Protein AF-A0AAV4TEC0-F1 (afdb_monomer)

Organism: NCBI:txid1538125

Mean predicted aligned error: 16.6 Å

InterPro domains:
  IPR004102 Poly(ADP-ribose) polymerase, regulatory domain [PF02877] (358-488)
  IPR004102 Poly(ADP-ribose) polymerase, regulat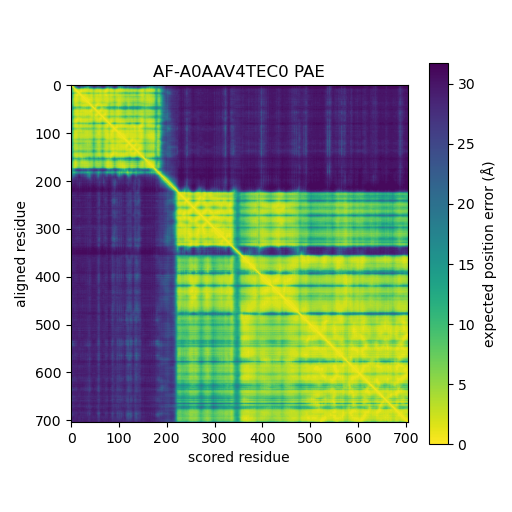ory domain [PS51060] (357-474)
  IPR004170 WWE domain [PF02825] (10-74)
  IPR004170 WWE domain [PF02825] (85-147)
  IPR004170 WWE domain [PS50918] (1-75)
  IPR008893 WGR domain [PF05406] (246-325)
  IPR008893 WGR domain [PS51977] (235-332)
  IPR008893 WGR domain [SM00773] (246-326)
  IPR012317 Poly(ADP-ribose) polymerase, catalytic domain [PF00644] (502-701)
  IPR012317 Poly(ADP-ribose) polymerase, catalytic domain [PS51059] (482-704)
  IPR018123 WWE domain, subgroup [SM00678] (7-80)
  IPR018123 WWE domain, subgroup [SM00678] (81-155)
  IPR036616 Poly(ADP-ribose) polymerase, regulatory domain superfamily [G3DSA:1.20.142.10] (348-491)
  IPR036616 Poly(ADP-ribose) polymerase, regulatory domain superfamily [SSF47587] (357-489)
  IPR036930 WGR domain superfamily [SSF142921] (222-337)
  IPR037197 WWE domain superfamily [G3DSA:3.30.720.50] (1-76)
  IPR037197 WWE domain superfamily [G3DSA:3.30.720.50] (77-153)
  IPR037197 WWE domain superfamily [SSF117839] (6-76)
  IPR037197 WWE domain superfamily [SSF117839] (85-148)
  IPR050800 ADP-ribosyltransferase diphtheria toxin-like [PTHR10459] (148-703)

Solvent-accessible surface area (backbone atoms only — not comparable to full-atom values): 39177 Å² total; per-residue (Å²): 131,86,81,80,72,78,84,73,65,52,52,44,30,34,52,53,95,95,39,80,44,71,57,54,70,74,52,34,52,52,52,35,50,36,53,67,70,65,48,63,53,46,80,46,82,40,99,42,61,80,60,14,32,33,39,32,60,83,78,38,29,33,31,32,68,64,81,61,53,73,31,50,36,45,53,28,49,39,37,92,90,48,28,37,33,42,34,37,35,48,99,84,75,45,80,41,61,52,50,61,73,56,37,48,51,51,50,42,39,55,75,65,64,48,57,52,45,42,38,45,74,100,48,46,34,37,36,31,66,85,79,35,33,33,34,31,75,80,81,66,52,74,29,50,44,50,78,45,80,52,92,72,90,80,46,80,69,55,50,51,44,20,56,53,37,40,57,48,46,52,54,59,58,70,46,95,66,70,63,82,60,72,49,81,68,86,92,71,85,87,80,92,83,84,85,86,90,85,92,82,90,89,83,88,90,80,88,87,88,80,90,78,92,80,92,77,84,94,80,77,80,51,56,47,77,48,59,89,85,47,93,60,35,90,55,34,33,38,36,66,54,97,89,45,63,46,64,48,47,27,26,32,39,38,56,94,75,58,41,47,34,37,39,38,41,34,36,29,32,32,74,93,46,81,33,24,27,36,40,38,38,35,38,48,38,79,55,90,50,53,74,47,78,48,76,40,51,68,38,56,68,59,31,50,50,52,50,39,52,52,48,24,75,45,28,75,42,57,62,96,49,52,92,72,64,65,78,37,91,96,38,32,31,78,57,56,55,52,64,86,56,38,89,61,71,82,47,77,77,64,76,72,78,58,89,54,72,64,88,61,55,70,70,56,48,57,50,49,55,62,39,64,37,60,66,58,44,53,51,52,38,46,75,74,28,35,32,51,90,82,55,37,64,64,28,53,29,71,67,36,49,48,52,28,27,40,27,48,20,48,36,49,54,35,51,75,71,69,48,60,68,70,64,39,52,50,28,44,20,49,24,43,29,58,43,58,50,34,55,68,94,52,58,67,81,83,75,82,49,67,66,50,43,38,56,53,50,55,48,48,55,45,49,53,20,37,30,52,40,31,53,61,72,44,50,87,72,97,62,99,66,27,69,66,53,55,54,50,60,68,21,64,46,51,74,45,78,53,53,80,86,36,69,50,43,50,50,50,51,47,27,46,64,31,18,49,46,87,86,58,71,67,42,47,81,43,80,76,47,43,26,44,36,45,39,69,68,41,69,76,55,51,47,81,58,52,63,29,29,39,30,27,36,36,40,40,52,57,34,46,45,23,35,55,41,73,42,77,68,56,67,59,88,49,40,50,56,75,72,34,60,62,15,65,36,45,71,30,19,64,32,37,46,66,21,50,60,44,16,67,54,40,93,88,52,27,60,36,42,38,34,36,24,42,33,32,36,31,45,60,45,77,35,40,62,76,39,76,57,30,63,84,66,58,57,89,84,40,58,21,37,28,41,46,30,34,31,46,56,71,37,68,45,58,46,83,88,28,81,75,26,28,31,43,31,41,57,64,42,72,50,90,84,60,86,52,79,36,61,50,44,34,42,34,36,77,50,65,39,26,42,34,66,40,33,42,34,35,32,38,51,52,61,117

Nearest PDB structures (foldseek):
  8hks-assembly1_A  TM=9.588E-01  e=2.184E-39  Homo sapiens
  3kcz-assembly2_B  TM=9.633E-01  e=2.036E-37  Homo sapiens
  3kcz-assembly1_A  TM=9.617E-01  e=7.437E-37  Homo sapiens
  7r59-assembly1_A  TM=9.481E-01  e=1.352E-36  Homo sapiens
  4zzy-assembly1_A  TM=9.330E-01  e=2.249E-37  Homo sapiens

pLDDT: mean 84.03, std 18.66, range [21.27, 98.56]

Sequence (704 aa):
MSNSVGTYNFVWQYEQRKTWVTYSEDQIEKINQAHKEKQSSVLISGKTAAQSFTLDFNKMVQVNQKSRYEKRIRSLVTSSDCNSVWLWKDAKEEWHCYKPYLAFHFEVAYLKKDTIFKFYDNGDYEINFETWLQLNEENGDINPIKRETVELSISAKLNNICSQNDKLLKRMCSNDVPSAKRIKFDPNPVDKNILNIPKKMFNPLDLDKSANSDQISSDSHSIIPVDSECPEKDNFHIYCKDGVIYNATLNQTNMQNNNNKFYIIQLLEHNDKKLYAVWRRWGRVGQKGQRDLTKYGSSFSEANASFDQKFYDKTRNKWADFKNFVHVKGKYDLLQMDLVNLDSVSKPIKTVKTDVKSNLASTIQSLMEIICDQKRMEDHMKEMSYDSNRTPLGKLTLKQVQEGYMALNKIAVVLAAGGKGSALINACNDFYTKIPHNFGMKVPPLIQSQNDIDEKLKMLEALSNITVAMSVFNSKSDREEHHLDKYYRSLNCCLDVLNPTSSEYVEIEKCLKGTHGFTHTAYEMEIIDAFKCSKIQEDSSFKNFENKFLLWHGSRITNWMGILKEGLRIAPPEAPCTGYMFGKGVYFADVSSKSANYCYATKRKNEGLLLMCEVSVGNQFELTDSNSDLPDGLPSDFNSVLGKGRVSPSTFKTGVLSSEAKAPSGPLIEDSNYQGSLIYNEYIVYDVRQIKMKYLIRIKFNYK

Radius of gyration: 29.8 Å; Cα contacts (8 Å, |Δi|>4): 1303; chains: 1; bounding box: 72×79×87 Å

Foldseek 3Di:
DDPPPDQAQWFKWWDDPNDTDTDDPVVSVQVSVCVSVVHQKDWDDDPDLQPIWMQGLLQQWIARRPPRDIIHMFTWLAAPVFTKWKWWADPVRDIHGDRRVVRLVVVLCVVLVPQWAWEDDVATWIAGPVVQWIAGPVPRDIIHMDMDTDDDPDDPSNVVSRVVSHVVSVVSNPDPPPRPDYDYDDNDDDDDDDDDDDDDDDDDDDDDDDDDDDDDDDDDFFLAFDDPPPPCSVQKGFDDDPNDTLKFKWWFAALVVLATKIKIWTWIAGPPDLWIWIKIAMDHQPDRGDIDIGTDGNDPPVSVVVSQVVCCVQAVDGSVVVVVGDGDPPGIDTAQWDRPQRPDPPDDPPVPPLVFDAPDDPVLVVLLCLLLPLVVLLVVLVVLQARCVRCPLQIHDLVLLLQLQLLLQQLVVCLVVVHDDPSQSVSVRSNCSSTPGHPDSDRPDGQRDLVSSLSSLLSSLLSNLSNVSSVQQRDDDPDSHRSSNSLVVLLQKDWAWDDCPDPQNVVVVQLQQQQADPVLPQWDKDFPTKTFIAHPVLVVLADALAAKAFWKAFAASNNVSSCSRPNDDWDDPSHHQRNDQAGTFDKTFLRNVVNVVNNVADPVRFKTKMWTKTFRFRAEAEDQGGDSCPPVPPDPNGFKYKNDAQKAAPAWDADDQHNRHTRRGHNIDGDPPRDGDHHGMMITGHDSSRITTTMMTMMGIGGD

Secondary structure (DSSP, 8-state):
----------EEEEEETTEEEEPPHHHHHHHHHHHHTT-SEEEE--SSTTT-EEEETTTTEEEETTT--EEEEEEEEE-SS-EEEEEEE-TTS-EEEPPHHHHHHHHHHHHHT-SEEEEESSSEEEEETTTTEEEETTT--EEEEEEEE------HHHHHHHHHHHHHHHHHHHS---TTS-B---------------------------------------SSPPPTT-TTTTTEEE-EETTEE-EEEEEEEEGGGTEEEEEEEEEEEESSSS-EEEEEEEEETTS--EEEEEE-TT-HHHHHHHHHHHHHHHHSS-GGGGGG--PPTTSPEEP-B--S--TTTSS-------S----S-HHHHHHHHHHT-HHHHHHHHHHTTB-TTTS-GGGB-HHHHHHHHHHHHHHHHHHHTT--THHHHHHHHHHHHHS-B--TTSPPPP--SHHHHHHHHHHHHHHHHHHHHHHHHHS--SS---HHHHHHHHTT-EEEEPPTTSHHHHHHHHHHHHT--TT-TTEEEEEEEEEEEE-HHHHHH----S-EEEEEEEE-GGGHHHHHHH---PPPTTS-STT-TTSSSEEEBSSHHHHHGGG---SSS-EEEEEEEEEE--SEEEESS--TTTTTT--TT-SEEEE--SEEEEEEE-SSS-SSEEEEEEEEEE-TT--SS-SB-EEEES-GGGEEEEEEEEEEEEE-

Structure (mmCIF, N/CA/C/O backbone):
data_AF-A0AAV4TEC0-F1
#
_entry.id   AF-A0AAV4TEC0-F1
#
loop_
_atom_site.group_PDB
_atom_site.id
_atom_site.type_symbol
_atom_site.label_atom_id
_atom_site.label_alt_id
_atom_site.label_comp_id
_atom_site.label_asym_id
_atom_site.label_entity_id
_atom_site.label_seq_id
_atom_site.pdbx_PDB_ins_code
_atom_site.Cartn_x
_atom_site.Cartn_y
_atom_site.Cartn_z
_atom_site.occupancy
_atom_site.B_iso_or_equiv
_atom_site.auth_seq_id
_atom_site.auth_comp_id
_atom_site.auth_asym_id
_atom_site.auth_atom_id
_atom_site.pdbx_PDB_model_num
ATOM 1 N N . MET A 1 1 ? -33.770 -12.286 2.879 1.00 25.53 1 MET A N 1
ATOM 2 C CA . MET A 1 1 ? -34.533 -13.098 1.906 1.00 25.53 1 MET A CA 1
ATOM 3 C C . MET A 1 1 ? -33.540 -13.914 1.102 1.00 25.53 1 MET A C 1
ATOM 5 O O . MET A 1 1 ? -32.608 -13.343 0.554 1.00 25.53 1 MET A O 1
ATOM 9 N N . SER A 1 2 ? -33.677 -15.236 1.124 1.00 24.39 2 SER A N 1
ATOM 10 C CA . SER A 1 2 ? -32.850 -16.165 0.356 1.00 24.39 2 SER A CA 1
ATOM 11 C C . SER A 1 2 ? -33.031 -15.898 -1.141 1.00 24.39 2 SER A C 1
ATOM 13 O O . SER A 1 2 ? -34.108 -16.118 -1.694 1.00 24.39 2 SER A O 1
ATOM 15 N N . ASN A 1 3 ? -31.986 -15.405 -1.809 1.00 28.73 3 ASN A N 1
ATOM 16 C CA . ASN A 1 3 ? -31.974 -15.308 -3.266 1.00 28.73 3 ASN A CA 1
ATOM 17 C C . ASN A 1 3 ? -31.933 -16.728 -3.843 1.00 28.73 3 ASN A C 1
ATOM 19 O O . ASN A 1 3 ? -30.864 -17.301 -4.049 1.00 28.73 3 ASN A O 1
ATOM 23 N N . SER A 1 4 ? -33.109 -17.299 -4.103 1.00 31.67 4 SER A N 1
ATOM 24 C CA . SER A 1 4 ? -33.273 -18.408 -5.040 1.00 31.67 4 SER A CA 1
ATOM 25 C C . SER A 1 4 ? -32.964 -17.892 -6.450 1.00 31.67 4 SER A C 1
ATOM 27 O O . SER A 1 4 ? -33.843 -17.527 -7.225 1.00 31.67 4 SER A O 1
ATOM 29 N N . VAL A 1 5 ? -31.671 -17.778 -6.758 1.00 41.84 5 VAL A N 1
ATOM 30 C CA . VAL A 1 5 ? -31.185 -17.509 -8.115 1.00 41.84 5 VAL A CA 1
ATOM 31 C C . VAL A 1 5 ? -31.589 -18.700 -8.989 1.00 41.84 5 VAL A C 1
ATOM 33 O O . VAL A 1 5 ? -31.362 -19.848 -8.612 1.00 41.84 5 VAL A O 1
ATOM 36 N N . GLY A 1 6 ? -32.259 -18.419 -10.110 1.00 50.97 6 GLY A N 1
ATOM 37 C CA . GLY A 1 6 ? -32.907 -19.412 -10.967 1.00 50.97 6 GLY A CA 1
ATOM 38 C C . GLY A 1 6 ? -31.969 -20.507 -11.480 1.00 50.97 6 GLY A C 1
ATOM 39 O O . GLY A 1 6 ? -30.781 -20.293 -11.703 1.00 50.97 6 GLY A O 1
ATOM 40 N N . THR A 1 7 ? -32.520 -21.702 -11.669 1.00 63.38 7 THR A N 1
ATOM 41 C CA . THR A 1 7 ? -31.832 -22.860 -12.243 1.00 63.38 7 THR A CA 1
ATOM 42 C C . THR A 1 7 ? -31.761 -22.729 -13.769 1.00 63.38 7 THR A C 1
ATOM 44 O O . THR A 1 7 ? -32.754 -22.926 -14.463 1.00 63.38 7 THR A O 1
ATOM 47 N N . TYR A 1 8 ? -30.584 -22.388 -14.303 1.00 74.44 8 TYR A N 1
ATOM 48 C CA . TYR A 1 8 ? -30.343 -22.256 -15.748 1.00 74.44 8 TYR A CA 1
ATOM 49 C C . TYR A 1 8 ? -30.171 -23.628 -16.418 1.00 74.44 8 TYR A C 1
ATOM 51 O O . TYR A 1 8 ? -29.466 -24.489 -15.884 1.00 74.44 8 TYR A O 1
ATOM 59 N N . ASN A 1 9 ? -30.771 -23.828 -17.594 1.00 85.12 9 ASN A N 1
ATOM 60 C CA . ASN A 1 9 ? -30.534 -25.007 -18.429 1.00 85.12 9 ASN A CA 1
ATOM 61 C C . ASN A 1 9 ? -29.886 -24.587 -19.746 1.00 85.12 9 ASN A C 1
ATOM 63 O O . ASN A 1 9 ? -30.343 -23.649 -20.397 1.00 85.12 9 ASN A O 1
ATOM 67 N N . PHE A 1 10 ? -28.859 -25.320 -20.162 1.00 89.50 10 PHE A N 1
ATOM 68 C CA . PHE A 1 10 ? -28.121 -25.023 -21.383 1.00 89.50 10 PHE A CA 1
ATOM 69 C C . PHE A 1 10 ? -28.128 -26.211 -22.330 1.00 89.50 10 PHE A C 1
ATOM 71 O O . PHE A 1 10 ? -28.226 -27.371 -21.914 1.00 89.50 10 PHE A O 1
ATOM 78 N N . VAL A 1 11 ? -27.963 -25.913 -23.613 1.00 90.50 11 VAL A N 1
ATOM 79 C CA . VAL A 1 11 ? -27.559 -26.915 -24.598 1.00 90.50 11 VAL A CA 1
ATOM 80 C C . VAL A 1 11 ? -26.040 -26.907 -24.660 1.00 90.50 11 VAL A C 1
ATOM 82 O O . VAL A 1 11 ? -25.423 -25.852 -24.777 1.00 90.50 11 VAL A O 1
ATOM 85 N N . TRP A 1 12 ? -25.427 -28.080 -24.552 1.00 91.94 12 TRP A N 1
ATOM 86 C CA . TRP A 1 12 ? -23.976 -28.207 -24.470 1.00 91.94 12 TRP A CA 1
ATOM 87 C C . TRP A 1 12 ? -23.409 -28.792 -25.758 1.00 91.94 12 TRP A C 1
ATOM 89 O O . TRP A 1 12 ? -23.950 -29.758 -26.307 1.00 91.94 12 TRP A O 1
ATOM 99 N N . GLN A 1 13 ? -22.287 -28.242 -26.212 1.00 93.44 13 GLN A N 1
ATOM 100 C CA . GLN A 1 13 ? -21.539 -28.751 -27.359 1.00 93.44 13 GLN A CA 1
ATOM 101 C C . GLN A 1 13 ? -20.064 -28.931 -27.009 1.00 93.44 13 GLN A C 1
ATOM 103 O O . GLN A 1 13 ? -19.542 -28.279 -26.103 1.00 93.44 13 GLN A O 1
ATOM 108 N N . TYR A 1 14 ? -19.382 -29.794 -27.753 1.00 92.88 14 TYR A N 1
ATOM 109 C CA . TYR A 1 14 ? -17.940 -29.974 -27.671 1.00 92.88 14 TYR A CA 1
ATOM 110 C C . TYR A 1 14 ? -17.280 -29.863 -29.038 1.00 92.88 14 TYR A C 1
ATOM 112 O O . TYR A 1 14 ? -17.880 -30.171 -30.069 1.00 92.88 14 TYR A O 1
ATOM 120 N N . GLU A 1 15 ? -16.023 -29.442 -29.042 1.00 92.12 15 GLU A N 1
ATOM 121 C CA . GLU A 1 15 ? -15.256 -29.288 -30.265 1.00 92.12 15 GLU A CA 1
ATOM 122 C C . GLU A 1 15 ? -14.700 -30.637 -30.745 1.00 92.12 15 GLU A C 1
ATOM 124 O O . GLU A 1 15 ? -14.046 -31.391 -30.014 1.00 92.12 15 GLU A O 1
ATOM 129 N N . GLN A 1 16 ? -14.940 -30.949 -32.013 1.00 89.12 16 GLN A N 1
ATOM 130 C CA . GLN A 1 16 ? -14.392 -32.103 -32.703 1.00 89.12 16 GLN A CA 1
ATOM 131 C C . GLN A 1 16 ? -13.979 -31.699 -34.115 1.00 89.12 16 GLN A C 1
ATOM 133 O O . GLN A 1 16 ? -14.813 -31.335 -34.935 1.00 89.12 16 GLN A O 1
ATOM 138 N N . ARG A 1 17 ? -12.675 -31.790 -34.415 1.00 83.56 17 ARG A N 1
ATOM 139 C CA . ARG A 1 17 ? -12.115 -31.459 -35.741 1.00 83.56 17 ARG A CA 1
ATOM 140 C C . ARG A 1 17 ? -12.551 -30.066 -36.241 1.00 83.56 17 ARG A C 1
ATOM 142 O O . ARG A 1 17 ? -12.941 -29.932 -37.393 1.00 83.56 17 ARG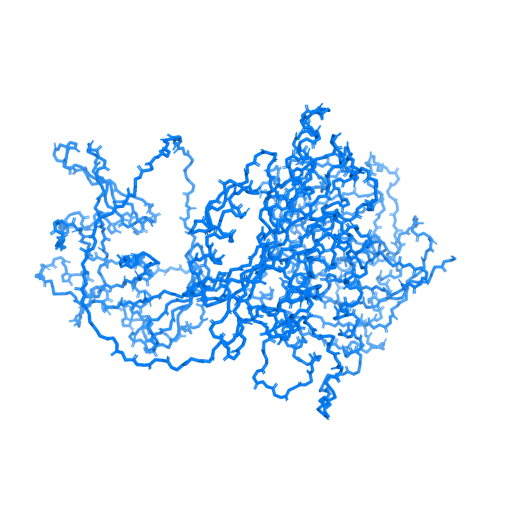 A O 1
ATOM 149 N N . LYS A 1 18 ? -12.495 -29.051 -35.365 1.00 80.56 18 LYS A N 1
ATOM 150 C CA . LYS A 1 18 ? -12.939 -27.663 -35.625 1.00 80.56 18 LYS A CA 1
ATOM 151 C C . LYS A 1 18 ? -14.440 -27.496 -35.916 1.00 80.56 18 LYS A C 1
ATOM 153 O O . LYS A 1 18 ? -14.864 -26.450 -36.392 1.00 80.56 18 LYS A O 1
ATOM 158 N N . THR A 1 19 ? -15.249 -28.515 -35.632 1.00 86.25 19 THR A N 1
ATOM 159 C CA . THR A 1 19 ? -16.715 -28.447 -35.690 1.00 86.25 19 THR A CA 1
ATOM 160 C C . THR A 1 19 ? -17.295 -28.660 -34.300 1.00 86.25 19 THR A C 1
ATOM 162 O O . THR A 1 19 ? -16.692 -29.341 -33.470 1.00 86.25 19 THR A O 1
ATOM 165 N N . TRP A 1 20 ? -18.456 -28.071 -34.031 1.00 90.75 20 TRP 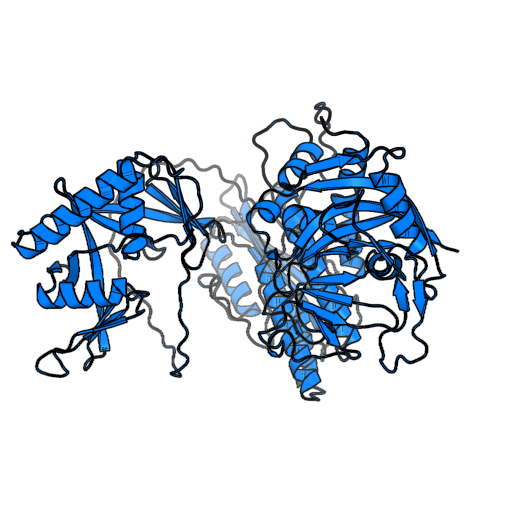A N 1
ATOM 166 C CA . TRP A 1 20 ? -19.137 -28.218 -32.750 1.00 90.75 20 TRP A CA 1
ATOM 167 C C . TRP A 1 20 ? -20.174 -29.330 -32.827 1.00 90.75 20 TRP A C 1
ATOM 169 O O . TRP A 1 20 ? -21.037 -29.319 -33.701 1.00 90.75 20 TRP A O 1
ATOM 179 N N . VAL A 1 21 ? -20.092 -30.280 -31.899 1.00 90.50 21 VAL A N 1
ATOM 180 C CA . VAL A 1 21 ? -21.001 -31.425 -31.811 1.00 90.50 21 VAL A CA 1
ATOM 181 C C . VAL A 1 21 ? -21.822 -31.313 -30.534 1.00 90.50 21 VAL A C 1
ATOM 183 O O . VAL A 1 21 ? -21.268 -31.135 -29.450 1.00 90.50 21 VAL A O 1
ATOM 186 N N . THR A 1 22 ? -23.143 -31.410 -30.657 1.00 90.44 22 THR A N 1
ATOM 187 C CA . THR A 1 22 ? -24.069 -31.381 -29.517 1.00 90.44 22 THR A CA 1
ATOM 188 C C . THR A 1 22 ? -23.996 -32.684 -28.730 1.00 90.44 22 THR A C 1
ATOM 190 O O . THR A 1 22 ? -24.001 -33.769 -29.314 1.00 90.44 22 THR A O 1
ATOM 193 N N . TYR A 1 23 ? -23.918 -32.587 -27.401 1.00 91.25 23 TYR A N 1
ATOM 194 C CA . TYR A 1 23 ? -24.013 -33.765 -26.538 1.00 91.25 23 TYR A CA 1
ATOM 195 C C . TYR A 1 23 ? -25.385 -34.435 -26.685 1.00 91.25 23 TYR A C 1
ATOM 197 O O . TYR A 1 23 ? -26.381 -33.782 -26.996 1.00 91.25 23 TYR A O 1
ATOM 205 N N . SER A 1 24 ? -25.450 -35.745 -26.445 1.00 89.00 24 SER A N 1
ATOM 206 C CA . SER A 1 24 ? -26.738 -36.453 -26.435 1.00 89.00 24 SER A CA 1
ATOM 207 C C . SER A 1 24 ? -27.659 -35.917 -25.334 1.00 89.00 24 SER A C 1
ATOM 209 O O . SER A 1 24 ? -27.195 -35.358 -24.339 1.00 89.00 24 SER A O 1
ATOM 211 N N . GLU A 1 25 ? -28.967 -36.109 -25.486 1.00 85.31 25 GLU A N 1
ATOM 212 C CA . GLU A 1 25 ? -29.956 -35.576 -24.544 1.00 85.31 25 GLU A CA 1
ATOM 213 C C . GLU A 1 25 ? -29.712 -36.017 -23.091 1.00 85.31 25 GLU A C 1
ATOM 215 O O . GLU A 1 25 ? -29.751 -35.190 -22.182 1.00 85.31 25 GLU A O 1
ATOM 220 N N . ASP A 1 26 ? -29.382 -37.292 -22.876 1.00 85.75 26 ASP A N 1
ATOM 221 C CA . ASP A 1 26 ? -29.122 -37.838 -21.537 1.00 85.75 26 ASP A CA 1
ATOM 222 C C . ASP A 1 26 ? -27.830 -37.271 -20.926 1.00 85.75 26 ASP A C 1
ATOM 224 O O . ASP A 1 26 ? -27.703 -37.123 -19.709 1.00 85.75 26 ASP A O 1
ATOM 228 N N . GLN A 1 27 ? -26.848 -36.933 -21.768 1.00 90.31 27 GLN A N 1
ATOM 229 C CA . GLN A 1 27 ? -25.635 -36.249 -21.325 1.00 90.31 27 GLN A CA 1
ATOM 230 C C . GLN A 1 27 ? -25.945 -34.802 -20.948 1.00 90.31 27 GLN A C 1
ATOM 232 O O . GLN A 1 27 ? -25.508 -34.360 -19.892 1.00 90.31 27 GLN A O 1
ATOM 237 N N . ILE A 1 28 ? -26.725 -34.083 -21.762 1.00 90.94 28 ILE A N 1
ATOM 238 C CA . ILE A 1 28 ? -27.149 -32.706 -21.467 1.00 90.94 28 ILE A CA 1
ATOM 239 C C . ILE A 1 28 ? -27.893 -32.644 -20.131 1.00 90.94 28 ILE A C 1
ATOM 241 O O . ILE A 1 28 ? -27.638 -31.740 -19.338 1.00 90.94 28 ILE A O 1
ATOM 245 N N . GLU A 1 29 ? -28.770 -33.608 -19.848 1.00 87.69 29 GLU A N 1
ATOM 246 C CA . GLU A 1 29 ? -29.496 -33.682 -18.578 1.00 87.69 29 GLU A CA 1
ATOM 247 C C . GLU A 1 29 ? -28.546 -33.837 -17.385 1.00 87.69 29 GLU A C 1
ATOM 249 O O . GLU A 1 29 ? -28.609 -33.049 -16.441 1.00 87.69 29 GLU A O 1
ATOM 254 N N . LYS A 1 30 ? -27.595 -34.776 -17.463 1.00 89.38 30 LYS A N 1
ATOM 255 C CA . LYS A 1 30 ? -26.574 -34.971 -16.420 1.00 89.38 30 LYS A CA 1
ATOM 256 C C . LYS A 1 30 ? -25.681 -33.748 -16.234 1.00 89.38 30 LYS A C 1
ATOM 258 O O . LYS A 1 30 ? -25.389 -33.373 -15.102 1.00 89.38 30 LYS A O 1
ATOM 263 N N . ILE A 1 31 ? -25.261 -33.116 -17.330 1.00 92.00 31 ILE A N 1
ATOM 264 C CA . ILE A 1 31 ? -24.410 -31.922 -17.295 1.00 92.00 31 ILE A CA 1
ATOM 265 C C . ILE A 1 31 ? -25.165 -30.753 -16.651 1.00 92.00 31 ILE A C 1
ATOM 267 O O . ILE A 1 31 ? -24.631 -30.095 -15.761 1.00 92.00 31 ILE A O 1
ATOM 271 N N . ASN A 1 32 ? -26.421 -30.521 -17.044 1.00 90.38 32 ASN A N 1
ATOM 272 C CA . ASN A 1 32 ? -27.252 -29.476 -16.445 1.00 90.38 32 ASN A CA 1
ATOM 273 C C . ASN A 1 32 ? -27.559 -29.762 -14.971 1.00 90.38 32 ASN A C 1
ATOM 275 O O . ASN A 1 32 ? -27.583 -28.825 -14.177 1.00 90.38 32 ASN A O 1
ATOM 279 N N . GLN A 1 33 ? -27.766 -31.022 -14.583 1.00 87.88 33 GLN A N 1
ATOM 280 C CA . GLN A 1 33 ? -27.967 -31.393 -13.181 1.00 87.88 33 GLN A CA 1
ATOM 281 C C . GLN A 1 33 ? -26.724 -31.086 -12.336 1.00 87.88 33 GLN A C 1
ATOM 283 O O . GLN A 1 33 ? -26.830 -30.390 -11.329 1.00 87.88 33 GLN A O 1
ATOM 288 N N . ALA A 1 34 ? -25.539 -31.506 -12.786 1.00 86.94 34 ALA A N 1
ATOM 289 C CA . ALA A 1 34 ? -24.283 -31.206 -12.100 1.00 86.94 34 ALA A CA 1
ATOM 290 C C . ALA A 1 34 ? -24.021 -29.693 -11.996 1.00 86.94 34 ALA A C 1
ATOM 292 O O . ALA A 1 34 ? -23.600 -29.198 -10.950 1.00 86.94 34 ALA A O 1
ATOM 293 N N . HIS A 1 35 ? -24.338 -28.938 -13.053 1.00 83.31 35 HIS A N 1
ATOM 294 C CA . HIS A 1 35 ? -24.247 -27.479 -13.039 1.00 83.31 35 HIS A CA 1
ATOM 295 C C . HIS A 1 35 ? -25.230 -26.844 -12.035 1.00 83.31 35 HIS A C 1
ATOM 297 O O . HIS A 1 35 ? -24.853 -25.931 -11.300 1.00 83.31 35 HIS A O 1
ATOM 303 N N . LYS A 1 36 ? -26.475 -27.337 -11.943 1.00 82.75 36 LYS A N 1
ATOM 304 C CA . LYS A 1 36 ? -27.460 -26.882 -10.937 1.00 82.75 36 LYS A CA 1
ATOM 305 C C . LYS A 1 36 ? -26.995 -27.148 -9.508 1.00 82.75 36 LYS A C 1
ATOM 307 O O . LYS A 1 36 ? -27.244 -26.330 -8.626 1.00 82.75 36 LYS A O 1
ATOM 312 N N . GLU A 1 37 ? -26.299 -28.257 -9.296 1.00 82.25 37 GLU A N 1
ATOM 313 C CA . GLU A 1 37 ? -25.698 -28.635 -8.013 1.00 82.25 37 GLU A CA 1
ATOM 314 C C . GLU A 1 37 ? -24.381 -27.895 -7.715 1.00 82.25 37 GLU A C 1
ATOM 316 O O . GLU A 1 37 ? -23.773 -28.132 -6.674 1.00 82.25 37 GLU A O 1
ATOM 321 N N . LYS A 1 38 ? -23.954 -26.967 -8.588 1.00 81.12 38 LYS A N 1
ATOM 322 C CA . LYS A 1 38 ? -22.711 -26.182 -8.465 1.00 81.12 38 LYS A CA 1
ATOM 323 C C . LYS A 1 38 ? -21.448 -27.045 -8.375 1.00 81.12 38 LYS A C 1
ATOM 325 O O . LYS A 1 38 ? -20.468 -26.656 -7.740 1.00 81.12 38 LYS A O 1
ATOM 330 N N . GLN A 1 39 ? -21.457 -28.210 -9.015 1.00 84.75 39 GLN A N 1
ATOM 331 C CA . GLN A 1 39 ? -20.261 -29.037 -9.134 1.00 84.75 39 GLN A CA 1
ATOM 332 C C . GLN A 1 39 ? -19.244 -28.337 -10.051 1.00 84.75 39 GLN A C 1
ATOM 334 O O . GLN A 1 39 ? -19.625 -27.735 -11.052 1.00 84.75 39 GLN A O 1
ATOM 339 N N . SER A 1 40 ? -17.949 -28.423 -9.734 1.00 83.38 40 SER A N 1
ATOM 340 C CA . SER A 1 40 ? -16.867 -27.859 -10.565 1.00 83.38 40 SER A CA 1
ATOM 341 C C . SER A 1 40 ? -16.565 -28.706 -11.807 1.00 83.38 40 SER A C 1
ATOM 343 O O . SER A 1 40 ? -16.025 -28.209 -12.798 1.00 83.38 40 SER A O 1
ATOM 345 N N . SER A 1 41 ? -16.947 -29.985 -11.780 1.00 90.00 41 SER A N 1
ATOM 346 C CA . SER A 1 41 ? -16.808 -30.914 -12.897 1.00 90.00 41 SER A CA 1
ATOM 347 C C . SER A 1 41 ? -17.848 -32.035 -12.833 1.00 90.00 41 SER A C 1
ATOM 349 O O . SER A 1 41 ? -18.413 -32.293 -11.773 1.00 90.00 41 SER A O 1
ATOM 351 N N . VAL A 1 42 ? -18.093 -32.719 -13.954 1.00 93.44 42 VAL A N 1
ATOM 352 C CA . VAL A 1 42 ? -18.996 -33.882 -14.024 1.00 93.44 42 VAL A CA 1
ATOM 353 C C . VAL A 1 42 ? -18.399 -34.997 -14.874 1.00 93.44 42 VAL A C 1
ATOM 355 O O . VAL A 1 42 ? -17.918 -34.763 -15.985 1.00 93.44 42 VAL A O 1
ATOM 358 N N . LEU A 1 43 ? -18.433 -36.229 -14.360 1.00 92.62 43 LEU A N 1
ATOM 359 C CA . LEU A 1 43 ? -18.014 -37.423 -15.093 1.00 92.62 43 LEU A CA 1
ATOM 360 C C . LEU A 1 43 ? -19.171 -37.969 -15.939 1.00 92.62 43 LEU A C 1
ATOM 362 O O . LEU A 1 43 ? -20.221 -38.345 -15.420 1.00 92.62 43 LEU A O 1
ATOM 366 N N . ILE A 1 44 ? -18.940 -38.098 -17.241 1.00 91.75 44 ILE A N 1
ATOM 367 C CA . ILE A 1 44 ? -19.831 -38.774 -18.179 1.00 91.75 44 ILE A CA 1
ATOM 368 C C . ILE A 1 44 ? -19.227 -40.136 -18.520 1.00 91.75 44 ILE A C 1
ATOM 370 O O . ILE A 1 44 ? -18.233 -40.239 -19.240 1.00 91.75 44 ILE A O 1
ATOM 374 N N . SER A 1 45 ? -19.822 -41.196 -17.974 1.00 86.44 45 SER A N 1
ATOM 375 C CA . SER A 1 45 ? -19.380 -42.574 -18.200 1.00 86.44 45 SER A CA 1
ATOM 376 C C . SER A 1 45 ? -19.855 -43.100 -19.558 1.00 86.44 45 SER A C 1
ATOM 378 O O . SER A 1 45 ? -21.052 -43.099 -19.846 1.00 86.44 45 SER A O 1
ATOM 380 N N . GLY A 1 46 ? -18.920 -43.582 -20.379 1.00 80.12 46 GLY A N 1
ATOM 381 C CA . GLY A 1 46 ? -19.203 -44.365 -21.583 1.00 80.12 46 GLY A CA 1
ATOM 382 C C . GLY A 1 46 ? -19.140 -45.874 -21.318 1.00 80.12 46 GLY A C 1
ATOM 383 O O . GLY A 1 46 ? -18.833 -46.306 -20.208 1.00 80.12 46 GLY A O 1
ATOM 384 N N . LYS A 1 47 ? -19.372 -46.705 -22.348 1.00 74.88 47 LYS A N 1
ATOM 385 C CA . LYS A 1 47 ? -19.296 -48.180 -22.216 1.00 74.88 47 LYS A CA 1
ATOM 386 C C . LYS A 1 47 ? -17.874 -48.682 -21.933 1.00 74.88 47 LYS A C 1
ATOM 388 O O . LYS A 1 47 ? -17.686 -49.807 -21.491 1.00 74.88 47 LYS A O 1
ATOM 393 N N . THR A 1 48 ? -16.867 -47.857 -22.210 1.00 73.25 48 THR A N 1
ATOM 394 C CA . THR A 1 48 ? -15.451 -48.125 -21.934 1.00 73.25 48 THR A CA 1
ATOM 395 C C . THR A 1 48 ? -14.783 -46.866 -21.389 1.00 73.25 48 THR A C 1
ATOM 397 O O . THR A 1 48 ? -15.238 -45.757 -21.664 1.00 73.25 48 THR A O 1
ATOM 400 N N . ALA A 1 49 ? -13.646 -47.004 -20.700 1.00 65.81 49 ALA A N 1
ATOM 401 C CA . ALA A 1 49 ? -12.866 -45.856 -20.220 1.00 65.81 49 ALA A CA 1
ATOM 402 C C . ALA A 1 49 ? -12.417 -44.902 -21.349 1.00 65.81 49 ALA A C 1
ATOM 404 O O . ALA A 1 49 ? -12.242 -43.712 -21.117 1.00 65.81 49 ALA A O 1
ATOM 405 N N . ALA A 1 50 ? -12.273 -45.402 -22.583 1.00 72.31 50 ALA A N 1
ATOM 406 C CA . ALA A 1 50 ? -11.973 -44.577 -23.756 1.00 72.31 50 ALA A CA 1
ATOM 407 C C . ALA A 1 50 ? -13.161 -43.705 -24.203 1.00 72.31 50 ALA A C 1
ATOM 409 O O . ALA A 1 50 ? -12.959 -42.690 -24.865 1.00 72.31 50 ALA A O 1
ATOM 410 N N . GLN A 1 51 ? -14.386 -44.094 -23.844 1.00 77.62 51 GLN A N 1
ATOM 411 C CA . GLN A 1 51 ? -15.623 -43.362 -24.121 1.00 77.62 51 GLN A CA 1
ATOM 412 C C . GLN A 1 51 ? -16.085 -42.504 -22.933 1.00 77.62 51 GLN A C 1
ATOM 414 O O . GLN A 1 51 ? -17.038 -41.745 -23.083 1.00 77.62 51 GLN A O 1
ATOM 419 N N . SER A 1 52 ? -15.429 -42.616 -21.775 1.00 87.88 52 SER A N 1
ATOM 420 C CA . SER A 1 52 ? -15.704 -41.791 -20.598 1.00 87.88 52 SER A CA 1
ATOM 421 C C . SER A 1 52 ? -14.887 -40.499 -20.622 1.00 87.88 52 SER A C 1
ATOM 423 O O . SER A 1 52 ? -13.707 -40.496 -20.986 1.00 87.88 52 SER A O 1
ATOM 425 N N . PHE A 1 53 ? -15.493 -39.399 -20.191 1.00 92.81 53 PHE A N 1
ATOM 426 C CA . PHE A 1 53 ? -14.850 -38.087 -20.131 1.00 92.81 53 PHE A CA 1
ATOM 427 C C . PHE A 1 53 ? -15.405 -37.259 -18.972 1.00 92.81 53 PHE A C 1
ATOM 429 O O . PHE A 1 53 ? -16.542 -37.454 -18.554 1.00 92.81 53 PHE A O 1
ATOM 436 N N . THR A 1 54 ? -14.596 -36.341 -18.449 1.00 94.00 54 THR A N 1
ATOM 437 C CA . THR A 1 54 ? -15.027 -35.372 -17.432 1.00 94.00 54 THR A CA 1
ATOM 438 C C . THR A 1 54 ? -15.137 -33.996 -18.057 1.00 94.00 54 THR A C 1
ATOM 440 O O . THR A 1 54 ? -14.185 -33.560 -18.697 1.00 94.00 54 THR A O 1
ATOM 443 N N . LEU A 1 55 ? -16.266 -33.314 -17.872 1.00 93.38 55 LEU A N 1
ATOM 444 C CA . LEU A 1 55 ? -16.378 -31.890 -18.183 1.00 93.38 55 LEU A CA 1
ATOM 445 C C . LEU A 1 55 ? -15.886 -31.088 -16.982 1.00 93.38 55 LEU A C 1
ATOM 447 O O . LEU A 1 55 ? -16.368 -31.310 -15.876 1.00 93.38 55 LEU A O 1
ATOM 451 N N . ASP A 1 56 ? -14.962 -30.164 -17.211 1.00 90.00 56 ASP A N 1
ATOM 452 C CA . ASP A 1 56 ? -14.498 -29.166 -16.249 1.00 90.00 56 ASP A CA 1
ATOM 453 C C . ASP A 1 56 ? -15.159 -27.825 -16.596 1.00 90.00 56 ASP A C 1
ATOM 455 O O . ASP A 1 56 ? -14.900 -27.243 -17.656 1.00 90.00 56 ASP A O 1
ATOM 459 N N . PHE A 1 57 ? -16.042 -27.350 -15.717 1.00 86.38 57 PHE A N 1
ATOM 460 C CA . PHE A 1 57 ? -16.814 -26.127 -15.944 1.00 86.38 57 PHE A CA 1
ATOM 461 C C . PHE A 1 57 ? -15.992 -24.853 -15.723 1.00 86.38 57 PHE A C 1
ATOM 463 O O . PHE A 1 57 ? -16.350 -23.799 -16.244 1.00 86.38 57 PHE A O 1
ATOM 470 N N . ASN A 1 58 ? -14.885 -24.937 -14.981 1.00 83.56 58 ASN A N 1
ATOM 471 C CA . ASN A 1 58 ? -14.002 -23.799 -14.739 1.00 83.56 58 ASN A CA 1
ATOM 472 C C . ASN A 1 58 ? -13.073 -23.557 -15.926 1.00 83.56 58 ASN A C 1
ATOM 474 O O . ASN A 1 58 ? -12.843 -22.409 -16.299 1.00 83.56 58 ASN A O 1
ATOM 478 N N . LYS A 1 59 ? -12.565 -24.634 -16.530 1.00 86.00 59 LYS A N 1
ATOM 479 C CA . LYS A 1 59 ? -11.700 -24.573 -17.717 1.00 86.00 59 LYS A CA 1
ATOM 480 C C . LYS A 1 59 ? -12.467 -24.567 -19.037 1.00 86.00 59 LYS A C 1
ATOM 482 O O . LYS A 1 59 ? -11.858 -24.332 -20.075 1.00 86.00 59 LYS A O 1
ATOM 487 N N . MET A 1 60 ? -13.771 -24.852 -19.015 1.00 91.81 60 MET A N 1
ATOM 488 C CA . MET A 1 60 ? -14.603 -25.011 -20.214 1.00 91.81 60 MET A CA 1
ATOM 489 C C . MET A 1 60 ? -14.006 -26.024 -21.209 1.00 91.81 60 MET A C 1
ATOM 491 O O . MET A 1 60 ? -14.001 -25.821 -22.427 1.00 91.81 60 MET A O 1
ATOM 495 N N . VAL A 1 61 ? -13.556 -27.174 -20.689 1.00 92.94 61 VAL A N 1
ATOM 496 C CA . VAL A 1 61 ? -13.068 -28.313 -21.488 1.00 92.94 61 VAL A CA 1
ATOM 497 C C . VAL A 1 61 ? -13.695 -29.633 -21.040 1.00 92.94 61 VAL A C 1
ATOM 499 O O . VAL A 1 61 ? -14.094 -29.793 -19.891 1.00 92.94 61 VAL A O 1
ATOM 502 N N . GLN A 1 62 ? -13.749 -30.613 -21.940 1.00 94.06 62 GLN A N 1
ATOM 503 C CA . GLN A 1 62 ? -13.897 -32.021 -21.580 1.00 94.06 62 GLN A CA 1
ATOM 504 C C . GLN A 1 62 ? -12.547 -32.732 -21.679 1.00 94.06 62 GLN A C 1
ATOM 506 O O . GLN A 1 62 ? -11.798 -32.518 -22.632 1.00 94.06 62 GLN A O 1
ATOM 511 N N . VAL A 1 63 ? -12.264 -33.617 -20.730 1.00 92.88 63 VAL A N 1
ATOM 512 C CA . VAL A 1 63 ? -11.020 -34.387 -20.644 1.00 92.88 63 VAL A CA 1
ATOM 513 C C . VAL A 1 63 ? -11.341 -35.870 -20.765 1.00 92.88 63 VAL A C 1
ATOM 515 O O . VAL A 1 63 ? -12.103 -36.420 -19.966 1.00 92.88 63 VAL A O 1
ATOM 518 N N . ASN A 1 64 ? -10.763 -36.544 -21.761 1.00 91.25 64 ASN A N 1
ATOM 519 C CA . ASN A 1 64 ? -10.931 -37.990 -21.910 1.00 91.25 64 ASN A CA 1
ATOM 520 C C . ASN A 1 64 ? -10.259 -38.743 -20.750 1.00 91.25 64 ASN A C 1
ATOM 522 O O . ASN A 1 64 ? -9.092 -38.497 -20.441 1.00 91.25 64 ASN A O 1
ATOM 526 N N . GLN A 1 65 ? -10.956 -39.710 -20.151 1.00 86.19 65 GLN A N 1
ATOM 527 C CA . GLN A 1 65 ? -10.442 -40.424 -18.978 1.00 86.19 65 GLN A CA 1
ATOM 528 C C . GLN A 1 65 ? -9.216 -41.295 -19.283 1.00 86.19 65 GLN A C 1
ATOM 530 O O . GLN A 1 65 ? -8.345 -41.441 -18.427 1.00 86.19 65 GLN A O 1
ATOM 535 N N . LYS A 1 66 ? -9.105 -41.834 -20.504 1.00 81.69 66 LYS A N 1
ATOM 536 C CA . LYS A 1 66 ? -7.986 -42.694 -20.911 1.00 81.69 66 LYS A CA 1
ATOM 537 C C . LYS A 1 66 ? -6.833 -41.908 -21.531 1.00 81.69 66 LYS A C 1
ATOM 539 O O . LYS A 1 66 ? -5.695 -42.063 -21.107 1.00 81.69 66 LYS A O 1
ATOM 544 N N . SER A 1 67 ? -7.103 -41.106 -22.561 1.00 86.00 67 SER A N 1
ATOM 545 C CA . SER A 1 67 ? -6.048 -40.407 -23.311 1.00 86.00 67 SER A CA 1
ATOM 546 C C . SER A 1 67 ? -5.616 -39.090 -22.678 1.00 86.00 67 SER A C 1
ATOM 548 O O . SER A 1 67 ? -4.600 -38.541 -23.091 1.00 86.00 67 SER A O 1
ATOM 550 N N . ARG A 1 68 ? -6.392 -38.564 -21.718 1.00 88.06 68 ARG A N 1
ATOM 551 C CA . ARG A 1 68 ? -6.211 -37.228 -21.121 1.00 88.06 68 ARG A CA 1
ATOM 552 C C . ARG A 1 68 ? -6.269 -36.084 -22.142 1.00 88.06 68 ARG A C 1
ATOM 554 O O . ARG A 1 68 ? -5.934 -34.957 -21.811 1.00 88.06 68 ARG A O 1
ATOM 561 N N . TYR A 1 69 ? -6.714 -36.365 -23.370 1.00 87.62 69 TYR A N 1
ATOM 562 C CA . TYR A 1 69 ? -6.881 -35.359 -24.412 1.00 87.62 69 TYR A CA 1
ATOM 563 C C . TYR A 1 69 ? -8.053 -34.435 -24.074 1.00 87.62 69 TYR A C 1
ATOM 565 O O . TYR A 1 69 ? -9.142 -34.916 -23.734 1.00 87.62 69 TYR A O 1
ATOM 573 N N . GLU A 1 70 ? -7.820 -33.131 -24.199 1.00 91.75 70 GLU A N 1
ATOM 574 C CA . GLU A 1 70 ? -8.796 -32.088 -23.901 1.00 91.75 70 GLU A CA 1
ATOM 575 C C . GLU A 1 70 ? -9.505 -31.616 -25.176 1.00 91.75 70 GLU A C 1
ATOM 577 O O . GLU A 1 70 ? -8.893 -31.467 -26.235 1.00 91.75 70 GLU A O 1
ATOM 582 N N . LYS A 1 71 ? -10.811 -31.368 -25.080 1.00 92.06 71 LYS A N 1
ATOM 583 C CA . LYS A 1 71 ? -11.607 -30.715 -26.129 1.00 92.06 71 LYS A CA 1
ATOM 584 C C . LYS A 1 71 ? -12.371 -29.554 -25.519 1.00 92.06 71 LYS A C 1
ATOM 586 O O . LYS A 1 71 ? -12.953 -29.717 -24.449 1.00 92.06 71 LYS A O 1
ATOM 591 N N . ARG A 1 72 ? -12.431 -28.418 -26.213 1.00 93.38 72 ARG A N 1
ATOM 592 C CA . ARG A 1 72 ? -13.221 -27.262 -25.771 1.00 93.38 72 ARG A CA 1
ATOM 593 C C . ARG A 1 72 ? -14.698 -27.631 -25.697 1.00 93.38 72 ARG A C 1
ATOM 595 O O . ARG A 1 72 ? -15.191 -28.405 -26.523 1.00 93.38 72 ARG A O 1
ATOM 602 N N . ILE A 1 73 ? -15.397 -27.084 -24.712 1.00 94.19 73 ILE A N 1
ATOM 603 C CA . ILE A 1 73 ? -16.853 -27.178 -24.602 1.00 94.19 73 ILE A CA 1
ATOM 604 C C . ILE A 1 73 ? -17.460 -25.782 -24.613 1.00 94.19 73 ILE A C 1
ATOM 606 O O . ILE A 1 73 ? -16.812 -24.804 -24.246 1.00 94.19 73 ILE A O 1
ATOM 610 N N . ARG A 1 74 ? -18.721 -25.697 -25.027 1.00 93.38 74 ARG A N 1
ATOM 611 C CA . ARG A 1 74 ? -19.495 -24.459 -24.980 1.00 93.38 74 ARG A CA 1
ATOM 612 C C . ARG A 1 74 ? -20.920 -24.719 -24.529 1.00 93.38 74 ARG A C 1
ATOM 614 O O . ARG A 1 74 ? -21.471 -25.792 -24.784 1.00 93.38 74 ARG A O 1
ATOM 621 N N . SER A 1 75 ? -21.495 -23.719 -23.875 1.00 91.69 75 SER A N 1
ATOM 622 C CA . SER A 1 75 ? -22.897 -23.700 -23.460 1.00 91.69 75 SER A CA 1
ATOM 623 C C . SER A 1 75 ? -23.663 -22.706 -24.325 1.00 91.69 75 SER A C 1
ATOM 625 O O . SER A 1 75 ? -23.158 -21.617 -24.599 1.00 91.69 75 SER A O 1
ATOM 627 N N . LEU A 1 76 ? -24.841 -23.106 -24.791 1.00 91.25 76 LEU A N 1
ATOM 628 C CA . LEU A 1 76 ? -25.727 -22.294 -25.616 1.00 91.25 76 LEU A CA 1
ATOM 629 C C . LEU A 1 76 ? -26.897 -21.828 -24.754 1.00 91.25 76 LEU A C 1
ATOM 631 O O . LEU A 1 76 ? -27.557 -22.650 -24.103 1.00 91.25 76 LEU A O 1
ATOM 635 N N . VAL A 1 77 ? -27.170 -20.526 -24.787 1.00 90.00 77 VAL A N 1
ATOM 636 C CA . VAL A 1 77 ? -28.400 -19.950 -24.240 1.00 90.00 77 VAL A CA 1
ATOM 637 C C . VAL A 1 77 ? -29.452 -20.033 -25.337 1.00 90.00 77 VAL A C 1
ATOM 639 O O . VAL A 1 77 ? -29.367 -19.340 -26.345 1.00 90.00 77 VAL A O 1
ATOM 642 N N . THR A 1 78 ? -30.403 -20.950 -25.182 1.00 86.75 78 THR A N 1
ATOM 643 C CA . THR A 1 78 ? -31.441 -21.199 -26.191 1.00 86.75 78 THR A CA 1
ATOM 644 C C . THR A 1 78 ? -32.716 -20.443 -25.851 1.00 86.75 78 THR A C 1
ATOM 646 O O . THR A 1 78 ? -33.239 -20.630 -24.749 1.00 86.75 78 THR A O 1
ATOM 649 N N . SER A 1 79 ? -33.230 -19.660 -26.791 1.00 82.25 79 SER A N 1
ATOM 650 C CA . SER A 1 79 ? -34.537 -19.000 -26.744 1.00 82.25 79 SER A CA 1
ATOM 651 C C . SER A 1 79 ? -35.324 -19.287 -28.025 1.00 82.25 79 SER A C 1
ATOM 653 O O . SER A 1 79 ? -34.782 -19.844 -28.984 1.00 82.25 79 SER A O 1
ATOM 655 N N . SER A 1 80 ? -36.605 -18.913 -28.055 1.00 76.56 80 SER A N 1
ATOM 656 C CA . SER A 1 80 ? -37.442 -19.041 -29.261 1.00 76.56 80 SER A CA 1
ATOM 657 C C . SER A 1 80 ? -36.905 -18.239 -30.445 1.00 76.56 80 SER A C 1
ATOM 659 O O . SER A 1 80 ? -37.151 -18.620 -31.588 1.00 76.56 80 SER A O 1
ATOM 661 N N . ASP A 1 81 ? -36.152 -17.172 -30.178 1.00 73.44 81 ASP A N 1
ATOM 662 C CA . ASP A 1 81 ? -35.635 -16.269 -31.204 1.00 73.44 81 ASP A CA 1
ATOM 663 C C . ASP A 1 81 ? -34.255 -16.696 -31.724 1.00 73.44 81 ASP A C 1
ATOM 665 O O . ASP A 1 81 ? -33.939 -16.482 -32.895 1.00 73.44 81 ASP A O 1
ATOM 669 N N . CYS A 1 82 ? -33.400 -17.278 -30.874 1.00 82.06 82 CYS A N 1
ATOM 670 C CA . CYS A 1 82 ? -32.046 -17.677 -31.264 1.00 82.06 82 CYS A CA 1
ATOM 671 C C . CYS A 1 82 ? -31.369 -18.600 -30.237 1.00 82.06 82 CYS A C 1
ATOM 673 O O . CYS A 1 82 ? -31.753 -18.670 -29.071 1.00 82.06 82 CYS A O 1
ATOM 675 N N . ASN A 1 83 ? -30.288 -19.267 -30.656 1.00 88.69 83 ASN A N 1
ATOM 676 C CA . ASN A 1 83 ? -29.362 -19.929 -29.735 1.00 88.69 83 ASN A CA 1
ATOM 677 C C . ASN A 1 83 ? -28.046 -19.162 -29.727 1.00 88.69 83 ASN A C 1
ATOM 679 O O . ASN A 1 83 ? -27.355 -19.135 -30.749 1.00 88.69 83 ASN A O 1
ATOM 683 N N . SER A 1 84 ? -27.694 -18.543 -28.605 1.00 90.44 84 SER A N 1
ATOM 684 C CA . SER A 1 84 ? -26.509 -17.695 -28.515 1.00 90.44 84 SER A CA 1
ATOM 685 C C . SER A 1 84 ? -25.353 -18.359 -27.773 1.00 90.44 84 SER A C 1
ATOM 687 O O . SER A 1 84 ? -25.537 -19.157 -26.848 1.00 90.44 84 SER A O 1
ATOM 689 N N . VAL A 1 85 ? -24.136 -18.015 -28.192 1.00 93.75 85 VAL A N 1
ATOM 690 C CA . VAL A 1 85 ? -22.884 -18.346 -27.507 1.00 93.75 85 VAL A CA 1
ATOM 691 C C . VAL A 1 85 ? 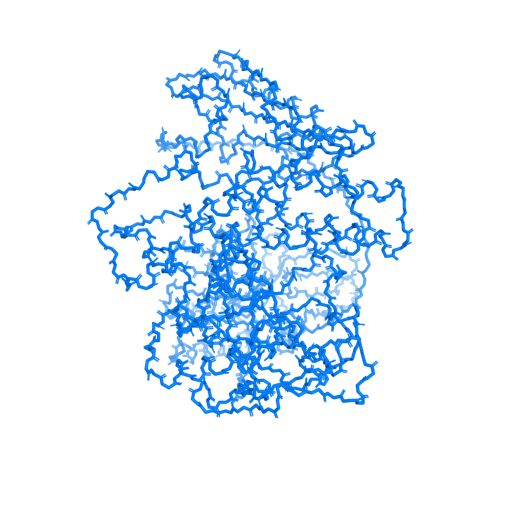-22.112 -17.057 -27.275 1.00 93.75 85 VAL A C 1
ATOM 693 O O . VAL A 1 85 ? -21.876 -16.289 -28.208 1.00 93.75 85 VAL A O 1
ATOM 696 N N . TRP A 1 86 ? -21.682 -16.850 -26.035 1.00 94.25 86 TRP A N 1
ATOM 697 C CA . TRP A 1 86 ? -20.870 -15.704 -25.643 1.00 94.25 86 TRP A CA 1
ATOM 698 C C . TRP A 1 86 ? -19.399 -16.099 -25.548 1.00 94.25 86 TRP A C 1
ATOM 700 O O . TRP A 1 86 ? -19.047 -17.083 -24.887 1.00 94.25 86 TRP A O 1
ATOM 710 N N . LEU A 1 87 ? -18.543 -15.320 -26.209 1.00 94.38 87 LEU A N 1
ATOM 711 C CA . LEU A 1 87 ? -17.118 -15.598 -26.366 1.00 94.38 87 LEU A CA 1
ATOM 712 C C . LEU A 1 87 ? -16.284 -14.354 -26.053 1.00 94.38 87 LEU A C 1
ATOM 714 O O . LEU A 1 87 ? -16.706 -13.237 -26.349 1.00 94.38 87 LEU A O 1
ATOM 718 N N . TRP A 1 88 ? -15.075 -14.562 -25.543 1.00 94.44 88 TRP A N 1
ATOM 719 C CA . TRP A 1 88 ? -14.042 -13.534 -25.415 1.00 94.44 88 TRP A CA 1
ATOM 720 C C . TRP A 1 88 ? -12.747 -13.993 -26.071 1.00 94.44 88 TRP A C 1
ATOM 722 O O . TRP A 1 88 ? -12.502 -15.195 -26.194 1.00 94.44 88 TRP A O 1
ATOM 732 N N . LYS A 1 89 ? -11.948 -13.043 -26.546 1.00 94.31 89 LYS A N 1
ATOM 733 C CA . LYS A 1 89 ? -10.687 -13.312 -27.233 1.00 94.31 89 LYS A CA 1
ATOM 734 C C . LYS A 1 89 ? -9.522 -13.015 -26.304 1.00 94.31 89 LYS A C 1
ATOM 736 O O . LYS A 1 89 ? -9.468 -11.922 -25.756 1.00 94.31 89 LYS A O 1
ATOM 741 N N . ASP A 1 90 ? -8.619 -13.967 -26.115 1.00 87.62 90 ASP A N 1
ATOM 742 C CA . ASP A 1 90 ? -7.431 -13.746 -25.290 1.00 87.62 90 ASP A CA 1
ATOM 743 C C . ASP A 1 90 ? -6.304 -13.026 -26.052 1.00 87.62 90 ASP A C 1
ATOM 745 O O . ASP A 1 90 ? -6.359 -12.824 -27.266 1.00 87.62 90 ASP A O 1
ATOM 749 N N . ALA A 1 91 ? -5.228 -12.691 -25.334 1.00 80.12 91 ALA A N 1
ATOM 750 C CA . ALA A 1 91 ? -4.026 -12.073 -25.899 1.00 80.12 91 ALA A CA 1
ATOM 751 C C . ALA A 1 91 ? -3.270 -12.956 -26.918 1.00 80.12 91 ALA A C 1
ATOM 753 O O . ALA A 1 91 ? -2.303 -12.499 -27.526 1.00 80.12 91 ALA A O 1
ATOM 754 N N . LYS A 1 92 ? -3.660 -14.228 -27.084 1.00 85.19 92 LYS A N 1
ATOM 755 C CA . LYS A 1 92 ? -3.141 -15.146 -28.110 1.00 85.19 92 LYS A CA 1
ATOM 756 C C . LYS A 1 92 ? -4.080 -15.245 -29.315 1.00 85.19 92 LYS A C 1
ATOM 758 O O . LYS A 1 92 ? -3.883 -16.116 -30.159 1.00 85.19 92 LYS A O 1
ATOM 763 N N . GLU A 1 93 ? -5.068 -14.357 -29.405 1.00 85.44 93 GLU A N 1
ATOM 764 C CA . GLU A 1 93 ? -6.081 -14.310 -30.457 1.00 85.44 93 GLU A CA 1
ATOM 765 C C . GLU A 1 93 ? -7.014 -15.539 -30.480 1.00 85.44 93 GLU A C 1
ATOM 767 O O . GLU A 1 93 ? -7.694 -15.791 -31.483 1.00 85.44 93 GLU A O 1
ATOM 772 N N . GLU A 1 94 ? -7.103 -16.291 -29.380 1.00 86.00 94 GLU A N 1
ATOM 773 C CA . GLU A 1 94 ? -7.981 -17.453 -29.267 1.00 86.00 94 GLU A CA 1
ATOM 774 C C . GLU A 1 94 ? -9.327 -17.089 -28.637 1.00 86.00 94 GLU A C 1
ATOM 776 O O . GLU A 1 94 ? -9.402 -16.387 -27.632 1.00 86.00 94 GLU A O 1
ATOM 781 N N . TRP A 1 95 ? -10.411 -17.612 -29.218 1.00 90.75 95 TRP A N 1
ATOM 782 C CA . TRP A 1 95 ? -11.756 -17.443 -28.671 1.00 90.75 95 TRP A CA 1
ATOM 783 C C . TRP A 1 95 ? -12.053 -18.482 -27.589 1.00 90.75 95 TRP A C 1
ATOM 785 O O . TRP A 1 95 ? -11.974 -19.695 -27.827 1.00 90.75 95 TRP A O 1
ATOM 795 N N . HIS A 1 96 ? -12.470 -17.988 -26.430 1.00 90.75 96 HIS A N 1
ATOM 796 C CA . HIS A 1 96 ? -12.849 -18.755 -25.251 1.00 90.75 96 HIS A CA 1
ATOM 797 C C . HIS A 1 96 ? -14.314 -18.517 -24.915 1.00 90.75 96 HIS A C 1
ATOM 799 O O . HIS A 1 96 ? -14.828 -17.411 -25.059 1.00 90.75 96 HIS A O 1
ATOM 805 N N . CYS A 1 97 ? -15.004 -19.565 -24.471 1.00 91.25 97 CYS A N 1
ATOM 806 C CA . CYS A 1 97 ? -16.399 -19.463 -24.053 1.00 91.25 97 CYS A CA 1
ATOM 807 C C . CYS A 1 97 ? -16.488 -18.922 -22.631 1.00 91.25 97 CYS A C 1
ATOM 809 O O . CYS A 1 97 ? -15.747 -19.363 -21.752 1.00 91.25 97 CYS A O 1
ATOM 811 N N . TYR A 1 98 ? -17.440 -18.024 -22.391 1.00 92.06 98 TYR A N 1
ATOM 812 C CA . TYR A 1 98 ? -17.778 -17.646 -21.025 1.00 92.06 98 TYR A CA 1
ATOM 813 C C . TYR A 1 98 ? -18.409 -18.809 -20.263 1.00 92.06 98 TYR A C 1
ATOM 815 O O . TYR A 1 98 ? -19.048 -19.695 -20.844 1.00 92.06 98 TYR A O 1
ATOM 823 N N . LYS A 1 99 ? -18.262 -18.772 -18.934 1.00 88.88 99 LYS A N 1
ATOM 824 C CA . LYS A 1 99 ? -18.941 -19.706 -18.034 1.00 88.88 99 LYS A CA 1
ATOM 825 C C . LYS A 1 99 ? -20.462 -19.607 -18.240 1.00 88.88 99 LYS A C 1
ATOM 827 O O . LYS A 1 99 ? -20.969 -18.501 -18.446 1.00 88.88 99 LYS A O 1
ATOM 832 N N . PRO A 1 100 ? -21.215 -20.716 -18.143 1.00 85.81 100 PRO A N 1
ATOM 833 C CA . PRO A 1 100 ? -22.621 -20.751 -18.561 1.00 85.81 100 PRO A CA 1
ATOM 834 C C . PRO A 1 100 ? -23.503 -19.715 -17.867 1.00 85.81 100 PRO A C 1
ATOM 836 O O . PRO A 1 100 ? -24.315 -19.045 -18.501 1.00 85.81 100 PRO A O 1
ATOM 839 N N . TYR A 1 101 ? -23.318 -19.539 -16.558 1.00 82.50 101 TYR A N 1
ATOM 840 C CA . TYR A 1 101 ? -24.095 -18.566 -15.798 1.00 82.50 101 TYR A CA 1
ATOM 841 C C . TYR A 1 101 ? -23.823 -17.121 -16.257 1.00 82.50 101 TYR A C 1
ATOM 843 O O . TYR A 1 101 ? -24.769 -16.340 -16.329 1.00 82.50 101 TYR A O 1
ATOM 851 N N . LEU A 1 102 ? -22.575 -16.768 -16.604 1.00 88.50 102 LEU A N 1
ATOM 852 C CA . LEU A 1 102 ? -22.232 -15.447 -17.148 1.00 88.50 102 LEU A CA 1
ATOM 853 C C . LEU A 1 102 ? -22.878 -15.259 -18.514 1.00 88.50 102 LEU A C 1
ATOM 855 O O . LEU A 1 102 ? -23.556 -14.260 -18.724 1.00 88.50 102 LEU A O 1
ATOM 859 N N . ALA A 1 103 ? -22.756 -16.256 -19.395 1.00 89.44 103 ALA A N 1
ATOM 860 C CA . ALA A 1 103 ? -23.365 -16.224 -20.722 1.00 89.44 103 ALA A CA 1
ATOM 861 C C . ALA A 1 103 ? -24.883 -15.970 -20.657 1.00 89.44 103 ALA A C 1
ATOM 863 O O . ALA A 1 103 ? -25.402 -15.175 -21.436 1.00 89.44 103 ALA A O 1
ATOM 864 N N . PHE A 1 104 ? -25.594 -16.572 -19.695 1.00 88.50 104 PHE A N 1
ATOM 865 C CA . PHE A 1 104 ? -27.026 -16.314 -19.501 1.00 88.50 104 PHE A CA 1
ATOM 866 C C . PHE A 1 104 ? -27.315 -14.872 -19.060 1.00 88.50 104 PHE A C 1
ATOM 868 O O . PHE A 1 104 ? -28.254 -14.252 -19.554 1.00 88.50 104 PHE A O 1
ATOM 875 N N . HIS A 1 105 ? -26.522 -14.312 -18.143 1.00 87.62 105 HIS A N 1
ATOM 876 C CA . HIS A 1 105 ? -26.737 -12.935 -17.689 1.00 87.62 105 HIS A CA 1
ATOM 877 C C . HIS A 1 105 ? -26.331 -11.901 -18.741 1.00 87.62 105 HIS A C 1
ATOM 879 O O . HIS A 1 105 ? -26.998 -10.875 -18.850 1.00 87.62 105 HIS A O 1
ATOM 885 N N . PHE A 1 106 ? -25.296 -12.176 -19.537 1.00 91.50 106 PHE A N 1
ATOM 886 C CA . PHE A 1 106 ? -24.950 -11.346 -20.690 1.00 91.50 106 PHE A CA 1
ATOM 887 C C . PHE A 1 106 ? -26.078 -11.355 -21.715 1.00 91.50 106 PHE A C 1
ATOM 889 O O . PHE A 1 106 ? -26.422 -10.301 -22.234 1.00 91.50 106 PHE A O 1
ATOM 896 N N . GLU A 1 107 ? -26.722 -12.505 -21.938 1.00 90.81 107 GLU A N 1
ATOM 897 C CA . GLU A 1 107 ? -27.904 -12.584 -22.796 1.00 90.81 107 GLU A CA 1
ATOM 898 C C . GLU A 1 107 ? -29.058 -11.723 -22.260 1.00 90.81 107 GLU A C 1
ATOM 900 O O . GLU A 1 107 ? -29.649 -10.955 -23.013 1.00 90.81 107 GLU A O 1
ATOM 905 N N . VAL A 1 108 ? -29.344 -11.776 -20.954 1.00 86.44 108 VAL A N 1
ATOM 906 C CA . VAL A 1 108 ? -30.364 -10.911 -20.329 1.00 86.44 108 VAL A CA 1
ATOM 907 C C . VAL A 1 108 ? -30.024 -9.429 -20.506 1.00 86.44 108 VAL A C 1
ATOM 909 O O . VAL A 1 108 ? -30.894 -8.656 -20.903 1.00 86.44 108 VAL A O 1
ATOM 912 N N . ALA A 1 109 ? -28.784 -9.031 -20.216 1.00 86.69 109 ALA A N 1
ATOM 913 C CA . ALA A 1 109 ? -28.340 -7.640 -20.302 1.00 86.69 109 ALA A CA 1
ATOM 914 C C . ALA A 1 109 ? -28.372 -7.114 -21.745 1.00 86.69 109 ALA A C 1
ATOM 916 O O . ALA A 1 109 ? -28.866 -6.020 -22.017 1.00 86.69 109 ALA A O 1
ATOM 917 N N . TYR A 1 110 ? -27.942 -7.947 -22.692 1.00 88.88 110 TYR A N 1
ATOM 918 C CA . TYR A 1 110 ? -28.013 -7.661 -24.119 1.00 88.88 110 TYR A CA 1
ATOM 919 C C . TYR A 1 110 ? -29.459 -7.462 -24.593 1.00 88.88 110 TYR A C 1
ATOM 921 O O . TYR A 1 110 ? -29.759 -6.480 -25.270 1.00 88.88 110 TYR A O 1
ATOM 929 N N . LEU A 1 111 ? -30.386 -8.338 -24.183 1.00 87.25 111 LEU A N 1
ATOM 930 C CA . LEU A 1 111 ? -31.810 -8.213 -24.521 1.00 87.25 111 LEU A CA 1
ATOM 931 C C . LEU A 1 111 ? -32.473 -6.992 -23.862 1.00 87.25 111 LEU A C 1
ATOM 933 O O . LEU A 1 111 ? -33.378 -6.398 -24.448 1.00 87.25 111 LEU A O 1
ATOM 937 N N . LYS A 1 112 ? -32.005 -6.583 -22.675 1.00 84.69 112 LYS A N 1
ATOM 938 C CA . LYS A 1 112 ? -32.401 -5.325 -22.018 1.00 84.69 112 LYS A CA 1
ATOM 939 C C . LYS A 1 112 ? -31.827 -4.073 -22.689 1.00 84.69 112 LYS A C 1
ATOM 941 O O . LYS A 1 112 ? -32.291 -2.978 -22.382 1.00 84.69 112 LYS A O 1
ATOM 946 N N . LYS A 1 113 ? -30.879 -4.230 -23.621 1.00 85.75 113 LYS A N 1
ATOM 947 C CA . LYS A 1 113 ? -30.096 -3.143 -24.229 1.00 85.75 113 LYS A CA 1
ATOM 948 C C . LYS A 1 113 ? -29.293 -2.350 -23.196 1.00 85.75 113 LYS A C 1
ATOM 950 O O . LYS A 1 113 ? -29.163 -1.133 -23.307 1.00 85.75 113 LYS A O 1
ATOM 955 N N . ASP A 1 114 ? -28.764 -3.043 -22.193 1.00 83.00 114 ASP A N 1
ATOM 956 C CA . ASP A 1 114 ? -27.791 -2.445 -21.290 1.00 83.00 114 ASP A CA 1
ATOM 957 C C . ASP A 1 114 ? -26.525 -2.082 -22.074 1.00 83.00 114 ASP A C 1
ATOM 959 O O . ASP A 1 114 ? -26.110 -2.813 -22.972 1.00 83.00 114 ASP A O 1
ATOM 963 N N . THR A 1 115 ? -25.902 -0.953 -21.742 1.00 84.06 115 THR A N 1
ATOM 964 C CA . THR A 1 115 ? -24.640 -0.533 -22.371 1.00 84.06 115 THR A CA 1
ATOM 965 C C . THR A 1 115 ? -23.437 -1.191 -21.706 1.00 84.06 115 THR A C 1
ATOM 967 O O . THR A 1 115 ? -22.463 -1.533 -22.374 1.00 84.06 115 THR A O 1
ATOM 970 N N . ILE A 1 116 ? -23.520 -1.402 -20.389 1.00 85.62 116 ILE A N 1
ATOM 971 C CA . ILE A 1 116 ? -22.432 -1.894 -19.548 1.00 85.62 116 ILE A CA 1
ATOM 972 C C . ILE A 1 116 ? -22.927 -3.025 -18.642 1.00 85.62 116 ILE A C 1
ATOM 974 O O . ILE A 1 116 ? -24.001 -2.928 -18.047 1.00 85.62 116 ILE A O 1
ATOM 978 N N . PHE A 1 117 ? -22.109 -4.066 -18.477 1.00 86.62 117 PHE A N 1
ATOM 979 C CA . PHE A 1 117 ? -22.347 -5.160 -17.537 1.00 86.62 117 PHE A CA 1
ATOM 980 C C . PHE A 1 117 ? -21.093 -5.488 -16.722 1.00 86.62 117 PHE A C 1
ATOM 982 O O . PHE A 1 117 ? -20.059 -5.847 -17.282 1.00 86.62 117 PHE A O 1
ATOM 989 N N . LYS A 1 118 ? -21.190 -5.412 -15.388 1.00 87.06 118 LYS A N 1
ATOM 990 C CA . LYS A 1 118 ? -20.067 -5.672 -14.469 1.00 87.06 118 LYS A CA 1
ATOM 991 C C . LYS A 1 118 ? -20.194 -7.025 -13.774 1.00 87.06 118 LYS A C 1
ATOM 993 O O . LYS A 1 118 ? -21.223 -7.321 -13.156 1.00 87.06 118 LYS A O 1
ATOM 998 N N . PHE A 1 119 ? -19.128 -7.817 -13.793 1.00 87.00 119 PHE A N 1
ATOM 999 C CA . PHE A 1 119 ? -19.077 -9.144 -13.178 1.00 87.00 119 PHE A CA 1
ATOM 1000 C C . PHE A 1 119 ? -17.708 -9.437 -12.565 1.00 87.00 119 PHE A C 1
ATOM 1002 O O . PHE A 1 119 ? -16.724 -8.772 -12.866 1.00 87.00 119 PHE A O 1
ATOM 1009 N N . TYR A 1 120 ? -17.655 -10.437 -11.688 1.00 82.75 120 TYR A N 1
ATOM 1010 C CA . TYR A 1 120 ? -16.404 -10.939 -11.125 1.00 82.75 120 TYR A CA 1
ATOM 1011 C C . TYR A 1 120 ? -16.127 -12.357 -11.629 1.00 82.75 120 TYR A C 1
ATOM 1013 O O . TYR A 1 120 ? -16.976 -13.235 -11.458 1.00 82.75 120 TYR A O 1
ATOM 1021 N N . ASP A 1 121 ? -14.943 -12.589 -12.197 1.00 80.56 121 ASP A N 1
ATOM 1022 C CA . ASP A 1 121 ? -14.450 -13.922 -12.569 1.00 80.56 121 ASP A CA 1
ATOM 1023 C C . ASP A 1 121 ? -12.928 -14.019 -12.372 1.00 80.56 121 ASP A C 1
ATOM 1025 O O . ASP A 1 121 ? -12.150 -13.806 -13.299 1.00 80.56 121 ASP A O 1
ATOM 1029 N N . ASN A 1 122 ? -12.491 -14.302 -11.137 1.00 79.31 122 ASN A N 1
ATOM 1030 C CA . ASN A 1 122 ? -11.077 -14.229 -10.720 1.00 79.31 122 ASN A CA 1
ATOM 1031 C C . ASN A 1 122 ? -10.427 -12.858 -11.009 1.00 79.31 122 ASN A C 1
ATOM 1033 O O . ASN A 1 122 ? -9.235 -12.773 -11.294 1.00 79.31 122 ASN A O 1
ATOM 1037 N N . GLY A 1 123 ? -11.245 -11.811 -10.962 1.00 77.50 123 GLY A N 1
ATOM 1038 C CA . GLY A 1 123 ? -10.916 -10.427 -11.275 1.00 77.50 123 GLY A CA 1
ATOM 1039 C C . GLY A 1 123 ? -12.207 -9.652 -11.528 1.00 77.50 123 GLY A C 1
ATOM 1040 O O . GLY A 1 123 ? -13.231 -10.266 -11.846 1.00 77.50 123 GLY A O 1
ATOM 1041 N N . ASP A 1 124 ? -12.202 -8.335 -11.349 1.00 84.56 124 ASP A N 1
ATOM 1042 C CA . ASP A 1 124 ? -13.337 -7.488 -11.722 1.00 84.56 124 ASP A CA 1
ATOM 1043 C C . ASP A 1 124 ? -13.313 -7.171 -13.219 1.00 84.56 124 ASP A C 1
ATOM 1045 O O . ASP A 1 124 ? -12.305 -6.712 -13.748 1.00 84.56 124 ASP A O 1
ATOM 1049 N N . TYR A 1 125 ? -14.426 -7.432 -13.902 1.00 89.50 125 TYR A N 1
ATOM 1050 C CA . TYR A 1 125 ? -14.580 -7.203 -15.334 1.00 89.50 125 TYR A CA 1
ATOM 1051 C C . TYR A 1 125 ? -15.798 -6.331 -15.629 1.00 89.50 125 TYR A C 1
ATOM 1053 O O . TYR A 1 125 ? -16.862 -6.470 -15.018 1.00 89.50 125 TYR A O 1
ATOM 1061 N N . GLU A 1 126 ? -15.655 -5.487 -16.642 1.00 92.50 126 GLU A N 1
ATOM 1062 C CA . GLU A 1 126 ? -16.717 -4.696 -17.242 1.00 92.50 126 GLU A CA 1
ATOM 1063 C C . GLU A 1 126 ? -16.824 -5.043 -18.728 1.00 92.50 126 GLU A C 1
ATOM 1065 O O . GLU A 1 126 ? -15.860 -4.893 -19.469 1.00 92.50 126 GLU A O 1
ATOM 1070 N N . ILE A 1 127 ? -17.991 -5.497 -19.180 1.00 91.31 127 ILE A N 1
ATOM 1071 C CA . ILE A 1 127 ? -18.315 -5.583 -20.605 1.00 91.31 127 ILE A CA 1
ATOM 1072 C C . ILE A 1 127 ? -19.014 -4.304 -21.027 1.00 91.31 127 ILE A C 1
ATOM 1074 O O . ILE A 1 127 ? -19.987 -3.897 -20.395 1.00 91.31 127 ILE A O 1
ATOM 1078 N N . ASN A 1 128 ? -18.567 -3.736 -22.140 1.00 88.81 128 ASN A N 1
ATOM 1079 C CA . ASN A 1 128 ? -19.278 -2.698 -22.863 1.00 88.81 128 ASN A CA 1
ATOM 1080 C C . ASN A 1 128 ? -19.849 -3.295 -24.163 1.00 88.81 128 ASN A C 1
ATOM 1082 O O . ASN A 1 128 ? -19.105 -3.737 -25.043 1.00 88.81 128 ASN A O 1
ATOM 1086 N N . PHE A 1 129 ? -21.179 -3.332 -24.275 1.00 88.19 129 PHE A N 1
ATOM 1087 C CA . PHE A 1 129 ? -21.879 -3.925 -25.421 1.00 88.19 129 PHE A CA 1
ATOM 1088 C C . PHE A 1 129 ? -21.921 -3.011 -26.656 1.00 88.19 129 PHE A C 1
ATOM 1090 O O . PHE A 1 129 ? -22.246 -3.484 -27.743 1.00 88.19 129 PHE A O 1
ATOM 1097 N N . GLU A 1 130 ? -21.582 -1.725 -26.522 1.00 86.62 130 GLU A N 1
ATOM 1098 C CA . GLU A 1 130 ? -21.448 -0.804 -27.659 1.00 86.62 130 GLU A CA 1
ATOM 1099 C C . GLU A 1 130 ? -20.096 -0.988 -28.353 1.00 86.62 130 GLU A C 1
ATOM 1101 O O . GLU A 1 130 ? -20.022 -1.021 -29.582 1.00 86.62 130 GLU A O 1
ATOM 1106 N N . THR A 1 131 ? -19.026 -1.158 -27.571 1.00 88.06 131 THR A N 1
ATOM 1107 C CA . THR A 1 131 ? -17.667 -1.357 -28.097 1.00 88.06 131 THR A CA 1
ATOM 1108 C C . THR A 1 131 ? -17.314 -2.824 -28.331 1.00 88.06 131 THR A C 1
ATOM 1110 O O . THR A 1 131 ? -16.342 -3.101 -29.029 1.00 88.06 131 THR A O 1
ATOM 1113 N N . TRP A 1 132 ? -18.097 -3.762 -27.785 1.00 92.69 132 TRP A N 1
ATOM 1114 C CA . TRP A 1 132 ? -17.810 -5.203 -27.794 1.00 92.69 132 TRP A CA 1
ATOM 1115 C C . TRP A 1 132 ? -16.449 -5.541 -27.174 1.00 92.69 132 TRP A C 1
ATOM 1117 O O . TRP A 1 132 ? -15.722 -6.421 -27.643 1.00 92.69 132 TRP A O 1
ATOM 1127 N N . LEU A 1 133 ? -16.120 -4.852 -26.082 1.00 89.81 133 LEU A N 1
ATOM 1128 C CA . LEU A 1 133 ? -14.894 -5.051 -25.318 1.00 89.81 133 LEU A CA 1
ATOM 1129 C C . LEU A 1 133 ? -15.231 -5.428 -23.876 1.00 89.81 133 LEU A C 1
ATOM 1131 O O . LEU A 1 133 ? -16.151 -4.868 -23.280 1.00 89.81 133 LEU A O 1
ATOM 1135 N N . GLN A 1 134 ? -14.458 -6.351 -23.309 1.00 94.12 134 GLN A N 1
ATOM 1136 C CA . GLN A 1 134 ? -14.359 -6.518 -21.864 1.00 94.12 134 GLN A CA 1
ATOM 1137 C C . GLN A 1 134 ? -13.090 -5.830 -21.356 1.00 94.12 134 GLN A C 1
ATOM 1139 O O . GLN A 1 134 ? -12.021 -6.000 -21.940 1.00 94.12 134 GLN A O 1
ATOM 1144 N N . LEU A 1 135 ? -13.207 -5.091 -20.262 1.00 88.44 135 LEU A N 1
ATOM 1145 C CA . LEU A 1 135 ? -12.117 -4.495 -19.503 1.00 88.44 135 LEU A CA 1
ATOM 1146 C C . LEU A 1 135 ? -11.971 -5.268 -18.196 1.00 88.44 135 LEU A C 1
ATOM 1148 O O . LEU A 1 135 ? -12.939 -5.393 -17.453 1.00 88.44 135 LEU A O 1
ATOM 1152 N N . ASN A 1 136 ? -10.776 -5.754 -17.894 1.00 87.75 136 ASN A N 1
ATOM 1153 C CA . ASN A 1 136 ? -10.430 -6.175 -16.544 1.00 87.75 136 ASN A CA 1
ATOM 1154 C C . ASN A 1 136 ? -10.052 -4.922 -15.733 1.00 87.75 136 ASN A C 1
ATOM 1156 O O . ASN A 1 136 ? -9.068 -4.249 -16.034 1.00 87.75 136 ASN A O 1
ATOM 1160 N N . GLU A 1 137 ? -10.849 -4.584 -14.722 1.00 76.88 137 GLU A N 1
ATOM 1161 C CA . GLU A 1 137 ? -10.685 -3.384 -13.894 1.00 76.88 137 GLU A CA 1
ATOM 1162 C C . GLU A 1 137 ? -9.452 -3.457 -12.971 1.00 76.88 137 GLU A C 1
ATOM 1164 O O . GLU A 1 137 ? -8.976 -2.422 -12.506 1.00 76.88 137 GLU A O 1
ATOM 1169 N N . GLU A 1 138 ? -8.914 -4.653 -12.706 1.00 75.19 138 GLU A N 1
ATOM 1170 C CA . GLU A 1 138 ? -7.766 -4.851 -11.810 1.00 75.19 138 GLU A CA 1
ATOM 1171 C C . GLU A 1 138 ? -6.421 -4.648 -12.516 1.00 75.19 138 GLU A C 1
ATOM 1173 O O . GLU A 1 138 ? -5.486 -4.108 -11.921 1.00 75.19 138 GLU A O 1
ATOM 1178 N N . ASN A 1 139 ? -6.303 -5.083 -13.774 1.00 79.94 139 ASN A N 1
ATOM 1179 C CA . ASN A 1 139 ? -5.049 -5.012 -14.532 1.00 79.94 139 ASN A CA 1
ATOM 1180 C C . ASN A 1 139 ? -5.120 -4.129 -15.793 1.00 79.94 139 ASN A C 1
ATOM 1182 O O . ASN A 1 139 ? -4.080 -3.848 -16.387 1.00 79.94 139 ASN A O 1
ATOM 1186 N N . GLY A 1 140 ? -6.310 -3.656 -16.171 1.00 80.62 140 GLY A N 1
ATOM 1187 C CA . GLY A 1 140 ? -6.538 -2.806 -17.338 1.00 80.62 140 GLY A CA 1
ATOM 1188 C C . GLY A 1 140 ? -6.576 -3.549 -18.675 1.00 80.62 140 GLY A C 1
ATOM 1189 O O . GLY A 1 140 ? -6.631 -2.892 -19.714 1.00 80.62 140 GLY A O 1
ATOM 1190 N N . ASP A 1 141 ? -6.536 -4.885 -18.683 1.00 84.69 141 ASP A N 1
ATOM 1191 C CA . ASP A 1 141 ? -6.556 -5.666 -19.919 1.00 84.69 141 ASP A CA 1
ATOM 1192 C C . ASP A 1 141 ? -7.895 -5.496 -20.638 1.00 84.69 141 ASP A C 1
ATOM 1194 O O . ASP A 1 141 ? -8.965 -5.730 -20.071 1.00 84.69 141 ASP A O 1
ATOM 1198 N N . ILE A 1 142 ? -7.826 -5.148 -21.921 1.00 89.56 142 ILE A N 1
ATOM 1199 C CA . ILE A 1 142 ? -8.991 -5.001 -22.787 1.00 89.56 142 ILE A CA 1
ATOM 1200 C C . ILE A 1 142 ? -8.996 -6.156 -23.782 1.00 89.56 142 ILE A C 1
ATOM 1202 O O . ILE A 1 142 ? -8.056 -6.320 -24.558 1.00 89.56 142 ILE A O 1
ATOM 1206 N N . ASN A 1 143 ? -10.063 -6.947 -23.774 1.00 93.75 143 ASN A N 1
ATOM 1207 C CA . ASN A 1 143 ? -10.210 -8.115 -24.634 1.00 93.75 143 ASN A CA 1
ATOM 1208 C C . ASN A 1 143 ? -11.498 -8.001 -25.469 1.00 93.75 143 ASN A C 1
ATOM 1210 O O . ASN A 1 143 ? -12.547 -7.662 -24.918 1.00 93.75 143 ASN A O 1
ATOM 1214 N N . PRO A 1 144 ? -11.472 -8.304 -26.777 1.00 96.06 144 PRO A N 1
ATOM 1215 C CA . PRO A 1 144 ? -12.681 -8.365 -27.590 1.00 96.06 144 PRO A CA 1
ATOM 1216 C C . PRO A 1 144 ? -13.661 -9.433 -27.106 1.00 96.06 144 PRO A C 1
ATOM 1218 O O . PRO A 1 144 ? -13.259 -10.531 -26.711 1.00 96.06 144 PRO A O 1
ATOM 1221 N N . ILE A 1 145 ? -14.952 -9.142 -27.221 1.00 96.38 145 ILE A N 1
ATOM 1222 C CA . ILE A 1 145 ? -16.035 -10.093 -26.973 1.00 96.38 145 ILE A CA 1
ATOM 1223 C C . ILE A 1 145 ? -16.910 -10.243 -28.214 1.00 96.38 145 ILE A C 1
ATOM 1225 O O . ILE A 1 145 ? -16.945 -9.372 -29.080 1.00 96.38 145 ILE A O 1
ATOM 1229 N N . LYS A 1 146 ? -17.635 -11.355 -28.322 1.00 95.31 146 LYS A N 1
ATOM 1230 C CA . LYS A 1 146 ? -18.669 -11.518 -29.348 1.00 95.31 146 LYS A CA 1
ATOM 1231 C C . LYS A 1 146 ? -19.796 -12.425 -28.884 1.00 95.31 146 LYS A C 1
ATOM 1233 O O . LYS A 1 146 ? -19.612 -13.308 -28.044 1.00 95.31 146 LYS A O 1
ATOM 1238 N N . ARG A 1 147 ? -20.946 -12.232 -29.521 1.00 94.25 147 ARG A N 1
ATOM 1239 C CA . ARG A 1 147 ? -22.124 -13.088 -29.424 1.00 94.25 147 ARG A CA 1
ATOM 1240 C C . ARG A 1 147 ? -22.334 -13.785 -30.766 1.00 94.25 147 ARG A C 1
ATOM 1242 O O . ARG A 1 147 ? -22.606 -13.130 -31.767 1.00 94.25 147 ARG A O 1
ATOM 1249 N N . GLU A 1 148 ? -22.206 -15.106 -30.797 1.00 93.00 148 GLU A N 1
ATOM 1250 C CA . GLU A 1 148 ? -22.478 -15.921 -31.987 1.00 93.00 148 GLU A CA 1
ATOM 1251 C C . GLU A 1 148 ? -23.880 -16.525 -31.917 1.00 93.00 148 GLU A C 1
ATOM 1253 O O . GLU A 1 148 ? -24.294 -16.995 -30.860 1.00 93.00 148 GLU A O 1
ATOM 1258 N N . THR A 1 149 ? -24.592 -16.552 -33.046 1.00 89.88 149 THR A N 1
ATOM 1259 C CA . THR A 1 149 ? -25.874 -17.264 -33.167 1.00 89.88 149 THR A CA 1
ATOM 1260 C C . THR A 1 149 ? -25.645 -18.613 -33.841 1.00 89.88 149 THR A C 1
ATOM 1262 O O . THR A 1 149 ? -24.948 -18.689 -34.852 1.00 89.88 149 THR A O 1
ATOM 1265 N N . VAL A 1 150 ? -26.208 -19.678 -33.273 1.00 86.50 150 VAL A N 1
ATOM 1266 C CA . VAL A 1 150 ? -26.023 -21.062 -33.724 1.00 86.50 150 VAL A CA 1
ATOM 1267 C C . VAL A 1 150 ? -27.365 -21.660 -34.138 1.00 86.50 150 VAL A C 1
ATOM 1269 O O . VAL A 1 150 ? -28.324 -21.672 -33.365 1.00 86.50 150 VAL A O 1
ATOM 1272 N N . GLU A 1 151 ? -27.430 -22.221 -35.342 1.00 80.56 151 GLU A N 1
ATOM 1273 C CA . GLU A 1 151 ? -28.568 -23.037 -35.762 1.00 80.56 151 GLU A CA 1
ATOM 1274 C C . GLU A 1 151 ? -28.464 -24.441 -35.155 1.00 80.56 151 GLU A C 1
ATOM 1276 O O . GLU A 1 151 ? -27.423 -25.099 -35.226 1.00 80.56 151 GLU A O 1
ATOM 1281 N N . LEU A 1 152 ? -29.550 -24.904 -34.534 1.00 76.44 152 LEU A N 1
ATOM 1282 C CA . LEU A 1 152 ? -29.661 -26.247 -33.972 1.00 76.44 152 LEU A CA 1
ATOM 1283 C C . LEU A 1 152 ? -30.817 -26.985 -34.643 1.00 76.44 152 LEU A C 1
ATOM 1285 O O . LEU A 1 152 ? -31.911 -26.444 -34.778 1.00 76.44 152 LEU A O 1
ATOM 1289 N N . SER A 1 153 ? -30.610 -28.257 -34.982 1.00 66.50 153 SER A N 1
ATOM 1290 C CA . SER A 1 153 ? -31.711 -29.174 -35.279 1.00 66.50 153 SER A CA 1
ATOM 1291 C C . SER A 1 153 ? -32.428 -29.514 -33.967 1.00 66.50 153 SER A C 1
ATOM 1293 O O . SER A 1 153 ? -31.873 -30.222 -33.122 1.00 66.50 153 SER A O 1
ATOM 1295 N N . ILE A 1 154 ? -33.621 -28.962 -33.754 1.00 60.19 154 ILE A N 1
ATOM 1296 C CA . ILE A 1 154 ? -34.286 -29.006 -32.447 1.00 60.19 154 ILE A CA 1
ATOM 1297 C C . ILE A 1 154 ? -34.968 -30.364 -32.217 1.00 60.19 154 ILE A C 1
ATOM 1299 O O . ILE A 1 154 ? -35.806 -30.792 -33.008 1.00 60.19 154 ILE A O 1
ATOM 1303 N N . SER A 1 155 ? -34.642 -31.026 -31.104 1.00 69.38 155 SER A N 1
ATOM 1304 C CA . SER A 1 155 ? -35.350 -32.212 -30.605 1.00 69.38 155 SER A CA 1
ATOM 1305 C C . SER A 1 155 ? -36.405 -31.836 -29.552 1.00 69.38 155 SER A C 1
ATOM 1307 O O . SER A 1 155 ? -36.382 -30.744 -28.980 1.00 69.38 155 SER A O 1
ATOM 1309 N N . ALA A 1 156 ? -37.330 -32.750 -29.243 1.00 61.47 156 ALA A N 1
ATOM 1310 C CA . ALA A 1 156 ? -38.414 -32.497 -28.287 1.00 61.47 156 ALA A CA 1
ATOM 1311 C C . ALA A 1 156 ? -37.922 -32.103 -26.876 1.00 61.47 156 ALA A C 1
ATOM 1313 O O . ALA A 1 156 ? -38.549 -31.264 -26.226 1.00 61.47 156 ALA A O 1
ATOM 1314 N N . LYS A 1 157 ? -36.788 -32.641 -26.398 1.00 64.50 157 LYS A N 1
ATOM 1315 C CA . LYS A 1 157 ? -36.212 -32.232 -25.103 1.00 64.50 157 LYS A CA 1
ATOM 1316 C C . LYS A 1 157 ? -35.502 -30.876 -25.174 1.00 64.50 157 LYS A C 1
ATOM 1318 O O . LYS A 1 157 ? -35.587 -30.105 -24.218 1.00 64.50 157 LYS A O 1
ATOM 1323 N N . LEU A 1 158 ? -34.869 -30.541 -26.302 1.00 71.69 158 LEU A N 1
ATOM 1324 C CA . LEU A 1 158 ? -34.274 -29.215 -26.523 1.00 71.69 158 LEU A CA 1
ATOM 1325 C C . LEU A 1 158 ? -35.354 -28.116 -26.570 1.00 71.69 158 LEU A C 1
ATOM 1327 O O . LEU A 1 158 ? -35.146 -27.038 -26.015 1.00 71.69 158 LEU A O 1
ATOM 1331 N N . ASN A 1 159 ? -36.546 -28.422 -27.099 1.00 75.50 159 ASN A N 1
ATOM 1332 C CA . ASN A 1 159 ? -37.721 -27.540 -27.029 1.00 75.50 159 ASN A CA 1
ATOM 1333 C C . ASN A 1 159 ? -38.142 -27.212 -25.585 1.00 75.50 159 ASN A C 1
ATOM 1335 O O . ASN A 1 159 ? -38.569 -26.092 -25.303 1.00 75.50 159 ASN A O 1
ATOM 1339 N N . ASN A 1 160 ? -38.008 -28.158 -24.650 1.00 79.25 160 ASN A N 1
ATOM 1340 C CA . ASN A 1 160 ? -38.324 -27.910 -23.241 1.00 79.25 160 ASN A CA 1
ATOM 1341 C C . ASN A 1 160 ? -37.305 -26.953 -22.595 1.00 79.25 160 ASN A C 1
ATOM 1343 O O . ASN A 1 160 ? -37.700 -26.023 -21.896 1.00 79.25 160 ASN A O 1
ATOM 1347 N N . ILE A 1 161 ? -36.007 -27.125 -22.882 1.00 82.62 161 ILE A N 1
ATOM 1348 C CA . ILE A 1 161 ? -34.954 -26.195 -22.430 1.00 82.62 161 ILE A CA 1
ATOM 1349 C C . ILE A 1 161 ? -35.219 -24.786 -22.981 1.00 82.62 161 ILE A C 1
ATOM 1351 O O . ILE A 1 161 ? -35.225 -23.824 -22.215 1.00 82.62 161 ILE A O 1
ATOM 1355 N N . CYS A 1 162 ? -35.532 -24.679 -24.275 1.00 83.69 162 CYS A N 1
ATOM 1356 C CA . CYS A 1 162 ? -35.913 -23.426 -24.928 1.00 83.69 162 CYS A CA 1
ATOM 1357 C C . CYS A 1 162 ? -37.117 -22.758 -24.244 1.00 83.69 162 CYS A C 1
ATOM 1359 O O . CYS A 1 162 ? -37.041 -21.599 -23.845 1.00 83.69 162 CYS A O 1
ATOM 1361 N N . SER A 1 163 ? -38.208 -23.499 -24.020 1.00 81.31 163 SER A N 1
ATOM 1362 C CA . SER A 1 163 ? -39.415 -22.968 -23.370 1.00 81.31 163 SER A CA 1
ATOM 1363 C C . SER A 1 163 ? -39.163 -22.492 -21.933 1.00 81.31 163 SER A C 1
ATOM 1365 O O . SER A 1 163 ? -39.731 -21.488 -21.493 1.00 81.31 163 SER A O 1
ATOM 1367 N N . GLN A 1 164 ? -38.314 -23.198 -21.180 1.00 83.38 164 GLN A N 1
ATOM 1368 C CA . GLN A 1 164 ? -37.939 -22.806 -19.819 1.00 83.38 164 GLN A CA 1
ATOM 1369 C C . GLN A 1 164 ? -37.082 -21.539 -19.812 1.00 83.38 164 GLN A C 1
ATOM 1371 O O . GLN A 1 164 ? -37.352 -20.625 -19.028 1.00 83.38 164 GLN A O 1
ATOM 1376 N N . ASN A 1 165 ? -36.098 -21.463 -20.708 1.00 86.06 165 ASN A N 1
ATOM 1377 C CA . ASN A 1 165 ? -35.240 -20.295 -20.851 1.00 86.06 165 ASN A CA 1
ATOM 1378 C C . ASN A 1 165 ? -36.029 -19.072 -21.327 1.00 86.06 165 ASN A C 1
ATOM 1380 O O . ASN A 1 165 ? -35.847 -18.008 -20.753 1.00 86.06 165 ASN A O 1
ATOM 1384 N N . ASP A 1 166 ? -36.978 -19.212 -22.255 1.00 84.19 166 ASP A N 1
ATOM 1385 C CA . ASP A 1 166 ? -37.853 -18.110 -22.683 1.00 84.19 166 ASP A CA 1
ATOM 1386 C C . ASP A 1 166 ? -38.654 -17.512 -21.528 1.00 84.19 166 ASP A C 1
ATOM 1388 O O . ASP A 1 166 ? -38.746 -16.291 -21.384 1.00 84.19 166 ASP A O 1
ATOM 1392 N N . LYS A 1 167 ? -39.235 -18.366 -20.675 1.00 82.69 167 LYS A N 1
ATOM 1393 C CA . LYS A 1 167 ? -39.959 -17.912 -19.479 1.00 82.69 167 LYS A CA 1
ATOM 1394 C C . LYS A 1 167 ? -39.026 -17.176 -18.519 1.00 82.69 167 LYS A C 1
ATOM 1396 O O . LYS A 1 167 ? -39.423 -16.164 -17.941 1.00 82.69 167 LYS A O 1
ATOM 1401 N N . LEU A 1 168 ? -37.802 -17.676 -18.347 1.00 82.00 168 LEU A N 1
ATOM 1402 C CA . LEU A 1 168 ? -36.818 -17.095 -17.439 1.00 82.00 168 LEU A CA 1
ATOM 1403 C C . LEU A 1 168 ? -36.259 -15.767 -17.969 1.00 82.00 168 LEU A C 1
ATOM 1405 O O . LEU A 1 168 ? -36.251 -14.792 -17.223 1.00 82.00 168 LEU A O 1
ATOM 1409 N N . LEU A 1 169 ? -35.874 -15.705 -19.246 1.00 83.75 169 LEU A N 1
ATOM 1410 C CA . LEU A 1 169 ? -35.412 -14.495 -19.928 1.00 83.75 169 LEU A CA 1
ATOM 1411 C C . LEU A 1 169 ? -36.492 -13.415 -19.876 1.00 83.75 169 LEU A C 1
ATOM 1413 O O . LEU A 1 169 ? -36.220 -12.329 -19.380 1.00 83.75 169 LEU A O 1
ATOM 1417 N N . LYS A 1 170 ? -37.744 -13.725 -20.248 1.00 83.31 170 LYS A N 1
ATOM 1418 C CA . LYS A 1 170 ? -38.861 -12.765 -20.161 1.00 83.31 170 LYS A CA 1
ATOM 1419 C C . LYS A 1 170 ? -39.039 -12.218 -18.744 1.00 83.31 170 LYS A C 1
ATOM 1421 O O . LYS A 1 170 ? -39.141 -11.008 -18.576 1.00 83.31 170 LYS A O 1
ATOM 1426 N N . ARG A 1 171 ? -39.003 -13.087 -17.726 1.00 81.00 171 ARG A N 1
ATOM 1427 C CA . ARG A 1 171 ? -39.111 -12.691 -16.310 1.00 81.00 171 ARG A CA 1
ATOM 1428 C C . ARG A 1 171 ? -37.931 -11.830 -15.841 1.00 81.00 171 ARG A C 1
ATOM 1430 O O . ARG A 1 171 ? -38.123 -10.897 -15.065 1.00 81.00 171 ARG A O 1
ATOM 1437 N N . MET A 1 172 ? -36.707 -12.160 -16.247 1.00 77.88 172 MET A N 1
ATOM 1438 C CA . MET A 1 172 ? -35.506 -11.415 -15.848 1.00 77.88 172 MET A CA 1
ATOM 1439 C C . MET A 1 172 ? -35.384 -10.084 -16.597 1.00 77.88 172 MET A C 1
ATOM 1441 O O . MET A 1 172 ? -34.927 -9.104 -16.009 1.00 77.88 172 MET A O 1
ATOM 1445 N N . CYS A 1 173 ? -35.854 -10.024 -17.845 1.00 78.88 173 CYS A N 1
ATOM 1446 C CA . CYS A 1 173 ? -35.970 -8.803 -18.635 1.00 78.88 173 CYS A CA 1
ATOM 1447 C C . CYS A 1 173 ? -37.057 -7.857 -18.094 1.00 78.88 173 CYS A C 1
ATOM 1449 O O . CYS A 1 173 ? -36.849 -6.651 -18.125 1.00 78.88 173 CYS A O 1
ATOM 1451 N N . SER A 1 174 ? -38.165 -8.378 -17.549 1.00 68.94 174 SER A N 1
ATOM 1452 C CA . SER A 1 174 ? -39.282 -7.572 -17.022 1.00 68.94 174 SER A CA 1
ATOM 1453 C C . SER A 1 174 ? -39.103 -7.055 -15.592 1.00 68.94 174 SER A C 1
ATOM 1455 O O . SER A 1 174 ? -39.839 -6.171 -15.168 1.00 68.94 174 SER A O 1
ATOM 1457 N N . ASN A 1 175 ? -38.183 -7.627 -14.812 1.00 58.06 175 ASN A N 1
ATOM 1458 C CA . ASN A 1 175 ? -37.878 -7.119 -13.478 1.00 58.06 175 ASN A CA 1
ATOM 1459 C C . ASN A 1 175 ? -36.860 -5.973 -13.589 1.00 58.06 175 ASN A C 1
ATOM 1461 O O . ASN A 1 175 ? -35.758 -6.191 -14.110 1.00 58.06 175 ASN A O 1
ATOM 1465 N N . ASP A 1 176 ? -37.191 -4.802 -13.032 1.00 46.78 176 ASP A N 1
ATOM 1466 C CA . ASP A 1 176 ? -36.289 -3.651 -12.835 1.00 46.78 176 ASP A CA 1
ATOM 1467 C C . ASP A 1 176 ? -35.206 -3.967 -11.786 1.00 46.78 176 ASP A C 1
ATOM 1469 O O . ASP A 1 176 ? -35.113 -3.380 -10.708 1.00 46.78 176 ASP A O 1
ATOM 1473 N N . VAL A 1 177 ? -34.373 -4.961 -12.084 1.00 43.81 177 VAL A N 1
ATOM 1474 C CA . VAL A 1 177 ? -33.092 -5.169 -11.415 1.00 43.81 177 VAL A CA 1
ATOM 1475 C C . VAL A 1 177 ? -32.083 -4.278 -12.143 1.00 43.81 177 VAL A C 1
ATOM 1477 O O . VAL A 1 177 ? -31.866 -4.511 -13.335 1.00 43.81 177 VAL A O 1
ATOM 1480 N N . PRO A 1 178 ? -31.479 -3.274 -11.476 1.00 39.62 178 PRO A N 1
ATOM 1481 C CA . PRO A 1 178 ? -30.516 -2.377 -12.105 1.00 39.62 178 PRO A CA 1
ATOM 1482 C C . PRO A 1 178 ? -29.330 -3.166 -12.657 1.00 39.62 178 PRO A C 1
ATOM 1484 O O . PRO A 1 178 ? -28.649 -3.872 -11.908 1.00 39.62 178 PRO A O 1
ATOM 1487 N N . SER A 1 179 ? -29.068 -3.007 -13.947 1.00 45.69 179 SER A N 1
ATOM 1488 C CA . SER A 1 179 ? -27.990 -3.651 -14.703 1.00 45.69 179 SER A CA 1
ATOM 1489 C C . SER A 1 179 ? -26.577 -3.262 -14.254 1.00 45.69 179 SER A C 1
ATOM 1491 O O . SER A 1 179 ? -25.616 -3.976 -14.521 1.00 45.69 179 SER A O 1
ATOM 1493 N N . ALA A 1 180 ? -26.456 -2.195 -13.457 1.00 36.72 180 ALA A N 1
ATOM 1494 C CA . ALA A 1 180 ? -25.196 -1.705 -12.899 1.00 36.72 180 ALA A CA 1
ATOM 1495 C C . ALA A 1 180 ? -24.797 -2.317 -11.534 1.00 36.72 180 ALA A C 1
ATOM 1497 O O . ALA A 1 180 ? -23.777 -1.928 -10.961 1.00 36.72 180 ALA A O 1
ATOM 1498 N N . LYS A 1 181 ? -25.572 -3.252 -10.961 1.00 46.16 181 LYS A N 1
ATOM 1499 C CA . LYS A 1 181 ? -25.186 -3.926 -9.706 1.00 46.16 181 LYS A CA 1
ATOM 1500 C C . LYS A 1 181 ? -24.231 -5.091 -9.996 1.00 46.16 181 LYS A C 1
ATOM 1502 O O . LYS A 1 181 ? -24.642 -6.094 -10.567 1.00 46.16 181 LYS A O 1
ATOM 1507 N N . ARG A 1 182 ? -22.973 -4.965 -9.545 1.00 50.97 182 ARG A N 1
ATOM 1508 C CA . ARG A 1 182 ? -21.917 -5.997 -9.614 1.00 50.97 182 ARG A CA 1
ATOM 1509 C C . ARG A 1 182 ? -22.448 -7.361 -9.172 1.00 50.97 182 ARG A C 1
ATOM 1511 O O . ARG A 1 182 ? -22.848 -7.519 -8.015 1.00 50.97 182 ARG A O 1
ATOM 1518 N N . ILE A 1 183 ? -22.382 -8.355 -10.055 1.00 54.91 183 ILE A N 1
ATOM 1519 C CA . ILE A 1 183 ? -22.756 -9.726 -9.706 1.00 54.91 183 ILE A CA 1
ATOM 1520 C C . ILE A 1 183 ? -21.497 -10.497 -9.282 1.00 54.91 183 ILE A C 1
ATOM 1522 O O . ILE A 1 183 ? -20.622 -10.777 -10.099 1.00 54.91 183 ILE A O 1
ATOM 1526 N N . LYS A 1 184 ? -21.378 -10.795 -7.978 1.00 42.12 184 LYS A N 1
ATOM 1527 C CA . LYS A 1 184 ? -20.292 -11.613 -7.409 1.00 42.12 184 LYS A CA 1
ATOM 1528 C C . LYS A 1 184 ? -20.694 -13.085 -7.388 1.00 42.12 184 LYS A C 1
ATOM 1530 O O . LYS A 1 184 ? -21.742 -13.414 -6.833 1.00 42.12 184 LYS A O 1
ATOM 1535 N N . PHE A 1 185 ? -19.831 -13.958 -7.904 1.00 47.41 185 PHE A N 1
ATOM 1536 C CA . PHE A 1 185 ? -20.002 -15.408 -7.827 1.00 47.41 185 PHE A CA 1
ATOM 1537 C C . PHE A 1 185 ? -18.765 -16.071 -7.210 1.00 47.41 185 PHE A C 1
ATOM 1539 O O . PHE A 1 185 ? -17.635 -15.730 -7.550 1.00 47.41 185 PHE A O 1
ATOM 1546 N N . ASP A 1 186 ? -19.007 -16.977 -6.261 1.00 36.25 186 ASP A N 1
ATOM 1547 C CA . ASP A 1 186 ? -17.994 -17.689 -5.475 1.00 36.25 186 ASP A CA 1
ATOM 1548 C C . ASP A 1 186 ? -17.468 -18.914 -6.257 1.00 36.25 186 ASP A C 1
ATOM 1550 O O . ASP A 1 186 ? -18.279 -19.792 -6.578 1.00 36.25 186 ASP A O 1
ATOM 1554 N N . PRO A 1 187 ? -16.170 -18.994 -6.622 1.00 34.47 187 PRO A N 1
ATOM 1555 C CA . PRO A 1 187 ? -15.692 -20.029 -7.537 1.00 34.47 187 PRO A CA 1
ATOM 1556 C C . PRO A 1 187 ? -15.427 -21.419 -6.937 1.00 34.47 187 PRO A C 1
ATOM 1558 O O . PRO A 1 187 ? -15.168 -22.318 -7.731 1.00 34.47 187 PRO A O 1
ATOM 1561 N N . ASN A 1 188 ? -15.439 -21.652 -5.615 1.00 30.16 188 ASN A N 1
ATOM 1562 C CA . ASN A 1 188 ? -15.005 -22.955 -5.071 1.00 30.16 188 ASN A CA 1
ATOM 1563 C C . ASN A 1 188 ? -15.685 -23.378 -3.751 1.00 30.16 188 ASN A C 1
ATOM 1565 O O . ASN A 1 188 ? -15.425 -22.772 -2.712 1.00 30.16 188 ASN A O 1
ATOM 1569 N N . PRO A 1 189 ? -16.376 -24.533 -3.712 1.00 27.62 189 PRO A N 1
ATOM 1570 C CA . PRO A 1 189 ? -16.255 -25.467 -2.602 1.00 27.62 189 PRO A CA 1
ATOM 1571 C C . PRO A 1 189 ? -14.928 -26.233 -2.753 1.00 27.62 189 PRO A C 1
ATOM 1573 O O . PRO A 1 189 ? -14.618 -26.782 -3.807 1.00 27.62 189 PRO A O 1
ATOM 1576 N N . VAL A 1 190 ? -14.123 -26.203 -1.698 1.00 28.56 190 VAL A N 1
ATOM 1577 C CA . VAL A 1 190 ? -12.777 -26.781 -1.587 1.00 28.56 190 VAL A CA 1
ATOM 1578 C C . VAL A 1 190 ? -12.733 -28.258 -1.998 1.00 28.56 190 VAL A C 1
ATOM 1580 O O . VAL A 1 190 ? -13.514 -29.046 -1.481 1.00 28.56 190 VAL A O 1
ATOM 1583 N N . ASP A 1 191 ? -11.727 -28.650 -2.790 1.00 23.98 191 ASP A N 1
ATOM 1584 C CA . ASP A 1 191 ? -11.058 -29.933 -2.557 1.00 23.98 191 ASP A CA 1
ATOM 1585 C C . ASP A 1 191 ? -9.568 -29.883 -2.939 1.00 23.98 191 ASP A C 1
ATOM 1587 O O . ASP A 1 191 ? -9.178 -29.614 -4.078 1.00 23.98 191 ASP A O 1
ATOM 1591 N N . LYS A 1 192 ? -8.716 -30.090 -1.931 1.00 30.48 192 LYS A N 1
ATOM 1592 C CA . LYS A 1 192 ? -7.254 -30.147 -2.032 1.00 30.48 192 LYS A CA 1
ATOM 1593 C C . LYS A 1 192 ? -6.875 -31.566 -2.443 1.00 30.48 192 LYS A C 1
ATOM 1595 O O . LYS A 1 192 ? -7.119 -32.463 -1.650 1.00 30.48 192 LYS A O 1
ATOM 1600 N N . ASN A 1 193 ? -6.245 -31.766 -3.607 1.00 25.02 193 ASN A N 1
ATOM 1601 C CA . ASN A 1 193 ? -5.169 -32.752 -3.826 1.00 25.02 193 ASN A CA 1
ATOM 1602 C C . ASN A 1 193 ? -4.709 -32.821 -5.300 1.00 25.02 193 ASN A C 1
ATOM 1604 O O . ASN A 1 193 ? -5.489 -32.612 -6.221 1.00 25.02 193 ASN A O 1
ATOM 1608 N N . ILE A 1 194 ? -3.448 -33.251 -5.474 1.00 25.92 194 ILE A N 1
ATOM 1609 C CA . ILE A 1 194 ? -2.742 -33.688 -6.706 1.00 25.92 194 ILE A CA 1
ATOM 1610 C C . ILE A 1 194 ? -1.782 -32.661 -7.368 1.00 25.92 194 ILE A C 1
ATOM 1612 O O . ILE A 1 194 ? -2.055 -32.053 -8.395 1.00 25.92 194 ILE A O 1
ATOM 1616 N N . LEU A 1 195 ? -0.613 -32.507 -6.728 1.00 21.80 195 LEU A N 1
ATOM 1617 C CA . LEU A 1 195 ? 0.743 -32.898 -7.188 1.00 21.80 195 LEU A CA 1
ATOM 1618 C C . LEU A 1 195 ? 1.185 -32.721 -8.674 1.00 21.80 195 LEU A C 1
ATOM 1620 O O . LEU A 1 195 ? 0.787 -33.477 -9.550 1.00 21.80 195 LEU A O 1
ATOM 1624 N N . ASN A 1 196 ? 2.208 -31.861 -8.837 1.00 21.52 196 ASN A N 1
ATOM 1625 C CA . ASN A 1 196 ? 3.537 -32.070 -9.470 1.00 21.52 196 ASN A CA 1
ATOM 1626 C C . ASN A 1 196 ? 3.776 -32.291 -11.001 1.00 21.52 196 ASN A C 1
ATOM 1628 O O . ASN A 1 196 ? 3.600 -33.393 -11.502 1.00 21.52 196 ASN A O 1
ATOM 1632 N N . ILE A 1 197 ? 4.492 -31.293 -11.593 1.00 22.78 197 ILE A N 1
ATOM 1633 C CA . ILE A 1 197 ? 5.686 -31.350 -12.514 1.00 22.78 197 ILE A CA 1
ATOM 1634 C C . ILE A 1 197 ? 5.447 -31.770 -14.007 1.00 22.78 197 ILE A C 1
ATOM 1636 O O . ILE A 1 197 ? 4.580 -32.608 -14.218 1.00 22.78 197 ILE A O 1
ATOM 1640 N N . PRO A 1 198 ? 6.222 -31.356 -15.070 1.00 26.33 198 PRO A N 1
ATOM 1641 C CA . PRO A 1 198 ? 7.206 -30.263 -15.322 1.00 26.33 198 PRO A CA 1
ATOM 1642 C C . PRO A 1 198 ? 6.980 -29.396 -16.610 1.00 26.33 198 PRO A C 1
ATOM 1644 O O . PRO A 1 198 ? 6.238 -29.741 -17.524 1.00 26.33 198 PRO A O 1
ATOM 1647 N N . LYS A 1 199 ? 7.772 -28.310 -16.726 1.00 31.66 199 LYS A N 1
ATOM 1648 C CA . LYS A 1 199 ? 8.040 -27.468 -17.923 1.00 31.66 199 LYS A CA 1
ATOM 1649 C C . LYS A 1 199 ? 8.858 -28.181 -19.029 1.00 31.66 199 LYS A C 1
ATOM 1651 O O . LYS A 1 199 ? 9.855 -28.816 -18.694 1.00 31.66 199 LYS A O 1
ATOM 1656 N N . LYS A 1 200 ? 8.556 -27.917 -20.317 1.00 24.66 200 LYS A N 1
ATOM 1657 C CA . LYS A 1 200 ? 9.496 -27.725 -21.468 1.00 24.66 200 LYS A CA 1
ATOM 1658 C C . LYS A 1 200 ? 8.708 -27.275 -22.724 1.00 24.66 200 LYS A C 1
ATOM 1660 O O . LYS A 1 200 ? 7.723 -27.908 -23.066 1.00 24.66 200 LYS A O 1
ATOM 1665 N N . MET A 1 201 ? 8.937 -26.053 -23.228 1.00 22.70 201 MET A N 1
ATOM 1666 C CA . MET A 1 201 ? 9.779 -25.679 -24.392 1.00 22.70 201 MET A CA 1
ATOM 1667 C C . MET A 1 201 ? 9.316 -26.268 -25.735 1.00 22.70 201 MET A C 1
ATOM 1669 O O . MET A 1 201 ? 9.470 -27.463 -25.914 1.00 22.70 201 MET A O 1
ATOM 1673 N N . PHE A 1 202 ? 8.855 -25.421 -26.669 1.00 21.27 202 PHE A N 1
ATOM 1674 C CA . PHE A 1 202 ? 9.318 -25.332 -28.068 1.00 21.27 202 PHE A CA 1
ATOM 1675 C C . PHE A 1 202 ? 8.750 -24.058 -28.730 1.00 21.27 202 PHE A C 1
ATOM 1677 O O . PHE A 1 202 ? 7.652 -23.610 -28.423 1.00 21.27 202 PHE A O 1
ATOM 1684 N N . ASN A 1 203 ? 9.565 -23.477 -29.601 1.00 23.14 203 ASN A N 1
ATOM 1685 C CA . ASN A 1 203 ? 9.391 -22.299 -30.458 1.00 23.14 203 ASN A CA 1
ATOM 1686 C C . ASN A 1 203 ? 10.059 -22.711 -31.802 1.00 23.14 203 ASN A C 1
ATOM 1688 O O . ASN A 1 203 ? 10.868 -23.646 -31.768 1.00 23.14 203 ASN A O 1
ATOM 1692 N N . PRO A 1 204 ? 10.016 -21.924 -32.888 1.00 36.72 204 PRO A N 1
ATOM 1693 C CA . PRO A 1 204 ? 8.910 -21.475 -33.749 1.00 36.72 204 PRO A CA 1
ATOM 1694 C C . PRO A 1 204 ? 9.183 -21.875 -35.238 1.00 36.72 204 PRO A C 1
ATOM 1696 O O . PRO A 1 204 ? 10.043 -22.724 -35.456 1.00 36.72 204 PRO A O 1
ATOM 1699 N N . LEU A 1 205 ? 8.519 -21.210 -36.213 1.00 22.62 205 LEU A N 1
ATOM 1700 C CA . LEU A 1 205 ? 8.647 -21.219 -37.708 1.00 22.62 205 LEU A CA 1
ATOM 1701 C C . LEU A 1 205 ? 7.402 -21.841 -38.399 1.00 22.62 205 LEU A C 1
ATOM 1703 O O . LEU A 1 205 ? 6.921 -22.868 -37.939 1.00 22.62 205 LEU A O 1
ATOM 1707 N N . ASP A 1 206 ? 6.773 -21.299 -39.452 1.00 22.20 206 ASP A N 1
ATOM 1708 C CA . ASP A 1 206 ? 7.156 -20.286 -40.449 1.00 22.20 206 ASP A CA 1
ATOM 1709 C C . ASP A 1 206 ? 5.939 -19.523 -41.037 1.00 22.20 206 ASP A C 1
ATOM 1711 O O . ASP A 1 206 ? 4.842 -20.063 -41.158 1.00 22.20 206 ASP A O 1
ATOM 1715 N N . LEU A 1 207 ? 6.221 -18.261 -41.386 1.00 23.53 207 LEU A N 1
ATOM 1716 C CA . LEU A 1 207 ? 5.723 -17.374 -42.458 1.00 23.53 207 LEU A CA 1
ATOM 1717 C C . LEU A 1 207 ? 4.508 -17.802 -43.317 1.00 23.53 207 LEU A C 1
ATOM 1719 O O . LEU A 1 207 ? 4.575 -18.812 -44.005 1.00 23.53 207 LEU A O 1
ATOM 1723 N N . ASP A 1 208 ? 3.533 -16.891 -43.488 1.00 23.20 208 ASP A N 1
ATOM 1724 C CA . ASP A 1 208 ? 3.365 -16.259 -44.809 1.00 23.20 208 ASP A CA 1
ATOM 1725 C C . ASP A 1 208 ? 2.630 -14.901 -44.795 1.00 23.20 208 ASP A C 1
ATOM 1727 O O . ASP A 1 208 ? 1.868 -14.570 -43.887 1.00 23.20 208 ASP A O 1
ATOM 1731 N N . LYS A 1 209 ? 2.951 -14.100 -45.815 1.00 25.23 209 LYS A N 1
ATOM 1732 C CA . LYS A 1 209 ? 2.622 -12.683 -46.053 1.00 25.23 209 LYS A CA 1
ATOM 1733 C C . LYS A 1 209 ? 1.290 -12.500 -46.799 1.00 25.23 209 LYS A C 1
ATOM 1735 O O . LYS A 1 209 ? 1.037 -13.263 -47.718 1.00 25.23 209 LYS A O 1
ATOM 1740 N N . SER A 1 210 ? 0.589 -11.377 -46.574 1.00 22.44 210 SER A N 1
ATOM 1741 C CA . SER A 1 210 ? 0.181 -10.435 -47.650 1.00 22.44 210 SER A CA 1
ATOM 1742 C C . SER A 1 210 ? -0.669 -9.246 -47.152 1.00 22.44 210 SER A C 1
ATOM 1744 O O . SER A 1 210 ? -1.705 -9.490 -46.549 1.00 22.44 210 SER A O 1
ATOM 1746 N N . ALA A 1 211 ? -0.219 -8.020 -47.496 1.00 23.77 211 ALA A N 1
ATOM 1747 C CA . ALA A 1 211 ? -0.945 -6.798 -47.938 1.00 23.77 211 ALA A CA 1
ATOM 1748 C C . ALA A 1 211 ? -2.181 -6.292 -47.146 1.00 23.77 211 ALA A C 1
ATOM 1750 O O . ALA A 1 211 ? -3.045 -7.071 -46.784 1.00 23.77 211 ALA A O 1
ATOM 1751 N N . ASN A 1 212 ? -2.440 -5.003 -46.894 1.00 23.62 212 ASN A N 1
ATOM 1752 C CA . ASN A 1 212 ? -1.913 -3.685 -47.287 1.00 23.62 212 ASN A CA 1
ATOM 1753 C C . ASN A 1 212 ? -2.296 -2.732 -46.130 1.00 23.62 212 ASN A C 1
ATOM 1755 O O . ASN A 1 212 ? -3.419 -2.793 -45.642 1.00 23.62 212 ASN A O 1
ATOM 1759 N N . SER A 1 213 ? -1.352 -2.022 -45.511 1.00 23.41 213 SER A N 1
ATOM 1760 C CA . SER A 1 213 ? -1.148 -0.572 -45.677 1.00 23.41 213 SER A CA 1
ATOM 1761 C C . SER A 1 213 ? -2.430 0.248 -45.853 1.00 23.41 213 SER A C 1
ATOM 1763 O O . SER A 1 213 ? -2.936 0.330 -46.964 1.00 23.41 213 SER A O 1
ATOM 1765 N N . ASP A 1 214 ? -2.852 0.936 -44.790 1.00 24.05 214 ASP A N 1
ATOM 1766 C CA . ASP A 1 214 ? -3.176 2.356 -44.903 1.00 24.05 214 ASP A CA 1
ATOM 1767 C C . ASP A 1 214 ? -2.858 3.116 -43.606 1.00 24.05 214 ASP A C 1
ATOM 1769 O O . ASP A 1 214 ? -2.893 2.593 -42.495 1.00 24.05 214 ASP A O 1
ATOM 1773 N N . GLN A 1 215 ? -2.409 4.340 -43.842 1.00 25.00 215 GLN A N 1
ATOM 1774 C CA . GLN A 1 215 ? -1.679 5.295 -43.014 1.00 25.00 215 GLN A CA 1
ATOM 1775 C C . GLN A 1 215 ? -2.257 5.557 -41.608 1.00 25.00 215 GLN A C 1
ATOM 1777 O O . GLN A 1 215 ? -3.375 6.043 -41.469 1.00 25.00 215 GLN A O 1
ATOM 1782 N N . ILE A 1 216 ? -1.425 5.386 -40.571 1.00 24.50 216 ILE A N 1
ATOM 1783 C CA . ILE A 1 216 ? -1.567 6.105 -39.295 1.00 24.50 216 ILE A CA 1
ATOM 1784 C C . ILE A 1 216 ? -0.358 7.030 -39.153 1.00 24.50 216 ILE A C 1
ATOM 1786 O O . ILE A 1 216 ? 0.795 6.602 -39.208 1.00 24.50 216 ILE A O 1
ATOM 1790 N N . SER A 1 217 ? -0.660 8.318 -39.032 1.00 25.09 217 SER A N 1
ATOM 1791 C CA . SER A 1 217 ? 0.265 9.436 -38.887 1.00 25.09 217 SER A CA 1
ATOM 1792 C C . SER A 1 217 ? 1.172 9.309 -37.660 1.00 25.09 217 SER A C 1
ATOM 1794 O O . SER A 1 217 ? 0.750 8.924 -36.572 1.00 25.09 217 SER A O 1
ATOM 1796 N N . SER A 1 218 ? 2.425 9.689 -37.873 1.00 28.56 218 SER A N 1
ATOM 1797 C CA . SER A 1 218 ? 3.600 9.524 -37.027 1.00 28.56 218 SER A CA 1
ATOM 1798 C C . SER A 1 218 ? 3.803 10.652 -36.006 1.00 28.56 218 SER A C 1
ATOM 1800 O O . SER A 1 218 ? 4.734 11.434 -36.163 1.00 28.56 218 SER A O 1
ATOM 1802 N N . ASP A 1 219 ? 2.993 10.727 -34.951 1.00 28.25 219 ASP A N 1
ATOM 1803 C CA . ASP A 1 219 ? 3.280 11.636 -33.828 1.00 28.25 219 ASP A CA 1
ATOM 1804 C C . ASP A 1 219 ? 2.894 11.024 -32.473 1.00 28.25 219 ASP A C 1
ATOM 1806 O O . ASP A 1 219 ? 1.874 11.335 -31.865 1.00 28.25 219 ASP A O 1
ATOM 1810 N N . SER A 1 220 ? 3.753 10.139 -31.967 1.00 30.62 220 SER A N 1
ATOM 1811 C CA . SER A 1 220 ? 3.776 9.764 -30.550 1.00 30.62 220 SER A CA 1
ATOM 1812 C C . SER A 1 220 ? 5.231 9.697 -30.082 1.00 30.62 220 SER A C 1
ATOM 1814 O O . SER A 1 220 ? 5.820 8.622 -29.947 1.00 30.62 220 SER A O 1
ATOM 1816 N N . HIS A 1 221 ? 5.844 10.866 -29.899 1.00 39.12 221 HIS A N 1
ATOM 1817 C CA . HIS A 1 221 ? 7.164 10.979 -29.281 1.00 39.12 221 HIS A CA 1
ATOM 1818 C C . HIS A 1 221 ? 7.132 10.342 -27.874 1.00 39.12 221 HIS A C 1
ATOM 1820 O O . HIS A 1 221 ? 6.163 10.495 -27.131 1.00 39.12 221 HIS A O 1
ATOM 1826 N N . SER A 1 222 ? 8.162 9.560 -27.537 1.00 39.84 222 SER A N 1
ATOM 1827 C CA . SER A 1 222 ? 8.178 8.631 -26.397 1.00 39.84 222 SER A CA 1
ATOM 1828 C C . SER A 1 222 ? 7.866 9.282 -25.040 1.00 39.84 222 SER A C 1
ATOM 1830 O O . SER A 1 222 ? 8.506 10.259 -24.659 1.00 39.84 222 SER A O 1
ATOM 1832 N N . ILE A 1 223 ? 6.985 8.642 -24.264 1.00 55.66 223 ILE A N 1
ATOM 1833 C CA . ILE A 1 223 ? 6.480 9.073 -22.945 1.00 55.66 223 ILE A CA 1
ATOM 1834 C C . ILE A 1 223 ? 7.581 9.116 -21.858 1.00 55.66 223 ILE A C 1
ATOM 1836 O O . ILE A 1 223 ? 7.432 9.793 -20.847 1.00 55.66 223 ILE A O 1
ATOM 1840 N N . ILE A 1 224 ? 8.729 8.450 -22.049 1.00 64.38 224 ILE A N 1
ATOM 1841 C CA . ILE A 1 224 ? 9.830 8.405 -21.070 1.00 64.38 224 ILE A CA 1
ATOM 1842 C C . ILE A 1 224 ? 10.905 9.459 -21.391 1.00 64.38 224 ILE A C 1
ATOM 1844 O O . ILE A 1 224 ? 11.467 9.420 -22.487 1.00 64.38 224 ILE A O 1
ATOM 1848 N N . PRO A 1 225 ? 11.307 10.323 -20.433 1.00 76.19 225 PRO A N 1
ATOM 1849 C CA . PRO A 1 225 ? 12.416 11.240 -20.654 1.00 76.19 225 PRO A CA 1
ATOM 1850 C C . PRO A 1 225 ? 13.751 10.492 -20.727 1.00 76.19 225 PRO A C 1
ATOM 1852 O O . PRO A 1 225 ? 14.026 9.588 -19.926 1.00 76.19 225 PRO A O 1
ATOM 1855 N N . VAL A 1 226 ? 14.614 10.934 -21.642 1.00 86.12 226 VAL A N 1
ATOM 1856 C CA . VAL A 1 226 ? 16.027 10.540 -21.670 1.00 86.12 226 VAL A CA 1
ATOM 1857 C C . VAL A 1 226 ? 16.664 10.855 -20.312 1.00 86.12 226 VAL A C 1
ATOM 1859 O O . VAL A 1 226 ? 16.336 11.856 -19.668 1.00 86.12 226 VAL A O 1
ATOM 1862 N N . ASP A 1 227 ? 17.546 9.972 -19.841 1.00 87.62 227 ASP A N 1
ATOM 1863 C CA . ASP A 1 227 ? 18.227 10.121 -18.553 1.00 87.62 227 ASP A CA 1
ATOM 1864 C C . ASP A 1 227 ? 18.856 11.517 -18.421 1.00 87.62 227 ASP A C 1
ATOM 1866 O O . ASP A 1 227 ? 19.547 12.003 -19.318 1.00 87.62 227 ASP A O 1
ATOM 1870 N N . SER A 1 228 ? 18.624 12.168 -17.280 1.00 86.69 228 SER A N 1
ATOM 1871 C CA . SER A 1 228 ? 18.951 13.585 -17.082 1.00 86.69 228 SER A CA 1
ATOM 1872 C C . SER A 1 228 ? 20.446 13.906 -17.157 1.00 86.69 228 SER A C 1
ATOM 1874 O O . SER A 1 228 ? 20.800 15.076 -17.279 1.00 86.69 228 SER A O 1
ATOM 1876 N N . GLU A 1 229 ? 21.314 12.896 -17.052 1.00 89.50 229 GLU A N 1
ATOM 1877 C CA . GLU A 1 229 ? 22.771 13.034 -17.148 1.00 89.50 229 GLU A CA 1
ATOM 1878 C C . GLU A 1 229 ? 23.292 12.838 -18.587 1.00 89.50 229 GLU A C 1
ATOM 1880 O O . GLU A 1 229 ? 24.502 12.987 -18.815 1.00 89.50 229 GLU A O 1
ATOM 1885 N N . CYS A 1 230 ? 22.414 12.520 -19.551 1.00 91.44 230 CYS A N 1
ATOM 1886 C CA . CYS A 1 230 ? 22.744 12.480 -20.974 1.00 91.44 230 CYS A CA 1
ATOM 1887 C C . CYS A 1 230 ? 22.986 13.909 -21.494 1.00 91.44 230 CYS A C 1
ATOM 1889 O O . CYS A 1 230 ? 22.099 14.758 -21.381 1.00 91.44 230 CYS A O 1
ATOM 1891 N N . PRO A 1 231 ? 24.173 14.209 -22.058 1.00 92.75 231 PRO A N 1
ATOM 1892 C CA . PRO A 1 231 ? 24.529 15.571 -22.465 1.00 92.75 231 PRO A CA 1
ATOM 1893 C C . PRO A 1 231 ? 23.668 16.100 -23.618 1.00 92.75 231 PRO A C 1
ATOM 1895 O O . PRO A 1 231 ? 23.491 17.305 -23.737 1.00 92.75 231 PRO A O 1
ATOM 1898 N N . GLU A 1 232 ? 23.123 15.206 -24.443 1.00 92.56 232 GLU A N 1
ATOM 1899 C CA . GLU A 1 232 ? 22.289 15.541 -25.602 1.00 92.56 232 GLU A CA 1
ATOM 1900 C C . GLU A 1 232 ? 20.825 15.135 -25.379 1.00 92.56 232 GLU A C 1
ATOM 1902 O O . GLU A 1 232 ? 20.095 14.922 -26.339 1.00 92.56 232 GLU A O 1
ATOM 1907 N N . LYS A 1 233 ? 20.381 15.012 -24.119 1.00 89.44 233 LYS A N 1
ATOM 1908 C CA . LYS A 1 233 ? 19.036 14.521 -23.765 1.00 89.44 233 LYS A CA 1
ATOM 1909 C C . LYS A 1 233 ? 17.887 15.236 -24.487 1.00 89.44 233 LYS A C 1
ATOM 1911 O O . LYS A 1 233 ? 16.865 14.611 -24.714 1.00 89.44 233 LYS A O 1
ATOM 1916 N N . ASP A 1 234 ? 18.056 16.515 -24.829 1.00 90.50 234 ASP A N 1
ATOM 1917 C CA . ASP A 1 234 ? 17.012 17.334 -25.453 1.00 90.50 234 ASP A CA 1
ATOM 1918 C C . ASP A 1 234 ? 16.941 17.123 -26.982 1.00 90.50 234 ASP A C 1
ATOM 1920 O O . ASP A 1 234 ? 15.927 17.432 -27.600 1.00 90.50 234 ASP A O 1
ATOM 1924 N N . ASN A 1 235 ? 17.986 16.547 -27.593 1.00 92.62 235 ASN A N 1
ATOM 1925 C CA . ASN A 1 235 ? 18.047 16.250 -29.033 1.00 92.62 235 ASN A CA 1
ATOM 1926 C C . ASN A 1 235 ? 17.480 14.863 -29.386 1.00 92.62 235 ASN A C 1
ATOM 1928 O O . ASN A 1 235 ? 17.315 14.536 -30.563 1.00 92.62 235 ASN A O 1
ATOM 1932 N N . PHE A 1 236 ? 17.244 14.026 -28.377 1.00 92.38 236 PHE A N 1
ATOM 1933 C CA . PHE A 1 236 ? 16.866 12.629 -28.534 1.00 92.38 236 PHE A CA 1
ATOM 1934 C C . PHE A 1 236 ? 15.602 12.305 -27.739 1.00 92.38 236 PHE A C 1
ATOM 1936 O O . PHE A 1 236 ? 15.343 12.886 -26.687 1.00 92.38 236 PHE A O 1
ATOM 1943 N N . HIS A 1 237 ? 14.882 11.289 -28.194 1.00 90.56 237 HIS A N 1
ATOM 1944 C CA . HIS A 1 237 ? 13.855 10.591 -27.432 1.00 90.56 237 HIS A CA 1
ATOM 1945 C C . HIS A 1 237 ? 14.220 9.105 -27.328 1.00 90.56 237 HIS A C 1
ATOM 1947 O O . HIS A 1 237 ? 15.112 8.614 -28.028 1.00 90.56 237 HIS A O 1
ATOM 1953 N N . ILE A 1 238 ? 13.579 8.378 -26.412 1.00 90.75 238 ILE A N 1
ATOM 1954 C CA . ILE A 1 238 ? 13.842 6.944 -26.265 1.00 90.75 238 ILE A CA 1
ATOM 1955 C C . ILE A 1 238 ? 13.144 6.206 -27.399 1.00 90.75 238 ILE A C 1
ATOM 1957 O O . ILE A 1 238 ? 11.950 6.386 -27.628 1.00 90.75 238 ILE A O 1
ATOM 1961 N N . TYR A 1 239 ? 13.882 5.338 -28.079 1.00 91.00 239 TYR A N 1
ATOM 1962 C CA . TYR A 1 239 ? 13.342 4.536 -29.160 1.00 91.00 239 TYR A CA 1
ATOM 1963 C C . TYR A 1 239 ? 12.205 3.633 -28.659 1.00 91.00 239 TYR A C 1
ATOM 1965 O O . TYR A 1 239 ? 12.348 2.897 -27.673 1.00 91.00 239 TYR A O 1
ATOM 1973 N N . CYS A 1 240 ? 11.077 3.685 -29.362 1.00 85.25 240 CYS A N 1
ATOM 1974 C CA . CYS A 1 240 ? 9.899 2.870 -29.108 1.00 85.25 240 CYS A CA 1
ATOM 1975 C C . CYS A 1 240 ? 9.458 2.210 -30.413 1.00 85.25 240 CYS A C 1
ATOM 1977 O O . CYS A 1 240 ? 9.343 2.878 -31.441 1.00 85.25 240 CYS A O 1
ATOM 1979 N N . LYS A 1 241 ? 9.196 0.904 -30.371 1.00 81.38 241 LYS A N 1
ATOM 1980 C CA . LYS A 1 241 ? 8.684 0.148 -31.516 1.00 81.38 241 LYS A CA 1
ATOM 1981 C C . LYS A 1 241 ? 7.619 -0.831 -31.051 1.00 81.38 241 LYS A C 1
ATOM 1983 O O . LYS A 1 241 ? 7.861 -1.573 -30.106 1.00 81.38 241 LYS A O 1
ATOM 1988 N N . ASP A 1 242 ? 6.459 -0.831 -31.707 1.00 76.94 242 ASP A N 1
ATOM 1989 C CA . ASP A 1 242 ? 5.342 -1.742 -31.410 1.00 76.94 242 ASP A CA 1
ATOM 1990 C C . ASP A 1 242 ? 4.942 -1.726 -29.914 1.00 76.94 242 ASP A C 1
ATOM 1992 O O . ASP A 1 242 ? 4.675 -2.757 -29.299 1.00 76.94 242 ASP A O 1
ATOM 1996 N N . GLY A 1 243 ? 4.989 -0.540 -29.291 1.00 69.56 243 GLY A N 1
ATOM 1997 C CA . GLY A 1 243 ? 4.729 -0.348 -27.857 1.00 69.56 243 GLY A CA 1
ATOM 1998 C C . GLY A 1 243 ? 5.853 -0.812 -26.917 1.00 69.56 243 GLY A C 1
ATOM 1999 O O . GLY A 1 243 ? 5.736 -0.667 -25.701 1.00 69.56 243 GLY A O 1
ATOM 2000 N N . VAL A 1 244 ? 6.957 -1.351 -27.442 1.00 79.25 244 VAL A N 1
ATOM 2001 C CA . VAL A 1 244 ? 8.142 -1.737 -26.667 1.00 79.25 244 VAL A CA 1
ATOM 2002 C C . VAL A 1 244 ? 9.108 -0.563 -26.585 1.00 79.25 244 VAL A C 1
ATOM 2004 O O . VAL A 1 244 ? 9.672 -0.128 -27.590 1.00 79.25 244 VAL A O 1
ATOM 2007 N N . ILE A 1 245 ? 9.338 -0.077 -25.366 1.00 85.88 245 ILE A N 1
ATOM 2008 C CA . ILE A 1 245 ? 10.231 1.051 -25.106 1.00 85.88 245 ILE A CA 1
ATOM 2009 C C . ILE A 1 245 ? 11.616 0.540 -24.714 1.00 85.88 245 ILE A C 1
ATOM 2011 O O . ILE A 1 245 ? 11.757 -0.166 -23.716 1.00 85.88 245 ILE A O 1
ATOM 2015 N N . TYR A 1 246 ? 12.651 0.926 -25.460 1.00 91.62 246 TYR A N 1
ATOM 2016 C CA . TYR A 1 246 ? 14.020 0.428 -25.291 1.00 91.62 246 TYR A CA 1
ATOM 2017 C C . TYR A 1 246 ? 14.774 1.153 -24.167 1.00 91.62 246 TYR A C 1
ATOM 2019 O O . TYR A 1 246 ? 15.717 1.921 -24.383 1.00 91.62 246 TYR A O 1
ATOM 2027 N N . ASN A 1 247 ? 14.343 0.893 -22.935 1.00 90.38 247 ASN A N 1
ATOM 2028 C CA . ASN A 1 247 ? 14.886 1.467 -21.710 1.00 90.38 247 ASN A CA 1
ATOM 2029 C C . ASN A 1 247 ? 14.947 0.407 -20.606 1.00 90.38 247 ASN A C 1
ATOM 2031 O O . ASN A 1 247 ? 13.932 -0.205 -20.277 1.00 90.38 247 ASN A O 1
ATOM 2035 N N . ALA A 1 248 ? 16.110 0.248 -19.975 1.00 90.88 248 ALA A N 1
ATOM 2036 C CA . ALA A 1 248 ? 16.267 -0.636 -18.826 1.00 90.88 248 ALA A CA 1
ATOM 2037 C C . ALA A 1 248 ? 17.042 0.039 -17.692 1.00 90.88 248 ALA A C 1
ATOM 2039 O O . ALA A 1 248 ? 18.142 0.563 -17.893 1.00 90.88 248 ALA A O 1
ATOM 2040 N N . THR A 1 249 ? 16.487 -0.052 -16.482 1.00 90.75 249 THR A N 1
ATOM 2041 C CA . THR A 1 249 ? 17.173 0.285 -15.231 1.00 90.75 249 THR A CA 1
ATOM 2042 C C . THR A 1 249 ? 17.470 -1.007 -14.494 1.00 90.75 249 THR A C 1
ATOM 2044 O O . THR A 1 249 ? 16.564 -1.742 -14.108 1.00 90.75 249 THR A O 1
ATOM 2047 N N . LEU A 1 250 ? 18.751 -1.286 -14.306 1.00 93.19 250 LEU A N 1
ATOM 2048 C CA . LEU A 1 250 ? 19.232 -2.518 -13.712 1.00 93.19 250 LEU A CA 1
ATOM 2049 C C . LEU A 1 250 ? 19.884 -2.255 -12.358 1.00 93.19 250 LEU A C 1
ATOM 2051 O O . LEU A 1 250 ? 20.578 -1.247 -12.184 1.00 93.19 250 LEU A O 1
ATOM 2055 N N . ASN A 1 251 ? 19.740 -3.197 -11.430 1.00 93.94 251 ASN A N 1
ATOM 2056 C CA . ASN A 1 251 ? 20.336 -3.118 -10.099 1.00 93.94 251 ASN A CA 1
ATOM 2057 C C . ASN A 1 251 ? 21.043 -4.423 -9.717 1.00 93.94 251 ASN A C 1
ATOM 2059 O O . ASN A 1 251 ? 20.702 -5.501 -10.198 1.00 93.94 251 ASN A O 1
ATOM 2063 N N . GLN A 1 252 ? 22.071 -4.325 -8.881 1.00 94.38 252 GLN A N 1
ATOM 2064 C CA . GLN A 1 252 ? 22.806 -5.472 -8.367 1.00 94.38 252 GLN A CA 1
ATOM 2065 C C . GLN A 1 252 ? 23.405 -5.161 -6.999 1.00 94.38 252 GLN A C 1
ATOM 2067 O O . GLN A 1 252 ? 24.242 -4.260 -6.868 1.00 94.38 252 GLN A O 1
ATOM 2072 N N . THR A 1 253 ? 23.097 -6.002 -6.016 1.00 93.62 253 THR A N 1
ATOM 2073 C CA . THR A 1 253 ? 23.740 -5.971 -4.704 1.00 93.62 253 THR A CA 1
ATOM 2074 C C . THR A 1 253 ? 24.499 -7.267 -4.418 1.00 93.62 253 THR A C 1
ATOM 2076 O O . THR A 1 253 ? 24.030 -8.375 -4.665 1.00 93.62 253 THR A O 1
ATOM 2079 N N . ASN A 1 254 ? 25.718 -7.120 -3.907 1.00 93.12 254 ASN A N 1
ATOM 2080 C CA . ASN A 1 254 ? 26.542 -8.182 -3.348 1.00 93.12 254 ASN A CA 1
ATOM 2081 C C . ASN A 1 254 ? 27.349 -7.593 -2.184 1.00 93.12 254 ASN A C 1
ATOM 2083 O O . ASN A 1 254 ? 28.370 -6.928 -2.382 1.00 93.12 254 ASN A O 1
ATOM 2087 N N . MET A 1 255 ? 26.858 -7.835 -0.974 1.00 91.69 255 MET A N 1
ATOM 2088 C CA . MET A 1 255 ? 27.422 -7.364 0.287 1.00 91.69 255 MET A CA 1
ATOM 2089 C C . MET A 1 255 ? 28.843 -7.868 0.519 1.00 91.69 255 MET A C 1
ATOM 2091 O O . MET A 1 255 ? 29.679 -7.095 0.979 1.00 91.69 255 MET A O 1
ATOM 2095 N N . GLN A 1 256 ? 29.143 -9.117 0.145 1.00 90.31 256 GLN A N 1
ATOM 2096 C CA . GLN A 1 256 ? 30.463 -9.725 0.347 1.00 90.31 256 GLN A CA 1
ATOM 2097 C C . GLN A 1 256 ? 31.577 -8.921 -0.331 1.00 90.31 256 GLN A C 1
ATOM 2099 O O . GLN A 1 256 ? 32.667 -8.787 0.211 1.00 90.31 256 GLN A O 1
ATOM 2104 N N . ASN A 1 257 ? 31.279 -8.342 -1.494 1.00 90.38 257 ASN A N 1
ATOM 2105 C CA . ASN A 1 257 ? 32.220 -7.538 -2.269 1.00 90.38 257 ASN A CA 1
ATOM 2106 C C . ASN A 1 257 ? 31.950 -6.026 -2.160 1.00 90.38 257 ASN A C 1
ATOM 2108 O O . ASN A 1 257 ? 32.457 -5.261 -2.980 1.00 90.38 257 ASN A O 1
ATOM 2112 N N . ASN A 1 258 ? 31.099 -5.590 -1.220 1.00 91.69 258 ASN A N 1
ATOM 2113 C CA . ASN A 1 258 ? 30.595 -4.213 -1.115 1.00 91.69 258 ASN A CA 1
ATOM 2114 C C . ASN A 1 258 ? 30.106 -3.643 -2.465 1.00 91.69 258 ASN A C 1
ATOM 2116 O O . ASN A 1 258 ? 30.301 -2.470 -2.802 1.00 91.69 258 ASN A O 1
ATOM 2120 N N . ASN A 1 259 ? 29.467 -4.482 -3.273 1.00 90.25 259 ASN A N 1
ATOM 2121 C CA . ASN A 1 259 ? 28.872 -4.071 -4.530 1.00 90.25 259 ASN A CA 1
ATOM 2122 C C . ASN A 1 259 ? 27.418 -3.682 -4.273 1.00 90.25 259 ASN A C 1
ATOM 2124 O O . ASN A 1 259 ? 26.613 -4.500 -3.850 1.00 90.25 259 ASN A O 1
ATOM 2128 N N . ASN A 1 260 ? 27.081 -2.437 -4.567 1.00 92.44 260 ASN A N 1
ATOM 2129 C CA . ASN A 1 260 ? 25.708 -1.959 -4.633 1.00 92.44 260 ASN A CA 1
ATOM 2130 C C . ASN A 1 260 ? 25.632 -1.054 -5.860 1.00 92.44 260 ASN A C 1
ATOM 2132 O O . ASN A 1 260 ? 26.047 0.108 -5.804 1.00 92.44 260 ASN A O 1
ATOM 2136 N N . LYS A 1 261 ? 25.296 -1.639 -7.010 1.00 92.44 261 LYS A N 1
ATOM 2137 C CA . LYS A 1 261 ? 25.565 -1.072 -8.332 1.00 92.44 261 LYS A CA 1
ATOM 2138 C C . LYS A 1 261 ? 24.300 -0.973 -9.162 1.00 92.44 261 LYS A C 1
ATOM 2140 O O . LYS A 1 261 ? 23.501 -1.896 -9.190 1.00 92.44 261 LYS A O 1
ATOM 2145 N N . PHE A 1 262 ? 24.214 0.094 -9.941 1.00 93.31 262 PHE A N 1
ATOM 2146 C CA . PHE A 1 262 ? 23.172 0.282 -10.943 1.00 93.31 262 PHE A CA 1
ATOM 2147 C C . PHE A 1 262 ? 23.762 0.273 -12.356 1.00 93.31 262 PHE A C 1
ATOM 2149 O O . PHE A 1 262 ? 24.964 0.514 -12.542 1.00 93.31 262 PHE A O 1
ATOM 2156 N N . TYR A 1 263 ? 22.908 0.025 -13.343 1.00 93.94 263 TYR A N 1
ATOM 2157 C CA . TYR A 1 263 ? 23.208 0.199 -14.761 1.00 93.94 263 TYR A CA 1
ATOM 2158 C C . TYR A 1 263 ? 21.939 0.653 -15.492 1.00 93.94 263 TYR A C 1
ATOM 2160 O O . TYR A 1 263 ? 20.937 -0.048 -15.470 1.00 93.94 263 TYR A O 1
ATOM 2168 N N . ILE A 1 264 ? 21.973 1.817 -16.128 1.00 92.88 264 ILE A N 1
ATOM 2169 C CA . ILE A 1 264 ? 20.912 2.343 -16.991 1.00 92.88 264 ILE A CA 1
ATOM 2170 C C . ILE A 1 264 ? 21.379 2.199 -18.434 1.00 92.88 264 ILE A C 1
ATOM 2172 O O . ILE A 1 264 ? 22.532 2.517 -18.743 1.00 92.88 264 ILE A O 1
ATOM 2176 N N . ILE A 1 265 ? 20.489 1.738 -19.305 1.00 95.00 265 ILE A N 1
ATOM 2177 C CA . ILE A 1 265 ? 20.710 1.696 -20.748 1.00 95.00 265 ILE A CA 1
ATOM 2178 C C . ILE A 1 265 ? 19.457 2.156 -21.492 1.00 95.00 265 ILE A C 1
ATOM 2180 O O . ILE A 1 265 ? 18.348 1.731 -21.167 1.00 95.00 265 ILE A O 1
ATOM 2184 N N . GLN A 1 266 ? 19.641 3.037 -22.474 1.00 94.62 266 GLN A N 1
ATOM 2185 C CA . GLN A 1 266 ? 18.576 3.598 -23.306 1.00 94.62 266 GLN A CA 1
ATOM 2186 C C . GLN A 1 266 ? 19.014 3.582 -24.770 1.00 94.62 266 GLN A C 1
ATOM 2188 O O . GLN A 1 266 ? 20.109 4.050 -25.091 1.00 94.62 266 GLN A O 1
ATOM 2193 N N . LEU A 1 267 ? 18.173 3.046 -25.653 1.00 96.31 267 LEU A N 1
ATOM 2194 C CA . LEU A 1 267 ? 18.315 3.244 -27.094 1.00 96.31 267 LEU A CA 1
ATOM 2195 C C . LEU A 1 267 ? 17.596 4.543 -27.455 1.00 96.31 267 LEU A C 1
ATOM 2197 O O . LEU A 1 267 ? 16.449 4.743 -27.066 1.00 96.31 267 LEU A O 1
ATOM 2201 N N . LEU A 1 268 ? 18.281 5.429 -28.159 1.00 95.81 268 LEU A N 1
ATOM 2202 C CA . LEU A 1 268 ? 17.838 6.783 -28.450 1.00 95.81 268 LEU A CA 1
ATOM 2203 C C . LEU A 1 268 ? 17.684 6.977 -29.960 1.00 95.81 268 LEU A C 1
ATOM 2205 O O . LEU A 1 268 ? 18.550 6.545 -30.725 1.00 95.81 268 LEU A O 1
ATOM 2209 N N . GLU A 1 269 ? 16.626 7.670 -30.370 1.00 94.62 269 GLU A N 1
ATOM 2210 C CA . GLU A 1 269 ? 16.415 8.173 -31.733 1.00 94.62 269 GLU A CA 1
ATOM 2211 C C . GLU A 1 269 ? 16.382 9.706 -31.687 1.00 94.62 269 GLU A C 1
ATOM 2213 O O . GLU A 1 269 ? 15.830 10.306 -30.764 1.00 94.62 269 GLU A O 1
ATOM 2218 N N . HIS A 1 270 ? 17.071 10.355 -32.623 1.00 94.75 270 HIS A N 1
ATOM 2219 C CA . HIS A 1 270 ? 17.107 11.814 -32.696 1.00 94.75 270 HIS A CA 1
ATOM 2220 C C . HIS A 1 270 ? 15.724 12.343 -33.095 1.00 94.75 270 HIS A C 1
ATOM 2222 O O . HIS A 1 270 ? 15.067 11.765 -33.955 1.00 94.75 270 HIS A O 1
ATOM 2228 N N . ASN A 1 271 ? 15.299 13.466 -32.514 1.00 90.19 271 ASN A N 1
ATOM 2229 C CA . ASN A 1 271 ? 13.942 13.997 -32.705 1.00 90.19 271 ASN A CA 1
ATOM 2230 C C . ASN A 1 271 ? 13.636 14.311 -34.179 1.00 90.19 271 ASN A C 1
ATOM 2232 O O . ASN A 1 271 ? 12.645 13.842 -34.720 1.00 90.19 271 ASN A O 1
ATOM 2236 N N . ASP A 1 272 ? 14.546 15.017 -34.856 1.00 90.81 272 ASP A N 1
ATOM 2237 C CA . ASP A 1 272 ? 14.304 15.460 -36.242 1.00 90.81 272 ASP A CA 1
ATOM 2238 C C . ASP A 1 272 ? 14.996 14.613 -37.321 1.00 90.81 272 ASP A C 1
ATOM 2240 O O . ASP A 1 272 ? 14.839 14.858 -38.517 1.00 90.81 272 ASP A O 1
ATOM 2244 N N . LYS A 1 273 ? 15.854 13.664 -36.934 1.00 90.31 273 LYS A N 1
ATOM 2245 C CA . LYS A 1 273 ? 16.760 12.970 -37.861 1.00 90.31 273 LYS A CA 1
ATOM 2246 C C . LYS A 1 273 ? 16.689 11.475 -37.616 1.00 90.31 273 LYS A C 1
ATOM 2248 O O . LYS A 1 273 ? 16.626 11.037 -36.476 1.00 90.31 273 LYS A O 1
ATOM 2253 N N . LYS A 1 274 ? 16.829 10.676 -38.673 1.00 90.50 274 LYS A N 1
ATOM 2254 C CA . LYS A 1 274 ? 17.007 9.219 -38.561 1.00 90.50 274 LYS A CA 1
ATOM 2255 C C . LYS A 1 274 ? 18.425 8.887 -38.100 1.00 90.50 274 LYS A C 1
ATOM 2257 O O . LYS A 1 274 ? 19.216 8.337 -38.859 1.00 90.50 274 LYS A O 1
ATOM 2262 N N . LEU A 1 275 ? 18.760 9.306 -36.882 1.00 95.62 275 LEU A N 1
ATOM 2263 C CA . LEU A 1 275 ? 20.030 9.058 -36.213 1.00 95.62 275 LEU A CA 1
ATOM 2264 C C . LEU A 1 275 ? 19.780 8.344 -34.889 1.00 95.62 275 LEU A C 1
ATOM 2266 O O . LEU A 1 275 ? 18.902 8.742 -34.126 1.00 95.62 275 LEU A O 1
ATOM 2270 N N . TYR A 1 276 ? 20.596 7.337 -34.602 1.00 96.75 276 TYR A N 1
ATOM 2271 C CA . TYR A 1 276 ? 20.450 6.479 -33.434 1.00 96.75 276 TYR A CA 1
ATOM 2272 C C . TYR A 1 276 ? 21.674 6.566 -32.525 1.00 96.75 276 TYR A C 1
ATOM 2274 O O . TYR A 1 276 ? 22.820 6.683 -32.978 1.00 96.75 276 TYR A O 1
ATOM 2282 N N . ALA A 1 277 ? 21.440 6.489 -31.221 1.00 97.38 277 ALA A N 1
ATOM 2283 C CA . ALA A 1 277 ? 22.485 6.439 -30.209 1.00 97.38 277 ALA A CA 1
ATOM 2284 C C . ALA A 1 277 ? 22.112 5.458 -29.096 1.00 97.38 277 ALA A C 1
ATOM 2286 O O . ALA A 1 277 ? 20.942 5.190 -28.855 1.00 97.38 277 ALA A O 1
ATOM 2287 N N . VAL A 1 278 ? 23.105 4.925 -28.388 1.00 97.88 278 VAL A N 1
ATOM 2288 C CA . VAL A 1 278 ? 22.877 4.144 -27.166 1.00 97.88 278 VAL A CA 1
ATOM 2289 C C . VAL A 1 278 ? 23.503 4.888 -26.002 1.00 97.88 278 VAL A C 1
ATOM 2291 O O . VAL A 1 278 ? 24.723 5.070 -25.956 1.00 97.88 278 VAL A O 1
ATOM 2294 N N . TRP A 1 279 ? 22.662 5.282 -25.054 1.00 97.25 279 TRP A N 1
ATOM 2295 C CA . TRP A 1 279 ? 23.064 5.885 -23.794 1.00 97.25 279 TRP A CA 1
ATOM 2296 C C . TRP A 1 279 ? 23.236 4.823 -22.710 1.00 97.25 279 TRP A C 1
ATOM 2298 O O . TRP A 1 279 ? 22.404 3.926 -22.558 1.00 97.25 279 TRP A O 1
ATOM 2308 N N . ARG A 1 280 ? 24.319 4.929 -21.940 1.00 96.81 280 ARG A N 1
ATOM 2309 C CA . ARG A 1 280 ? 24.658 4.029 -20.834 1.00 96.81 280 ARG A CA 1
ATOM 2310 C C . ARG A 1 280 ? 25.135 4.842 -19.640 1.00 96.81 280 ARG A C 1
ATOM 2312 O O . ARG A 1 280 ? 26.002 5.703 -19.777 1.00 96.81 280 ARG A O 1
ATOM 2319 N N . ARG A 1 281 ? 24.651 4.509 -18.444 1.00 94.19 281 ARG A N 1
ATOM 2320 C CA . ARG A 1 281 ? 25.126 5.103 -17.185 1.00 94.19 281 ARG A CA 1
ATOM 2321 C C . ARG A 1 281 ? 25.214 4.055 -16.089 1.00 94.19 281 ARG A C 1
ATOM 2323 O O . ARG A 1 281 ? 24.278 3.293 -15.890 1.00 94.19 281 ARG A O 1
ATOM 2330 N N . TRP A 1 282 ? 26.325 3.991 -15.364 1.00 95.00 282 TRP A N 1
ATOM 2331 C CA . TRP A 1 282 ? 26.541 2.949 -14.355 1.00 95.00 282 TRP A CA 1
ATOM 2332 C C . TRP A 1 282 ? 27.424 3.405 -13.209 1.00 95.00 282 TRP A C 1
ATOM 2334 O O . TRP A 1 282 ? 28.235 4.315 -13.335 1.00 95.00 282 TRP A O 1
ATOM 2344 N N . GLY A 1 283 ? 27.320 2.734 -12.070 1.00 92.94 283 GLY A N 1
ATOM 2345 C CA . GLY A 1 283 ? 28.145 3.051 -10.911 1.00 92.94 283 GLY A CA 1
ATOM 2346 C C . GLY A 1 283 ? 27.545 2.525 -9.621 1.00 92.94 283 GLY A C 1
ATOM 2347 O O . GLY A 1 283 ? 26.755 1.584 -9.634 1.00 92.94 283 GLY A O 1
ATOM 2348 N N . ARG A 1 284 ? 27.924 3.140 -8.501 1.00 90.50 284 ARG A N 1
ATOM 2349 C CA . ARG A 1 284 ? 27.395 2.811 -7.173 1.00 90.50 284 ARG A CA 1
ATOM 2350 C C . ARG A 1 284 ? 26.034 3.466 -6.939 1.00 90.50 284 ARG A C 1
ATOM 2352 O O . ARG A 1 284 ? 25.852 4.608 -7.352 1.00 90.50 284 ARG A O 1
ATOM 2359 N N . VAL A 1 285 ? 25.086 2.782 -6.300 1.00 87.38 285 VAL A N 1
ATOM 2360 C CA . VAL A 1 285 ? 23.753 3.328 -5.964 1.00 87.38 285 VAL A CA 1
ATOM 2361 C C . VAL A 1 285 ? 23.869 4.613 -5.129 1.00 87.38 285 VAL A C 1
ATOM 2363 O O . VAL A 1 285 ? 24.776 4.725 -4.307 1.00 87.38 285 VAL A O 1
ATOM 2366 N N . GLY A 1 286 ? 23.046 5.626 -5.433 1.00 84.06 286 GLY A N 1
ATOM 2367 C CA . GLY A 1 286 ? 23.136 6.972 -4.848 1.00 84.06 286 GLY A CA 1
ATOM 2368 C C . GLY A 1 286 ? 24.196 7.933 -5.419 1.00 84.06 286 GLY A C 1
ATOM 2369 O O . GLY A 1 286 ? 24.192 9.106 -5.061 1.00 84.06 286 GLY A O 1
ATOM 2370 N N . GLN A 1 287 ? 25.101 7.488 -6.300 1.00 87.62 287 GLN A N 1
ATOM 2371 C CA . GLN A 1 287 ? 26.147 8.329 -6.922 1.00 87.62 287 GLN A CA 1
ATOM 2372 C C . GLN A 1 287 ? 25.817 8.707 -8.380 1.00 87.62 287 GLN A C 1
ATOM 2374 O O . GLN A 1 287 ? 24.942 8.114 -9.001 1.00 87.62 287 GLN A O 1
ATOM 2379 N N . LYS A 1 288 ? 26.520 9.657 -9.006 1.00 86.50 288 LYS A N 1
ATOM 2380 C CA . LYS A 1 288 ? 26.260 9.965 -10.434 1.00 86.50 288 LYS A CA 1
ATOM 2381 C C . LYS A 1 288 ? 26.637 8.816 -11.376 1.00 86.50 288 LYS A C 1
ATOM 2383 O O . LYS A 1 288 ? 25.862 8.480 -12.273 1.00 86.50 288 LYS A O 1
ATOM 2388 N N . GLY A 1 289 ? 27.769 8.167 -11.095 1.00 89.94 289 GLY A N 1
ATOM 2389 C CA . GLY A 1 289 ? 28.319 7.083 -11.907 1.00 89.94 289 GLY A CA 1
ATOM 2390 C C . GLY A 1 289 ? 29.139 7.568 -13.107 1.00 89.94 289 GLY A C 1
ATOM 2391 O O . GLY A 1 289 ? 29.326 8.764 -13.310 1.00 89.94 289 GLY A O 1
ATOM 2392 N N . GLN A 1 290 ? 29.647 6.612 -13.878 1.00 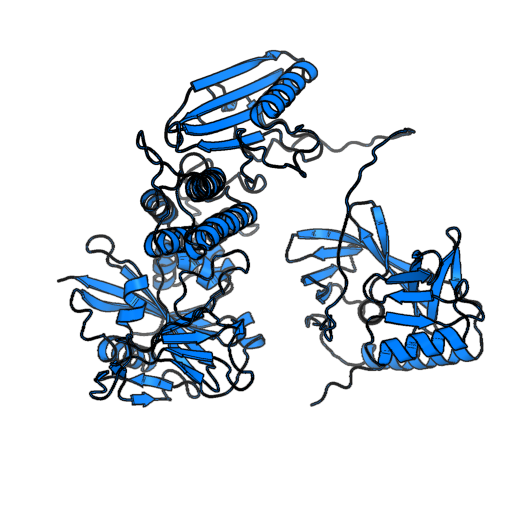94.62 290 GLN A N 1
ATOM 2393 C CA . GLN A 1 290 ? 30.234 6.815 -15.200 1.00 94.62 290 GLN A CA 1
ATOM 2394 C C . GLN A 1 290 ? 29.130 6.803 -16.260 1.00 94.62 290 GLN A C 1
ATOM 2396 O O . GLN A 1 290 ? 28.064 6.218 -16.049 1.00 94.62 290 GLN A O 1
ATOM 2401 N N . ARG A 1 291 ? 29.395 7.443 -17.398 1.00 95.25 291 ARG A N 1
ATOM 2402 C CA . ARG A 1 291 ? 28.437 7.619 -18.488 1.00 95.25 291 ARG A CA 1
ATOM 2403 C C . ARG A 1 291 ? 29.096 7.449 -19.849 1.00 95.25 291 ARG A C 1
ATOM 2405 O O . ARG A 1 291 ? 30.283 7.731 -19.987 1.00 95.25 291 ARG A O 1
ATOM 2412 N N . ASP A 1 292 ? 28.309 7.031 -20.827 1.00 97.12 292 ASP A N 1
ATOM 2413 C CA . ASP A 1 292 ? 28.728 6.832 -22.210 1.00 97.12 292 ASP A CA 1
ATOM 2414 C C . ASP A 1 292 ? 27.540 7.052 -23.159 1.00 97.12 292 ASP A C 1
ATOM 2416 O O . ASP A 1 292 ? 26.456 6.505 -22.947 1.00 97.12 292 ASP A O 1
ATOM 2420 N N . LEU A 1 293 ? 27.755 7.859 -24.199 1.00 97.12 293 LEU A N 1
ATOM 2421 C CA . LEU A 1 293 ? 26.813 8.096 -25.292 1.00 97.12 293 LEU A CA 1
ATOM 2422 C C . LEU A 1 293 ? 27.498 7.685 -26.595 1.00 97.12 293 LEU A C 1
ATOM 2424 O O . LEU A 1 293 ? 28.322 8.428 -27.124 1.00 97.12 293 LEU A O 1
ATOM 2428 N N . THR A 1 294 ? 27.157 6.514 -27.126 1.00 97.44 294 THR A N 1
ATOM 2429 C CA . THR A 1 294 ? 27.703 6.055 -28.411 1.00 97.44 294 THR A CA 1
ATOM 2430 C C . THR A 1 294 ? 26.712 6.344 -29.534 1.00 97.44 294 THR A C 1
ATOM 2432 O O . THR A 1 294 ? 25.569 5.893 -29.466 1.00 97.44 294 THR A O 1
ATOM 2435 N N . LYS A 1 295 ? 27.145 7.067 -30.572 1.00 96.75 295 LYS A N 1
ATOM 2436 C CA . LYS A 1 295 ? 26.339 7.380 -31.765 1.00 96.75 295 LYS A CA 1
ATOM 2437 C C . LYS A 1 295 ? 26.588 6.345 -32.864 1.00 96.75 295 LYS A C 1
ATOM 2439 O O . LYS A 1 295 ? 27.734 5.971 -33.089 1.00 96.75 295 LYS A O 1
ATOM 2444 N N . TYR A 1 296 ? 25.531 5.940 -33.561 1.00 96.38 296 TYR A N 1
ATOM 2445 C CA . TYR A 1 296 ? 25.555 4.916 -34.619 1.00 96.38 296 TYR A CA 1
ATOM 2446 C C . TYR A 1 296 ? 25.131 5.466 -35.991 1.00 96.38 296 TYR A C 1
ATOM 2448 O O . TYR A 1 296 ? 24.819 4.715 -36.912 1.00 96.38 296 TYR A O 1
ATOM 2456 N N . GLY A 1 297 ? 25.091 6.794 -36.142 1.00 93.69 297 GLY A N 1
ATOM 2457 C CA . GLY A 1 297 ? 24.605 7.422 -37.369 1.00 93.69 297 GLY A CA 1
ATOM 2458 C C . GLY A 1 297 ? 23.172 6.981 -37.674 1.00 93.69 297 GLY A C 1
ATOM 2459 O O . GLY A 1 297 ? 22.357 6.865 -36.762 1.00 93.69 297 GLY A O 1
ATOM 2460 N N . SER A 1 298 ? 22.872 6.702 -38.940 1.00 93.00 298 SER A N 1
ATOM 2461 C CA . SER A 1 298 ? 21.562 6.206 -39.384 1.00 93.00 298 SER A CA 1
ATOM 2462 C C . SER A 1 298 ? 21.359 4.695 -39.219 1.00 93.00 298 SER A C 1
ATOM 2464 O O . SER A 1 298 ? 20.294 4.179 -39.561 1.00 93.00 298 SER A O 1
ATOM 2466 N N . SER A 1 299 ? 22.341 3.969 -38.673 1.00 94.12 299 SER A N 1
ATOM 2467 C CA . SER A 1 299 ? 22.281 2.513 -38.519 1.00 94.12 299 SER A CA 1
ATOM 2468 C C . SER A 1 299 ? 21.501 2.112 -37.262 1.00 94.12 299 SER A C 1
ATOM 2470 O O . SER A 1 299 ? 22.067 1.915 -36.184 1.00 94.12 299 SER A O 1
ATOM 2472 N N . PHE A 1 300 ? 20.180 1.945 -37.397 1.00 93.69 300 PHE A N 1
ATOM 2473 C CA . PHE A 1 300 ? 19.346 1.369 -36.332 1.00 93.69 300 PHE A CA 1
ATOM 2474 C C . PHE A 1 300 ? 19.830 -0.031 -35.928 1.00 93.69 300 PHE A C 1
ATOM 2476 O O . PHE A 1 300 ? 19.885 -0.353 -34.744 1.00 93.69 300 PHE A O 1
ATOM 2483 N N . SER A 1 301 ? 20.212 -0.856 -36.909 1.00 94.88 301 SER A N 1
ATOM 2484 C CA . SER A 1 301 ? 20.623 -2.244 -36.675 1.00 94.88 301 SER A CA 1
ATOM 2485 C C . SER A 1 301 ? 21.826 -2.340 -35.735 1.00 94.88 301 SER A C 1
ATOM 2487 O O . SER A 1 301 ? 21.827 -3.164 -34.822 1.00 94.88 301 SER A O 1
ATOM 2489 N N . GLU A 1 302 ? 22.840 -1.492 -35.921 1.00 96.56 302 GLU A N 1
ATOM 2490 C CA . GLU A 1 302 ? 24.020 -1.471 -35.049 1.00 96.56 302 GLU A CA 1
ATOM 2491 C C . GLU A 1 302 ? 23.697 -0.941 -33.652 1.00 96.56 302 GLU A C 1
ATOM 2493 O O . GLU A 1 302 ? 24.153 -1.507 -32.654 1.00 96.56 302 GLU A O 1
ATOM 2498 N N . ALA A 1 303 ? 22.876 0.109 -33.564 1.00 96.56 303 ALA A N 1
ATOM 2499 C CA . ALA A 1 303 ? 22.442 0.664 -32.287 1.00 96.56 303 ALA A CA 1
ATOM 2500 C C . ALA A 1 303 ? 21.634 -0.367 -31.477 1.00 96.56 303 ALA A C 1
ATOM 2502 O O . ALA A 1 303 ? 21.916 -0.592 -30.297 1.00 96.56 303 ALA A O 1
ATOM 2503 N N . ASN A 1 304 ? 20.689 -1.056 -32.123 1.00 96.25 304 ASN A N 1
ATOM 2504 C CA . ASN A 1 304 ? 19.903 -2.125 -31.515 1.00 96.25 304 ASN A CA 1
ATOM 2505 C C . ASN A 1 304 ? 20.784 -3.309 -31.086 1.00 96.25 304 ASN A C 1
ATOM 2507 O O . ASN A 1 304 ? 20.674 -3.772 -29.955 1.00 96.25 304 ASN A O 1
ATOM 2511 N N . ALA A 1 305 ? 21.712 -3.762 -31.937 1.00 96.25 305 ALA A N 1
ATOM 2512 C CA . ALA A 1 305 ? 22.634 -4.848 -31.593 1.00 96.25 305 ALA A CA 1
ATOM 2513 C C . ALA A 1 305 ? 23.515 -4.495 -30.383 1.00 96.25 305 ALA A C 1
ATOM 2515 O O . ALA A 1 305 ? 23.735 -5.324 -29.500 1.00 96.25 305 ALA A O 1
ATOM 2516 N N . SER A 1 306 ? 23.986 -3.249 -30.311 1.00 97.12 306 SER A N 1
ATOM 2517 C CA . SER A 1 306 ? 24.744 -2.723 -29.174 1.00 97.12 306 SER A CA 1
ATOM 2518 C C . SER A 1 306 ? 23.931 -2.713 -27.878 1.00 97.12 306 SER A C 1
ATOM 2520 O O . SER A 1 306 ? 24.428 -3.140 -26.828 1.00 97.12 306 SER A O 1
ATOM 2522 N N . PHE A 1 307 ? 22.673 -2.272 -27.952 1.00 97.50 307 PHE A N 1
ATOM 2523 C CA . PHE A 1 307 ? 21.741 -2.302 -26.829 1.00 97.50 307 PHE A CA 1
ATOM 2524 C C . PHE A 1 307 ? 21.497 -3.742 -26.355 1.00 97.50 307 PHE A C 1
ATOM 2526 O O . PHE A 1 307 ? 21.751 -4.057 -25.188 1.00 97.50 307 PHE A O 1
ATOM 2533 N N . ASP A 1 308 ? 21.091 -4.629 -27.266 1.00 96.25 308 ASP A N 1
ATOM 2534 C CA . ASP A 1 308 ? 20.741 -6.022 -26.976 1.00 96.25 308 ASP A CA 1
ATOM 2535 C C . ASP A 1 308 ? 21.927 -6.789 -26.389 1.00 96.25 308 ASP A C 1
ATOM 2537 O O . ASP A 1 308 ? 21.793 -7.468 -25.365 1.00 96.25 308 ASP A O 1
ATOM 2541 N N . GLN A 1 309 ? 23.112 -6.635 -26.988 1.00 97.12 309 GLN A N 1
ATOM 2542 C CA . GLN A 1 309 ? 24.331 -7.271 -26.501 1.00 97.12 309 GLN A CA 1
ATOM 2543 C C . GLN A 1 309 ? 24.672 -6.780 -25.097 1.00 97.12 309 GLN A C 1
ATOM 2545 O O . GLN A 1 309 ? 24.989 -7.583 -24.216 1.00 97.12 309 GLN A O 1
ATOM 2550 N N . LYS A 1 310 ? 24.588 -5.467 -24.847 1.00 97.62 310 LYS A N 1
ATOM 2551 C CA . LYS A 1 310 ? 24.919 -4.926 -23.528 1.00 97.62 310 LYS A CA 1
ATOM 2552 C C . LYS A 1 310 ? 23.916 -5.369 -22.470 1.00 97.62 310 LYS A C 1
ATOM 2554 O O . LYS A 1 310 ? 24.335 -5.740 -21.372 1.00 97.62 310 LYS A O 1
ATOM 2559 N N . PHE A 1 311 ? 22.626 -5.376 -22.793 1.00 96.62 311 PHE A N 1
ATOM 2560 C CA . PHE A 1 311 ? 21.586 -5.897 -21.913 1.00 96.62 311 PHE A CA 1
ATOM 2561 C C . PHE A 1 311 ? 21.844 -7.373 -21.579 1.00 96.62 311 PHE A C 1
ATOM 2563 O O . PHE A 1 311 ? 21.887 -7.741 -20.399 1.00 96.62 311 PHE A O 1
ATOM 2570 N N . TYR A 1 312 ? 22.137 -8.199 -22.586 1.00 97.31 312 TYR A N 1
ATOM 2571 C CA . TYR A 1 312 ? 22.459 -9.615 -22.408 1.00 97.31 312 TYR A CA 1
ATOM 2572 C C . TYR A 1 312 ? 23.740 -9.845 -21.590 1.00 97.31 312 TYR A C 1
ATOM 2574 O O . TYR A 1 312 ? 23.767 -10.700 -20.703 1.00 97.31 312 TYR A O 1
ATOM 2582 N N . ASP A 1 313 ? 24.804 -9.069 -21.800 1.00 97.06 313 ASP A N 1
ATOM 2583 C CA . ASP A 1 313 ? 26.049 -9.182 -21.022 1.00 97.06 313 ASP A CA 1
ATOM 2584 C C . ASP A 1 313 ? 25.806 -8.988 -19.515 1.00 97.06 313 ASP A C 1
ATOM 2586 O O . ASP A 1 313 ? 26.396 -9.682 -18.663 1.00 97.06 313 ASP A O 1
ATOM 2590 N N . LYS A 1 314 ? 24.947 -8.012 -19.191 1.00 95.88 314 LYS A N 1
ATOM 2591 C CA . LYS A 1 314 ? 24.652 -7.579 -17.821 1.00 95.88 314 LYS A CA 1
ATOM 2592 C C . LYS A 1 314 ? 23.638 -8.470 -17.122 1.00 95.88 314 LYS A C 1
ATOM 2594 O O . LYS A 1 314 ? 23.804 -8.691 -15.923 1.00 95.88 314 LYS A O 1
ATOM 2599 N N . THR A 1 315 ? 22.660 -9.005 -17.847 1.00 95.94 315 THR A N 1
ATOM 2600 C CA . THR A 1 315 ? 21.513 -9.723 -17.262 1.00 95.94 315 THR A CA 1
ATOM 2601 C C . THR A 1 315 ? 21.455 -11.206 -17.615 1.00 95.94 315 THR A C 1
ATOM 2603 O O . THR A 1 315 ? 20.801 -11.966 -16.911 1.00 95.94 315 THR A O 1
ATOM 2606 N N . ARG A 1 316 ? 22.130 -11.630 -18.693 1.00 96.69 316 ARG A N 1
ATOM 2607 C CA . ARG A 1 316 ? 21.989 -12.946 -19.350 1.00 96.69 316 ARG A CA 1
ATOM 2608 C C . ARG A 1 316 ? 20.588 -13.243 -19.897 1.00 96.69 316 ARG A C 1
ATOM 2610 O O . ARG A 1 316 ? 20.300 -14.389 -20.225 1.00 96.69 316 ARG A O 1
ATOM 2617 N N . ASN A 1 317 ? 19.761 -12.215 -20.061 1.00 95.00 317 ASN A N 1
ATOM 2618 C CA . ASN A 1 317 ? 18.448 -12.292 -20.691 1.00 95.00 317 ASN A CA 1
ATOM 2619 C C . ASN A 1 317 ? 18.487 -11.562 -22.040 1.00 95.00 317 ASN A C 1
ATOM 2621 O O . ASN A 1 317 ? 19.224 -10.589 -22.203 1.00 95.00 317 ASN A O 1
ATOM 2625 N N . LYS A 1 318 ? 17.726 -12.040 -23.028 1.00 93.56 318 LYS A N 1
ATOM 2626 C CA . LYS A 1 318 ? 17.586 -11.344 -24.316 1.00 93.56 318 LYS A CA 1
ATOM 2627 C C . LYS A 1 318 ? 16.556 -10.231 -24.168 1.00 93.56 318 LYS A C 1
ATOM 2629 O O . LYS A 1 318 ? 15.510 -10.464 -23.571 1.00 93.56 318 LYS A O 1
ATOM 2634 N N . TRP A 1 319 ? 16.818 -9.062 -24.748 1.00 91.88 319 TRP A N 1
ATOM 2635 C CA . TRP A 1 319 ? 15.864 -7.953 -24.694 1.00 91.88 319 TRP A CA 1
ATOM 2636 C C . TRP A 1 319 ? 14.529 -8.301 -25.359 1.00 91.88 319 TRP A C 1
ATOM 2638 O O . TRP A 1 319 ? 13.485 -8.008 -24.801 1.00 91.88 319 TRP A O 1
ATOM 2648 N N . ALA A 1 320 ? 14.541 -9.033 -26.477 1.00 88.06 320 ALA A N 1
ATOM 2649 C CA . ALA A 1 320 ? 13.316 -9.486 -27.146 1.00 88.06 320 ALA A CA 1
ATOM 2650 C C . ALA A 1 320 ? 12.366 -10.312 -26.247 1.00 88.06 320 ALA A C 1
ATOM 2652 O O . ALA A 1 320 ? 11.176 -10.386 -26.528 1.00 88.06 320 ALA A O 1
ATOM 2653 N N . ASP A 1 321 ? 12.878 -10.913 -25.167 1.00 86.56 321 ASP A N 1
ATOM 2654 C CA . ASP A 1 321 ? 12.115 -11.718 -24.205 1.00 86.56 321 ASP A CA 1
ATOM 2655 C C . ASP A 1 321 ? 12.086 -11.069 -22.806 1.00 86.56 321 ASP A C 1
ATOM 2657 O O . ASP A 1 321 ? 11.929 -11.738 -21.786 1.00 86.56 321 ASP A O 1
ATOM 2661 N N . PHE A 1 322 ? 12.259 -9.741 -22.725 1.00 81.88 322 PHE A N 1
ATOM 2662 C CA . PHE A 1 322 ? 12.349 -9.028 -21.444 1.00 81.88 322 PHE A CA 1
ATOM 2663 C C . PHE A 1 322 ? 11.091 -9.176 -20.571 1.00 81.88 322 PHE A C 1
ATOM 2665 O O . PHE A 1 322 ? 11.178 -9.062 -19.351 1.00 81.88 322 PHE A O 1
ATOM 2672 N N . LYS A 1 323 ? 9.923 -9.460 -21.165 1.00 82.50 323 LYS A N 1
ATOM 2673 C CA . LYS A 1 323 ? 8.678 -9.718 -20.420 1.00 82.50 323 LYS A CA 1
ATOM 2674 C C . LYS A 1 323 ? 8.761 -10.989 -19.564 1.00 82.50 323 LYS A C 1
ATOM 2676 O O . LYS A 1 323 ? 8.130 -11.046 -18.513 1.00 82.50 323 LYS A O 1
ATOM 2681 N N . ASN A 1 324 ? 9.573 -11.967 -19.974 1.00 84.75 324 ASN A N 1
ATOM 2682 C CA . ASN A 1 324 ? 9.831 -13.210 -19.242 1.00 84.75 324 ASN A CA 1
ATOM 2683 C C . ASN A 1 324 ? 11.180 -13.178 -18.506 1.00 84.75 324 ASN A C 1
ATOM 2685 O O . ASN A 1 324 ? 11.797 -14.222 -18.295 1.00 84.75 324 ASN A O 1
ATOM 2689 N N . PHE A 1 325 ? 11.660 -11.986 -18.136 1.00 89.38 325 PHE A N 1
ATOM 2690 C CA . PHE A 1 325 ? 12.944 -11.809 -17.468 1.00 89.38 325 PHE A CA 1
ATOM 2691 C C . PHE A 1 325 ? 13.097 -12.722 -16.244 1.00 89.38 325 PHE A C 1
ATOM 2693 O O . PHE A 1 325 ? 12.241 -12.755 -15.358 1.00 89.38 325 PHE A O 1
ATOM 2700 N N . VAL A 1 326 ? 14.239 -13.406 -16.153 1.00 89.62 326 VAL A N 1
ATOM 2701 C CA . VAL A 1 326 ? 14.610 -14.205 -14.980 1.00 89.62 326 VAL A CA 1
ATOM 2702 C C . VAL A 1 326 ? 15.926 -13.698 -14.412 1.00 89.62 326 VAL A C 1
ATOM 2704 O O . VAL A 1 326 ? 16.949 -13.679 -15.100 1.00 89.62 326 VAL A O 1
ATOM 2707 N N . HIS A 1 327 ? 15.926 -13.327 -13.131 1.00 90.75 327 HIS A N 1
ATOM 2708 C CA . HIS A 1 327 ? 17.148 -12.907 -12.455 1.00 90.75 327 HIS A CA 1
ATOM 2709 C C . HIS A 1 327 ? 18.175 -14.050 -12.407 1.00 90.75 327 HIS A C 1
ATOM 2711 O O . HIS A 1 327 ? 17.899 -15.141 -11.902 1.00 90.75 327 HIS A O 1
ATOM 2717 N N . VAL A 1 328 ? 19.385 -13.784 -12.905 1.00 90.62 328 VAL A N 1
ATOM 2718 C CA . VAL A 1 328 ? 20.507 -14.728 -12.873 1.00 90.62 328 VAL A CA 1
ATOM 2719 C C . VAL A 1 328 ? 21.453 -14.360 -11.735 1.00 90.62 328 VAL A C 1
ATOM 2721 O O . VAL A 1 328 ? 21.957 -13.240 -11.658 1.00 90.62 328 VAL A O 1
ATOM 2724 N N . LYS A 1 329 ? 21.751 -15.330 -10.865 1.00 85.69 329 LYS A N 1
ATOM 2725 C CA . LYS A 1 329 ? 22.643 -15.136 -9.714 1.00 85.69 329 LYS A CA 1
ATOM 2726 C C . LYS A 1 329 ? 23.984 -14.524 -10.140 1.00 85.69 329 LYS A C 1
ATOM 2728 O O . LYS A 1 329 ? 24.654 -15.023 -11.042 1.00 85.69 329 LYS A O 1
ATOM 2733 N N . GLY A 1 330 ? 24.394 -13.456 -9.455 1.00 85.81 330 GLY A N 1
ATOM 2734 C CA . GLY A 1 330 ? 25.653 -12.751 -9.731 1.00 85.81 330 GLY A CA 1
ATOM 2735 C C . GLY A 1 330 ? 25.614 -11.833 -10.958 1.00 85.81 330 GLY A C 1
ATOM 2736 O O . GLY A 1 330 ? 26.638 -11.244 -11.313 1.00 85.81 330 GLY A O 1
ATOM 2737 N N . LYS A 1 331 ? 24.449 -11.667 -11.591 1.00 92.69 331 LYS A N 1
ATOM 2738 C CA . LYS A 1 331 ? 24.194 -10.697 -12.662 1.00 92.69 331 LYS A CA 1
ATOM 2739 C C . LYS A 1 331 ? 23.281 -9.579 -12.172 1.00 92.69 331 LYS A C 1
ATOM 2741 O O . LYS A 1 331 ? 22.895 -9.563 -11.004 1.00 92.69 331 LYS A O 1
ATOM 2746 N N . TYR A 1 332 ? 23.055 -8.588 -13.026 1.00 94.62 332 TYR A N 1
ATOM 2747 C CA . TYR A 1 332 ? 22.120 -7.516 -12.724 1.00 94.62 332 TYR A CA 1
ATOM 2748 C C . TYR A 1 332 ? 20.681 -8.019 -12.840 1.00 94.62 332 TYR A C 1
ATOM 2750 O O . TYR A 1 332 ? 20.374 -8.849 -13.697 1.00 94.62 332 TYR A O 1
ATOM 2758 N N . ASP A 1 333 ? 19.816 -7.493 -11.987 1.00 94.12 333 ASP A N 1
ATOM 2759 C CA . ASP A 1 333 ? 18.369 -7.646 -12.057 1.00 94.12 333 ASP A CA 1
ATOM 2760 C C . ASP A 1 333 ? 17.730 -6.453 -12.773 1.00 94.12 333 ASP A C 1
ATOM 2762 O O . ASP A 1 333 ? 18.314 -5.366 -12.800 1.00 94.12 333 ASP A O 1
ATOM 2766 N N . LEU A 1 334 ? 16.550 -6.660 -13.350 1.00 91.00 334 LEU A N 1
ATOM 2767 C CA . LEU A 1 334 ? 15.761 -5.630 -14.018 1.00 91.00 334 LEU A CA 1
ATOM 2768 C C . LEU A 1 334 ? 14.749 -5.047 -13.032 1.00 91.00 334 LEU A C 1
ATOM 2770 O O . LEU A 1 334 ? 13.910 -5.774 -12.509 1.00 91.00 334 LEU A O 1
ATOM 2774 N N . LEU A 1 335 ? 14.800 -3.731 -12.816 1.00 87.25 335 LEU A N 1
ATOM 2775 C CA . LEU A 1 335 ? 13.776 -3.037 -12.043 1.00 87.25 335 LEU A CA 1
ATOM 2776 C C . LEU A 1 335 ? 12.570 -2.751 -12.935 1.00 87.25 335 LEU A C 1
ATOM 2778 O O . LEU A 1 335 ? 12.697 -2.094 -13.973 1.00 87.25 335 LEU A O 1
ATOM 2782 N N . GLN A 1 336 ? 11.402 -3.228 -12.520 1.00 77.31 336 GLN A N 1
ATOM 2783 C CA . GLN A 1 336 ? 10.145 -3.006 -13.223 1.00 77.31 336 GLN A CA 1
ATOM 2784 C C . GLN A 1 336 ? 9.629 -1.608 -12.910 1.00 77.31 336 GLN A C 1
ATOM 2786 O O . GLN A 1 336 ? 9.083 -1.346 -11.832 1.00 77.31 336 GLN A O 1
ATOM 2791 N N . MET A 1 337 ? 9.830 -0.714 -13.873 1.00 72.38 337 MET A N 1
ATOM 2792 C CA . MET A 1 337 ? 9.431 0.680 -13.777 1.00 72.38 337 MET A CA 1
ATOM 2793 C C . MET A 1 337 ? 8.156 0.914 -14.586 1.00 72.38 337 MET A C 1
ATOM 2795 O O . MET A 1 337 ? 8.022 0.361 -15.674 1.00 72.38 337 MET A O 1
ATOM 2799 N N . ASP A 1 338 ? 7.234 1.720 -14.065 1.00 59.78 338 ASP A N 1
ATOM 2800 C CA . ASP A 1 338 ? 6.035 2.112 -14.798 1.00 59.78 338 ASP A CA 1
ATOM 2801 C C . ASP A 1 338 ? 6.432 3.180 -15.822 1.00 59.78 338 ASP A C 1
ATOM 2803 O O . ASP A 1 338 ? 6.921 4.260 -15.473 1.00 59.78 338 ASP A O 1
ATOM 2807 N N . LEU A 1 339 ? 6.335 2.824 -17.101 1.00 51.28 339 LEU A N 1
ATOM 2808 C CA . LEU A 1 339 ? 6.843 3.624 -18.216 1.00 51.28 339 LEU A CA 1
ATOM 2809 C C . LEU A 1 339 ? 5.744 4.476 -18.873 1.00 51.28 339 LEU A C 1
ATOM 2811 O O . LEU A 1 339 ? 6.043 5.242 -19.787 1.00 51.28 339 LEU A O 1
ATOM 2815 N N . VAL A 1 340 ? 4.491 4.343 -18.417 1.00 41.12 340 VAL A N 1
ATOM 2816 C CA . VAL A 1 340 ? 3.292 4.863 -19.099 1.00 41.12 340 VAL A CA 1
ATOM 2817 C C . VAL A 1 340 ? 2.890 6.271 -18.616 1.00 41.12 340 VAL A C 1
ATOM 2819 O O . VAL A 1 340 ? 2.145 6.963 -19.297 1.00 41.12 340 VAL A O 1
ATOM 2822 N N . ASN A 1 341 ? 3.419 6.751 -17.483 1.00 41.06 341 ASN A N 1
ATOM 2823 C CA . ASN A 1 341 ? 2.946 7.973 -16.806 1.00 41.06 341 ASN A CA 1
ATOM 2824 C C . ASN A 1 341 ? 4.076 8.968 -16.474 1.00 41.06 341 ASN A C 1
ATOM 2826 O O . ASN A 1 341 ? 4.383 9.217 -15.307 1.00 41.06 341 ASN A O 1
ATOM 2830 N N . LEU A 1 342 ? 4.746 9.514 -17.494 1.00 41.22 342 LEU A N 1
ATOM 2831 C CA . LEU A 1 342 ? 5.993 10.278 -17.312 1.00 41.22 342 LEU A CA 1
ATOM 2832 C C . LEU A 1 342 ? 5.986 11.730 -17.818 1.00 41.22 342 LEU A C 1
ATOM 2834 O O . LEU A 1 342 ? 6.966 12.440 -17.572 1.00 41.22 342 LEU A O 1
ATOM 2838 N N . ASP A 1 343 ? 4.872 12.217 -18.376 1.00 35.97 343 ASP A N 1
ATOM 2839 C CA . ASP A 1 343 ? 4.687 13.642 -18.713 1.00 35.97 343 ASP A CA 1
ATOM 2840 C C . ASP A 1 343 ? 4.818 14.565 -17.476 1.00 35.97 343 ASP A C 1
ATOM 2842 O O . ASP A 1 343 ? 5.145 15.745 -17.597 1.00 35.97 343 ASP A O 1
ATOM 2846 N N . SER A 1 344 ? 4.612 14.034 -16.266 1.00 39.75 344 SER A N 1
ATOM 2847 C CA . SER A 1 344 ? 4.489 14.796 -15.014 1.00 39.75 344 SER A CA 1
ATOM 2848 C C . SER A 1 344 ? 5.704 14.743 -14.076 1.00 39.75 344 SER A C 1
ATOM 2850 O O . SER A 1 344 ? 5.722 15.462 -13.081 1.00 39.75 344 SER A O 1
ATOM 2852 N N . VAL A 1 345 ? 6.727 13.920 -14.353 1.00 37.09 345 VAL A N 1
ATOM 2853 C CA . VAL A 1 345 ? 7.839 13.673 -13.397 1.00 37.09 345 VAL A CA 1
ATOM 2854 C C . VAL A 1 345 ? 9.098 14.501 -13.710 1.00 37.09 345 VAL A C 1
ATOM 2856 O O . VAL A 1 345 ? 9.963 14.671 -12.854 1.00 37.09 345 VAL A O 1
ATOM 2859 N N . SER A 1 346 ? 9.241 15.025 -14.932 1.00 33.22 346 SER A N 1
ATOM 2860 C CA . SER A 1 346 ? 10.477 15.687 -15.396 1.00 33.22 346 SER A CA 1
ATOM 2861 C C . SER A 1 346 ? 10.502 17.206 -15.217 1.00 33.22 346 SER A C 1
ATOM 2863 O O . SER A 1 346 ? 11.555 17.831 -15.364 1.00 33.22 346 SER A O 1
ATOM 2865 N N . LYS A 1 347 ? 9.376 17.810 -14.842 1.00 29.64 347 LYS A N 1
ATOM 2866 C CA . LYS A 1 347 ? 9.332 19.189 -14.366 1.00 29.64 347 LYS A CA 1
ATOM 2867 C C . LYS A 1 347 ? 8.828 19.119 -12.928 1.00 29.64 347 LYS A C 1
ATOM 2869 O O . LYS A 1 347 ? 7.806 18.468 -12.719 1.00 29.64 347 LYS A O 1
ATOM 2874 N N . PRO A 1 348 ? 9.459 19.791 -11.938 1.00 29.69 348 PRO A N 1
ATOM 2875 C CA . PRO A 1 348 ? 8.659 20.208 -10.796 1.00 29.69 348 PRO A CA 1
ATOM 2876 C C . PRO A 1 348 ? 7.420 20.844 -11.412 1.00 29.69 348 PRO A C 1
ATOM 2878 O O . PRO A 1 348 ? 7.559 21.607 -12.379 1.00 29.69 348 PRO A O 1
ATOM 2881 N N . ILE A 1 349 ? 6.228 20.491 -10.939 1.00 36.03 349 ILE A N 1
ATOM 2882 C CA . ILE A 1 349 ? 5.067 21.323 -11.206 1.00 36.03 349 ILE A CA 1
ATOM 2883 C C . ILE A 1 349 ? 5.494 22.681 -10.639 1.00 36.03 349 ILE A C 1
ATOM 2885 O O . ILE A 1 349 ? 5.362 22.940 -9.447 1.00 36.03 349 ILE A O 1
ATOM 2889 N N . LYS A 1 350 ? 6.101 23.541 -11.479 1.00 29.95 350 LYS A N 1
ATOM 2890 C CA . LYS A 1 350 ? 5.944 24.979 -11.361 1.00 29.95 350 LYS A CA 1
ATOM 2891 C C . LYS A 1 350 ? 4.461 25.054 -11.168 1.00 29.95 350 LYS A C 1
ATOM 2893 O O . LYS A 1 350 ? 3.770 24.592 -12.076 1.00 29.95 350 LYS A O 1
ATOM 2898 N N . THR A 1 351 ? 4.043 25.447 -9.967 1.00 35.28 351 THR A N 1
ATOM 2899 C CA . THR A 1 351 ? 2.671 25.801 -9.645 1.00 35.28 351 THR A CA 1
ATOM 2900 C C . THR A 1 351 ? 2.079 26.313 -10.935 1.00 35.28 351 THR A C 1
ATOM 2902 O O . THR A 1 351 ? 2.445 27.398 -11.397 1.00 35.28 351 THR A O 1
ATOM 2905 N N . VAL A 1 352 ? 1.321 25.454 -11.629 1.00 38.09 352 VAL A N 1
ATOM 2906 C CA . VAL A 1 352 ? 0.565 25.933 -12.764 1.00 38.09 352 VAL A CA 1
ATOM 2907 C C . VAL A 1 352 ? -0.357 26.841 -12.001 1.00 38.09 352 VAL A C 1
ATOM 2909 O O . VAL A 1 352 ? -1.159 26.368 -11.197 1.00 38.09 352 VAL A O 1
ATOM 2912 N N . LYS A 1 353 ? -0.109 28.147 -12.093 1.00 39.47 353 LYS A N 1
ATOM 2913 C CA . LYS A 1 353 ? -1.102 29.129 -11.726 1.00 39.47 353 LYS A CA 1
ATOM 2914 C C . LYS A 1 353 ? -2.221 28.861 -12.721 1.00 39.47 353 LYS A C 1
ATOM 2916 O O . LYS A 1 353 ? -2.306 29.500 -13.758 1.00 39.47 353 LYS A O 1
ATOM 2921 N N . THR A 1 354 ? -2.991 27.804 -12.486 1.00 46.59 354 THR A N 1
ATOM 2922 C CA . THR A 1 354 ? -4.346 27.769 -12.955 1.00 46.59 354 THR A CA 1
ATOM 2923 C C . THR A 1 354 ? -4.940 28.914 -12.159 1.00 46.59 354 THR A C 1
ATOM 2925 O O . THR A 1 354 ? -5.061 28.816 -10.940 1.00 46.59 354 THR A O 1
ATOM 2928 N N . ASP A 1 355 ? -5.262 30.019 -12.827 1.00 55.81 355 ASP A N 1
ATOM 2929 C CA . ASP A 1 355 ? -6.075 31.096 -12.244 1.00 55.81 355 ASP A CA 1
ATOM 2930 C C . ASP A 1 355 ? -7.454 30.568 -11.762 1.00 55.81 355 ASP A C 1
ATOM 2932 O O . ASP A 1 355 ? -8.256 31.295 -11.183 1.00 55.81 355 ASP A O 1
ATOM 2936 N N . VAL A 1 356 ? -7.720 29.269 -11.959 1.00 74.94 356 VAL A N 1
ATOM 2937 C CA . VAL A 1 356 ? -8.812 28.481 -11.395 1.00 74.94 356 VAL A CA 1
ATOM 2938 C C . VAL A 1 356 ? -8.641 28.315 -9.882 1.00 74.94 356 VAL A C 1
ATOM 2940 O O . VAL A 1 356 ? -7.800 27.558 -9.398 1.00 74.94 356 VAL A O 1
ATOM 2943 N N . LYS A 1 357 ? -9.486 29.014 -9.127 1.00 85.31 357 LYS A N 1
ATOM 2944 C CA . LYS A 1 357 ? -9.615 28.886 -7.673 1.00 85.31 357 LYS A CA 1
ATOM 2945 C C . LYS A 1 357 ? -10.202 27.516 -7.296 1.00 85.31 357 LYS A C 1
ATOM 2947 O O . LYS A 1 357 ? -11.146 27.061 -7.932 1.00 85.31 357 LYS A O 1
ATOM 2952 N N . SER A 1 358 ? -9.677 26.894 -6.237 1.00 87.62 358 SER A N 1
ATOM 2953 C CA . SER A 1 358 ? -10.245 25.665 -5.659 1.00 87.62 358 SER A CA 1
ATOM 2954 C C . SER A 1 358 ? -11.653 25.894 -5.105 1.00 87.62 358 SER A C 1
ATOM 2956 O O . SER A 1 358 ? -11.907 26.904 -4.440 1.00 87.62 358 SER A O 1
ATOM 2958 N N . ASN A 1 359 ? -12.540 24.922 -5.322 1.00 88.94 359 ASN A N 1
ATOM 2959 C CA . ASN A 1 359 ? -13.892 24.907 -4.750 1.00 88.94 359 ASN A CA 1
ATOM 2960 C C . ASN A 1 359 ? -13.966 24.250 -3.360 1.00 88.94 359 ASN A C 1
ATOM 2962 O O . ASN A 1 359 ? -15.032 24.218 -2.746 1.00 88.94 359 ASN A O 1
ATOM 2966 N N . LEU A 1 360 ? -12.857 23.704 -2.855 1.00 91.06 360 LEU A N 1
ATOM 2967 C CA . LEU A 1 360 ? -12.808 23.061 -1.544 1.00 91.06 360 LEU A CA 1
ATOM 2968 C C . LEU A 1 360 ? -12.793 24.101 -0.418 1.00 91.06 360 LEU A C 1
ATOM 2970 O O . LEU A 1 360 ? -12.278 25.208 -0.578 1.00 91.06 360 LEU A O 1
ATOM 2974 N N . ALA A 1 361 ? -13.295 23.732 0.761 1.00 93.06 361 ALA A N 1
ATOM 2975 C CA . ALA A 1 361 ? -13.118 24.544 1.964 1.00 93.06 361 ALA A CA 1
ATOM 2976 C C . ALA A 1 361 ? -11.621 24.722 2.283 1.00 93.06 361 ALA A C 1
ATOM 2978 O O . ALA A 1 361 ? -10.834 23.796 2.082 1.00 93.06 361 ALA A O 1
ATOM 2979 N N . SER A 1 362 ? -11.223 25.876 2.826 1.00 92.94 362 SER A N 1
ATOM 2980 C CA . SER A 1 362 ? -9.815 26.178 3.147 1.00 92.94 362 SER A CA 1
ATOM 2981 C C . SER A 1 362 ? -9.171 25.130 4.062 1.00 92.94 362 SER A C 1
ATOM 2983 O O . SER A 1 362 ? -8.018 24.758 3.862 1.00 92.94 362 SER A O 1
ATOM 2985 N N . THR A 1 363 ? -9.931 24.593 5.017 1.00 94.62 363 THR A N 1
ATOM 2986 C CA . THR A 1 363 ? -9.489 23.511 5.904 1.00 94.62 363 THR A CA 1
ATOM 2987 C C . THR A 1 363 ? -9.180 22.217 5.142 1.00 94.62 363 THR A C 1
ATOM 2989 O O . THR A 1 363 ? -8.176 21.561 5.412 1.00 94.62 363 THR A O 1
ATOM 2992 N N . ILE A 1 364 ? -9.997 21.869 4.139 1.00 95.69 364 ILE A N 1
ATOM 2993 C CA . ILE A 1 364 ? -9.753 20.702 3.277 1.00 95.69 364 ILE A CA 1
ATOM 2994 C C . ILE A 1 364 ? -8.555 20.970 2.364 1.00 95.69 364 ILE A C 1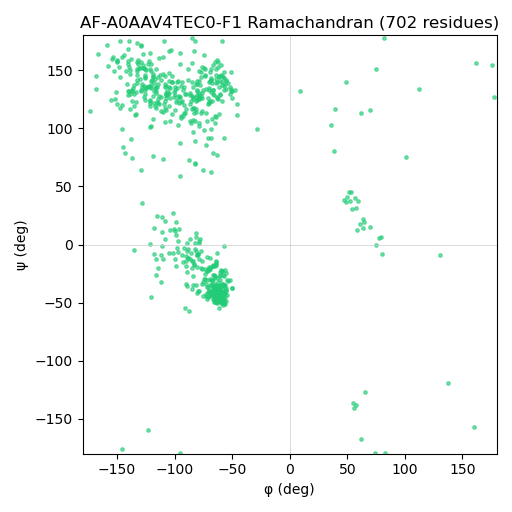
ATOM 2996 O O . ILE A 1 364 ? -7.716 20.090 2.211 1.00 95.69 364 ILE A O 1
ATOM 3000 N N . GLN A 1 365 ? -8.422 22.179 1.807 1.00 94.44 365 GLN A N 1
ATOM 3001 C CA . GLN A 1 365 ? -7.243 22.550 1.015 1.00 94.44 365 GLN A CA 1
ATOM 3002 C C . GLN A 1 365 ? -5.956 22.374 1.832 1.00 94.44 365 GLN A C 1
ATOM 3004 O O . GLN A 1 365 ? -5.045 21.691 1.373 1.00 94.44 365 GLN A O 1
ATOM 3009 N N . SER A 1 366 ? -5.925 22.869 3.076 1.00 95.94 366 SER A N 1
ATOM 3010 C CA . SER A 1 366 ? -4.775 22.707 3.977 1.00 95.94 366 SER A CA 1
ATOM 3011 C C . SER A 1 366 ? -4.452 21.235 4.269 1.00 95.94 366 SER A C 1
ATOM 3013 O O . SER A 1 366 ? -3.284 20.845 4.267 1.00 95.94 366 SER A O 1
ATOM 3015 N N . LEU A 1 367 ? -5.470 20.390 4.476 1.00 96.31 367 LEU A N 1
ATOM 3016 C CA . LEU A 1 367 ? -5.271 18.945 4.625 1.00 96.31 367 LEU A CA 1
ATOM 3017 C C . LEU A 1 367 ? -4.673 18.326 3.351 1.00 96.31 367 LEU A C 1
ATOM 3019 O O . LEU A 1 367 ? -3.700 17.572 3.434 1.00 96.31 367 LEU A O 1
ATOM 3023 N N . MET A 1 368 ? -5.240 18.648 2.185 1.00 95.19 368 MET A N 1
ATOM 3024 C CA . MET A 1 368 ? -4.801 18.125 0.889 1.00 95.19 368 MET A CA 1
ATOM 3025 C C . MET A 1 368 ? -3.362 18.538 0.570 1.00 95.19 368 MET A C 1
ATOM 3027 O O . MET A 1 368 ? -2.576 17.702 0.133 1.00 95.19 368 MET A O 1
ATOM 3031 N N . GLU A 1 369 ? -2.977 19.781 0.853 1.00 94.00 369 GLU A N 1
ATOM 3032 C CA . GLU A 1 369 ? -1.598 20.266 0.703 1.00 94.00 369 GLU A CA 1
ATOM 3033 C C . GLU A 1 369 ? -0.600 19.416 1.499 1.00 94.00 369 GLU A C 1
ATOM 3035 O O . GLU A 1 369 ? 0.481 19.098 1.007 1.00 94.00 369 GLU A O 1
ATOM 3040 N N . ILE A 1 370 ? -0.976 18.989 2.706 1.00 93.44 370 ILE A N 1
ATOM 3041 C CA . ILE A 1 370 ? -0.106 18.209 3.592 1.00 93.44 370 ILE A CA 1
ATOM 3042 C C . ILE A 1 370 ? 0.029 16.758 3.139 1.00 93.44 370 ILE A C 1
ATOM 3044 O O . ILE A 1 370 ? 1.137 16.211 3.165 1.00 93.44 370 ILE A O 1
ATOM 3048 N N . ILE A 1 371 ? -1.076 16.115 2.755 1.00 94.06 371 ILE A N 1
ATOM 3049 C CA . ILE A 1 371 ? -1.057 14.702 2.347 1.00 94.06 371 ILE A CA 1
ATOM 3050 C C . ILE A 1 371 ? -0.585 14.515 0.899 1.00 94.06 371 ILE A C 1
ATOM 3052 O O . ILE A 1 371 ? -0.148 13.419 0.549 1.00 94.06 371 ILE A O 1
ATOM 3056 N N . CYS A 1 372 ? -0.627 15.567 0.071 1.00 90.56 372 CYS A N 1
ATOM 3057 C CA . CYS A 1 372 ? -0.141 15.557 -1.312 1.00 90.56 372 CYS A CA 1
ATOM 3058 C C . CYS A 1 372 ? 1.266 16.155 -1.493 1.00 90.56 372 CYS A C 1
ATOM 3060 O O . CYS A 1 372 ? 1.723 16.304 -2.628 1.00 90.56 372 CYS A O 1
ATOM 3062 N N . ASP A 1 373 ? 1.977 16.472 -0.408 1.00 89.62 373 ASP A N 1
ATOM 3063 C CA . ASP A 1 373 ? 3.339 17.006 -0.470 1.00 89.62 373 ASP A CA 1
ATOM 3064 C C . ASP A 1 373 ? 4.341 15.946 -0.976 1.00 89.62 373 ASP A C 1
ATOM 3066 O O . ASP A 1 373 ? 4.844 15.095 -0.230 1.00 89.62 373 ASP A O 1
ATOM 3070 N N . GLN A 1 374 ? 4.673 16.030 -2.266 1.00 86.06 374 GLN A N 1
ATOM 3071 C CA . GLN A 1 374 ? 5.651 15.154 -2.917 1.00 86.06 374 GLN A CA 1
ATOM 3072 C C . GLN A 1 374 ? 7.045 15.280 -2.299 1.00 86.06 374 GLN A C 1
ATOM 3074 O O . GLN A 1 374 ? 7.751 14.279 -2.160 1.00 86.06 374 GLN A O 1
ATOM 3079 N N . LYS A 1 375 ? 7.443 16.483 -1.871 1.00 85.88 375 LYS A N 1
ATOM 3080 C CA . LYS A 1 375 ? 8.752 16.704 -1.256 1.00 85.88 375 LYS A CA 1
ATOM 3081 C C . LYS A 1 375 ? 8.847 15.953 0.068 1.00 85.88 375 LYS A C 1
ATOM 3083 O O . LYS A 1 375 ? 9.867 15.320 0.352 1.00 85.88 375 LYS A O 1
ATOM 3088 N N . ARG A 1 376 ? 7.764 15.946 0.846 1.00 88.56 376 ARG A N 1
ATOM 3089 C CA . ARG A 1 376 ? 7.661 15.159 2.081 1.00 88.56 376 ARG A CA 1
ATOM 3090 C C . ARG A 1 376 ? 7.731 13.655 1.820 1.00 88.56 376 ARG A C 1
ATOM 3092 O O . ARG A 1 376 ? 8.391 12.953 2.588 1.00 88.56 376 ARG A O 1
ATOM 3099 N N . MET A 1 377 ? 7.101 13.164 0.752 1.00 88.31 377 MET A N 1
ATOM 3100 C CA . MET A 1 377 ? 7.200 11.757 0.335 1.00 88.31 377 MET A CA 1
ATOM 3101 C C . MET A 1 377 ? 8.635 11.383 -0.072 1.00 88.31 377 MET A C 1
ATOM 3103 O O . MET A 1 377 ? 9.149 10.349 0.358 1.00 88.31 377 MET A O 1
ATOM 3107 N N . GLU A 1 378 ? 9.315 12.237 -0.843 1.00 84.38 378 GLU A N 1
ATOM 3108 C CA . GLU A 1 378 ? 10.715 12.037 -1.242 1.00 84.38 378 GLU A CA 1
ATOM 3109 C C . GLU A 1 378 ? 11.665 12.000 -0.048 1.00 84.38 378 GLU A C 1
ATOM 3111 O O . GLU A 1 378 ? 12.543 11.135 0.022 1.00 84.38 378 GLU A O 1
ATOM 3116 N N . ASP A 1 379 ? 11.510 12.949 0.875 1.00 86.62 379 ASP A N 1
ATOM 3117 C CA . ASP A 1 379 ? 12.347 13.044 2.066 1.00 86.62 379 ASP A CA 1
ATOM 3118 C C . ASP A 1 379 ? 12.119 11.837 2.983 1.00 86.62 379 ASP A C 1
ATOM 3120 O O . ASP A 1 379 ? 13.088 11.260 3.473 1.00 86.62 379 ASP A O 1
ATOM 3124 N N . HIS A 1 380 ? 10.869 11.380 3.131 1.00 87.12 380 HIS A N 1
ATOM 3125 C CA . HIS A 1 380 ? 10.568 10.162 3.882 1.00 87.12 380 HIS A CA 1
ATOM 3126 C C . HIS A 1 380 ? 11.260 8.931 3.279 1.00 87.12 380 HIS A C 1
ATOM 3128 O O . HIS A 1 380 ? 11.873 8.152 4.006 1.00 87.12 380 HIS A O 1
ATOM 3134 N N . MET A 1 381 ? 11.245 8.772 1.954 1.00 85.06 381 MET A N 1
ATOM 3135 C CA . MET A 1 381 ? 11.954 7.657 1.319 1.00 85.06 381 MET A CA 1
ATOM 3136 C C . MET A 1 381 ? 13.474 7.749 1.474 1.00 85.06 381 MET A C 1
ATOM 3138 O O . MET A 1 381 ? 14.137 6.731 1.683 1.00 85.06 381 MET A O 1
ATOM 3142 N N . LYS A 1 382 ? 14.040 8.960 1.438 1.00 85.31 382 LYS A N 1
ATOM 3143 C CA . LYS A 1 382 ? 15.468 9.174 1.717 1.00 85.31 382 LYS A CA 1
ATOM 3144 C C . LYS A 1 382 ? 15.830 8.787 3.151 1.00 85.31 382 LYS A C 1
ATOM 3146 O O . LYS A 1 382 ? 16.861 8.148 3.345 1.00 85.31 382 LYS A O 1
ATOM 3151 N N . GLU A 1 383 ? 14.988 9.112 4.135 1.00 86.38 383 GLU A N 1
ATOM 3152 C CA . GLU A 1 383 ? 15.164 8.681 5.534 1.00 86.38 383 GLU A CA 1
ATOM 3153 C C . GLU A 1 383 ? 15.210 7.148 5.651 1.00 86.38 383 GLU A C 1
ATOM 3155 O O . GLU A 1 383 ? 16.014 6.609 6.409 1.00 86.38 383 GLU A O 1
ATOM 3160 N N . MET A 1 384 ? 14.430 6.428 4.838 1.00 84.25 384 MET A N 1
ATOM 3161 C CA . MET A 1 384 ? 14.446 4.957 4.784 1.00 84.25 384 MET A CA 1
ATOM 3162 C C . MET A 1 384 ? 15.582 4.379 3.922 1.00 84.25 384 MET A C 1
ATOM 3164 O O . MET A 1 384 ? 15.648 3.171 3.688 1.00 84.25 384 MET A O 1
ATOM 3168 N N . SER A 1 385 ? 16.524 5.230 3.498 1.00 85.81 385 SER A N 1
ATOM 3169 C CA . SER A 1 385 ? 17.676 4.898 2.651 1.00 85.81 385 SER A CA 1
ATOM 3170 C C . SER A 1 385 ? 17.318 4.415 1.241 1.00 85.81 385 SER A C 1
ATOM 3172 O O . SER A 1 385 ? 18.144 3.768 0.602 1.00 85.81 385 SER A O 1
ATOM 3174 N N . TYR A 1 386 ? 16.130 4.730 0.722 1.00 84.75 386 TYR A N 1
ATOM 3175 C CA . TYR A 1 386 ? 15.732 4.411 -0.653 1.00 84.75 386 TYR A CA 1
ATOM 3176 C C . TYR A 1 386 ? 16.350 5.398 -1.667 1.00 84.75 386 TYR A C 1
ATOM 3178 O O . TYR A 1 386 ? 16.428 6.603 -1.408 1.00 84.75 386 TYR A O 1
ATOM 3186 N N . ASP A 1 387 ? 16.798 4.914 -2.836 1.00 78.19 387 ASP A N 1
ATOM 3187 C CA . ASP A 1 387 ? 17.423 5.759 -3.879 1.00 78.19 387 ASP A CA 1
ATOM 3188 C C . ASP A 1 387 ? 16.384 6.483 -4.761 1.00 78.19 387 ASP A C 1
ATOM 3190 O O . ASP A 1 387 ? 16.229 6.204 -5.954 1.00 78.19 387 ASP A O 1
ATOM 3194 N N . SER A 1 388 ? 15.688 7.466 -4.183 1.00 70.88 388 SER A N 1
ATOM 3195 C CA . SER A 1 388 ? 14.653 8.245 -4.884 1.00 70.88 388 SER A CA 1
ATOM 3196 C C . SER A 1 388 ? 15.166 9.083 -6.062 1.00 70.88 388 SER A C 1
ATOM 3198 O O . SER A 1 388 ? 14.372 9.488 -6.906 1.00 70.88 388 SER A O 1
ATOM 3200 N N . ASN A 1 389 ? 16.480 9.306 -6.184 1.00 69.44 389 ASN A N 1
ATOM 3201 C CA . ASN A 1 389 ? 17.048 10.055 -7.308 1.00 69.44 389 ASN A CA 1
ATOM 3202 C C . ASN A 1 389 ? 16.997 9.263 -8.626 1.00 69.44 389 ASN A C 1
ATOM 3204 O O . ASN A 1 389 ? 16.944 9.861 -9.700 1.00 69.44 389 ASN A O 1
ATOM 3208 N N . ARG A 1 390 ? 17.069 7.925 -8.572 1.00 67.31 390 ARG A N 1
ATOM 3209 C CA . ARG A 1 390 ? 17.152 7.066 -9.774 1.00 67.31 390 ARG A CA 1
ATOM 3210 C C . ARG A 1 390 ? 15.927 6.222 -10.012 1.00 67.31 390 ARG A C 1
ATOM 3212 O O . ARG A 1 390 ? 15.553 6.002 -11.164 1.00 67.31 390 ARG A O 1
ATOM 3219 N N . THR A 1 391 ? 15.283 5.815 -8.932 1.00 65.88 391 THR A N 1
ATOM 3220 C CA . THR A 1 391 ? 13.940 5.258 -8.958 1.00 65.88 391 THR A CA 1
ATOM 3221 C C . THR A 1 391 ? 12.996 6.270 -8.317 1.00 65.88 391 THR A C 1
ATOM 3223 O O . THR A 1 391 ? 12.582 6.061 -7.173 1.00 65.88 391 THR A O 1
ATOM 3226 N N . PRO A 1 392 ? 12.674 7.392 -9.009 1.00 65.69 392 PRO A N 1
ATOM 3227 C CA . PRO A 1 392 ? 11.696 8.341 -8.506 1.00 65.69 392 PRO A CA 1
ATOM 3228 C C . PRO A 1 392 ? 10.411 7.632 -8.120 1.00 65.69 392 PRO A C 1
ATOM 3230 O O . PRO A 1 392 ? 10.019 6.639 -8.736 1.00 65.69 392 PRO A O 1
ATOM 3233 N N . LEU A 1 393 ? 9.757 8.184 -7.110 1.00 58.97 393 LEU A N 1
ATOM 3234 C CA . LEU A 1 393 ? 8.566 7.623 -6.487 1.00 58.97 393 LEU A CA 1
ATOM 3235 C C . LEU A 1 393 ? 7.475 7.240 -7.492 1.00 58.97 393 LEU A C 1
ATOM 3237 O O . LEU A 1 393 ? 6.847 6.200 -7.350 1.00 58.97 393 LEU A O 1
ATOM 3241 N N . GLY A 1 394 ? 7.303 8.040 -8.546 1.00 56.44 394 GLY A N 1
ATOM 3242 C CA . GLY A 1 394 ? 6.297 7.803 -9.582 1.00 56.44 394 GLY A CA 1
ATOM 3243 C C . GLY A 1 394 ? 6.676 6.790 -10.655 1.00 56.44 394 GLY A C 1
ATOM 3244 O O . GLY A 1 394 ? 5.947 6.677 -11.631 1.00 56.44 394 GLY A O 1
ATOM 3245 N N . LYS A 1 395 ? 7.814 6.102 -10.524 1.00 66.56 395 LYS A N 1
ATOM 3246 C CA . LYS A 1 395 ? 8.267 5.125 -11.518 1.00 66.56 395 LYS A CA 1
ATOM 3247 C C . LYS A 1 395 ? 8.343 3.699 -10.988 1.00 66.56 395 LYS A C 1
ATOM 3249 O O . LYS A 1 395 ? 8.524 2.800 -11.793 1.00 66.56 395 LYS A O 1
ATOM 3254 N N . LEU A 1 396 ? 8.251 3.464 -9.679 1.00 74.38 396 LEU A N 1
ATOM 3255 C CA . LEU A 1 396 ? 8.282 2.105 -9.132 1.00 74.38 396 LEU A CA 1
ATOM 3256 C C . LEU A 1 396 ? 6.899 1.454 -9.278 1.00 74.38 396 LEU A C 1
ATOM 3258 O O . LEU A 1 396 ? 5.913 2.001 -8.788 1.00 74.38 396 LEU A O 1
ATOM 3262 N N . THR A 1 397 ? 6.824 0.288 -9.924 1.00 80.12 397 THR A N 1
ATOM 3263 C CA . THR A 1 397 ? 5.553 -0.447 -10.068 1.00 80.12 397 THR A CA 1
ATOM 3264 C C . THR A 1 397 ? 5.137 -1.119 -8.757 1.00 80.12 397 THR A C 1
ATOM 3266 O O . THR A 1 397 ? 5.985 -1.547 -7.971 1.00 80.12 397 THR A O 1
ATOM 3269 N N . LEU A 1 398 ? 3.827 -1.311 -8.549 1.00 82.25 398 LEU A N 1
ATOM 3270 C CA . LEU A 1 398 ? 3.316 -2.135 -7.441 1.00 82.25 398 LEU A CA 1
ATOM 3271 C C . LEU A 1 398 ? 3.882 -3.562 -7.486 1.00 82.25 398 LEU A C 1
ATOM 3273 O O . LEU A 1 398 ? 4.201 -4.131 -6.446 1.00 82.25 398 LEU A O 1
ATOM 3277 N N . LYS A 1 399 ? 4.099 -4.101 -8.691 1.00 85.12 399 LYS A N 1
ATOM 3278 C CA . LYS A 1 399 ? 4.744 -5.401 -8.893 1.00 85.12 399 LYS A CA 1
ATOM 3279 C C . LYS A 1 399 ? 6.183 -5.432 -8.367 1.00 85.12 399 LYS A C 1
ATOM 3281 O O . LYS A 1 399 ? 6.580 -6.402 -7.729 1.00 85.12 399 LYS A O 1
ATOM 3286 N N . GLN A 1 400 ? 6.958 -4.360 -8.545 1.00 87.81 400 GLN A N 1
ATOM 3287 C CA . GLN A 1 400 ? 8.300 -4.275 -7.959 1.00 87.81 400 GLN A CA 1
ATOM 3288 C C . GLN A 1 400 ? 8.260 -4.218 -6.423 1.00 87.81 400 GLN A C 1
ATOM 3290 O O . GLN A 1 400 ? 9.119 -4.812 -5.770 1.00 87.81 400 GLN A O 1
ATOM 3295 N N . VAL A 1 401 ? 7.259 -3.546 -5.840 1.00 89.94 401 VAL A N 1
ATOM 3296 C CA . VAL A 1 401 ? 7.038 -3.539 -4.381 1.00 89.94 401 VAL A CA 1
ATOM 3297 C C . VAL A 1 401 ? 6.670 -4.943 -3.879 1.00 89.94 401 VAL A C 1
ATOM 3299 O O . VAL A 1 401 ? 7.221 -5.387 -2.871 1.00 89.94 401 VAL A O 1
ATOM 3302 N N . GLN A 1 402 ? 5.825 -5.683 -4.607 1.00 91.00 402 GLN A N 1
ATOM 3303 C CA . GLN A 1 402 ? 5.508 -7.092 -4.323 1.00 91.00 402 GLN A CA 1
ATOM 3304 C C . GLN A 1 402 ? 6.756 -7.983 -4.355 1.00 91.00 402 GLN A C 1
ATOM 3306 O O . GLN A 1 402 ? 6.981 -8.754 -3.423 1.00 91.00 402 GLN A O 1
ATOM 3311 N N . GLU A 1 403 ? 7.625 -7.837 -5.361 1.00 91.31 403 GLU A N 1
ATOM 3312 C CA . GLU A 1 403 ? 8.913 -8.548 -5.391 1.00 91.31 403 GLU A CA 1
ATOM 3313 C C . GLU A 1 403 ? 9.788 -8.211 -4.170 1.00 91.31 403 GLU A C 1
ATOM 3315 O O . GLU A 1 403 ? 10.488 -9.082 -3.647 1.00 91.31 403 GLU A O 1
ATOM 3320 N N . GLY A 1 404 ? 9.713 -6.970 -3.677 1.00 94.00 404 GLY A N 1
ATOM 3321 C CA . GLY A 1 404 ? 10.336 -6.545 -2.423 1.00 94.00 404 GLY A CA 1
ATOM 3322 C C . GLY A 1 404 ? 9.801 -7.287 -1.199 1.00 94.00 404 GLY A C 1
ATOM 3323 O O . GLY A 1 404 ? 10.597 -7.772 -0.393 1.00 94.00 404 GLY A O 1
ATOM 3324 N N . TYR A 1 405 ? 8.477 -7.432 -1.078 1.00 94.62 405 TYR A N 1
ATOM 3325 C CA . TYR A 1 405 ? 7.849 -8.223 -0.011 1.00 94.62 405 TYR A CA 1
ATOM 3326 C C . TYR A 1 405 ? 8.287 -9.686 -0.062 1.00 94.62 405 TYR A C 1
ATOM 3328 O O . TYR A 1 405 ? 8.722 -10.224 0.956 1.00 94.62 405 TYR A O 1
ATOM 3336 N N . MET A 1 406 ? 8.271 -10.303 -1.248 1.00 94.44 406 MET A N 1
ATOM 3337 C CA . MET A 1 406 ? 8.731 -11.683 -1.431 1.00 94.44 406 MET A CA 1
ATOM 3338 C C . MET A 1 406 ? 10.194 -11.854 -1.006 1.00 94.44 406 MET A C 1
ATOM 3340 O O . MET A 1 406 ? 10.539 -12.834 -0.345 1.00 94.44 406 MET A O 1
ATOM 3344 N N . ALA A 1 407 ? 11.067 -10.913 -1.375 1.00 95.38 407 ALA A N 1
ATOM 3345 C CA . ALA A 1 407 ? 12.476 -10.954 -0.995 1.00 95.38 407 ALA A CA 1
ATOM 3346 C C . ALA A 1 407 ? 12.673 -10.766 0.520 1.00 95.38 407 ALA A C 1
ATOM 3348 O O . ALA A 1 407 ? 13.479 -11.478 1.120 1.00 95.38 407 ALA A O 1
ATOM 3349 N N . LEU A 1 408 ? 11.905 -9.877 1.157 1.00 95.94 408 LEU A N 1
ATOM 3350 C CA . LEU A 1 408 ? 11.931 -9.697 2.611 1.00 95.94 408 LEU A CA 1
ATOM 3351 C C . LEU A 1 408 ? 11.411 -10.943 3.347 1.00 95.94 408 LEU A C 1
ATOM 3353 O O . LEU A 1 408 ? 12.000 -11.362 4.341 1.00 95.94 408 LEU A O 1
ATOM 3357 N N . ASN A 1 409 ? 10.371 -11.595 2.826 1.00 94.50 409 ASN A N 1
ATOM 3358 C CA . ASN A 1 409 ? 9.858 -12.843 3.386 1.00 94.50 409 ASN A CA 1
ATOM 3359 C C . ASN A 1 409 ? 10.890 -13.980 3.321 1.00 94.50 409 ASN A C 1
ATOM 3361 O O . ASN A 1 409 ? 11.020 -14.753 4.267 1.00 94.50 409 ASN A O 1
ATOM 3365 N N . LYS A 1 410 ? 11.715 -14.052 2.267 1.00 94.81 410 LYS A N 1
ATOM 3366 C CA . LYS A 1 410 ? 12.843 -15.005 2.238 1.00 94.81 410 LYS A CA 1
ATOM 3367 C C . LYS A 1 410 ? 13.820 -14.768 3.392 1.00 94.81 410 LYS A C 1
ATOM 3369 O O . LYS A 1 410 ? 14.321 -15.736 3.956 1.00 94.81 410 LYS A O 1
ATOM 3374 N N . ILE A 1 411 ? 14.095 -13.510 3.745 1.00 95.50 411 ILE A N 1
ATOM 3375 C CA . ILE A 1 411 ? 14.960 -13.173 4.886 1.00 95.50 411 ILE A CA 1
ATOM 3376 C C . ILE A 1 411 ? 14.318 -13.658 6.188 1.00 95.50 411 ILE A C 1
ATOM 3378 O O . ILE A 1 411 ? 14.976 -14.353 6.960 1.00 95.50 411 ILE A O 1
ATOM 3382 N N . ALA A 1 412 ? 13.034 -13.362 6.392 1.00 92.31 412 ALA A N 1
ATOM 3383 C CA . ALA A 1 412 ? 12.273 -13.822 7.551 1.00 92.31 412 ALA A CA 1
ATOM 3384 C C . ALA A 1 412 ? 12.309 -15.348 7.719 1.00 92.31 412 ALA A C 1
ATOM 3386 O O . ALA A 1 412 ? 12.641 -15.842 8.795 1.00 92.31 412 ALA A O 1
ATOM 3387 N N . VAL A 1 413 ? 12.053 -16.099 6.643 1.00 92.38 413 VAL A N 1
ATOM 3388 C CA . VAL A 1 413 ? 12.103 -17.571 6.644 1.00 92.38 413 VAL A CA 1
ATOM 3389 C C . VAL A 1 413 ? 13.500 -18.085 7.006 1.00 92.38 413 VAL A C 1
ATOM 3391 O O . VAL A 1 413 ? 13.628 -19.022 7.792 1.00 92.38 413 VAL A O 1
ATOM 3394 N N . VAL A 1 414 ? 14.560 -17.466 6.473 1.00 93.81 414 VAL A N 1
ATOM 3395 C CA . VAL A 1 414 ? 15.943 -17.844 6.809 1.00 93.81 414 VAL A CA 1
ATOM 3396 C C . VAL A 1 414 ? 16.242 -17.591 8.287 1.00 93.81 414 VAL A C 1
ATOM 3398 O O . VAL A 1 414 ? 16.850 -18.450 8.924 1.00 93.81 414 VAL A O 1
ATOM 3401 N N . LEU A 1 415 ? 15.807 -16.457 8.845 1.00 92.25 415 LEU A N 1
ATOM 3402 C CA . LEU A 1 415 ? 16.012 -16.135 10.261 1.00 92.25 415 LEU A CA 1
ATOM 3403 C C . LEU A 1 415 ? 15.221 -17.062 11.189 1.00 92.25 415 LEU A C 1
ATOM 3405 O O . LEU A 1 415 ? 15.786 -17.554 12.165 1.00 92.25 415 LEU A O 1
ATOM 3409 N N . ALA A 1 416 ? 13.963 -17.360 10.859 1.00 88.44 416 ALA A N 1
ATOM 3410 C CA . ALA A 1 416 ? 13.125 -18.288 11.619 1.00 88.44 416 ALA A CA 1
ATOM 3411 C C . ALA A 1 416 ? 13.725 -19.705 11.669 1.00 88.44 416 ALA A C 1
ATOM 3413 O O . ALA A 1 416 ? 13.662 -20.373 12.697 1.00 88.44 416 ALA A O 1
ATOM 3414 N N . ALA A 1 417 ? 14.388 -20.138 10.593 1.00 90.81 417 ALA A N 1
ATOM 3415 C CA . ALA A 1 417 ? 15.120 -21.404 10.543 1.00 90.81 417 ALA A CA 1
ATOM 3416 C C . ALA A 1 417 ? 16.495 -21.366 11.252 1.00 90.81 417 ALA A C 1
ATOM 3418 O O . ALA A 1 417 ? 17.265 -22.322 11.153 1.00 90.81 417 ALA A O 1
ATOM 3419 N N . GLY A 1 418 ? 16.856 -20.262 11.917 1.00 89.06 418 GLY A N 1
ATOM 3420 C CA . GLY A 1 418 ? 18.168 -20.076 12.548 1.00 89.06 418 GLY A CA 1
ATOM 3421 C C . GLY A 1 418 ? 19.327 -19.929 11.552 1.00 89.06 418 GLY A C 1
ATOM 3422 O O . GLY A 1 418 ? 20.494 -20.062 11.931 1.00 89.06 418 GLY A O 1
ATOM 3423 N N . GLY A 1 419 ? 19.028 -19.667 10.277 1.00 87.25 419 GLY A N 1
ATOM 3424 C CA . GLY A 1 419 ? 20.005 -19.544 9.203 1.00 87.25 419 GLY A CA 1
ATOM 3425 C C . GLY A 1 419 ?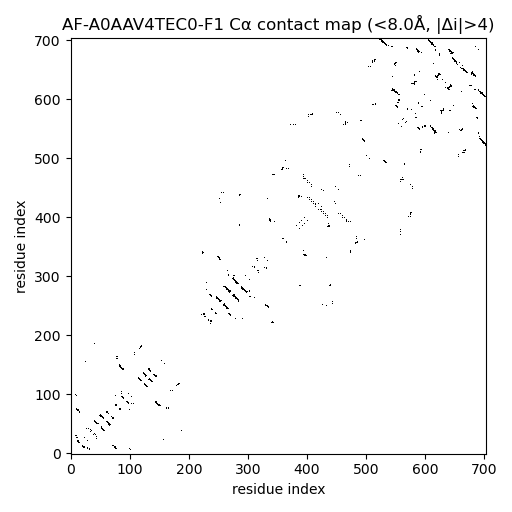 20.916 -18.327 9.377 1.00 87.25 419 GLY A C 1
ATOM 3426 O O . GLY A 1 419 ? 20.468 -17.212 9.630 1.00 87.25 419 GLY A O 1
ATOM 3427 N N . LYS A 1 420 ? 22.226 -18.535 9.205 1.00 88.75 420 LYS A N 1
ATOM 3428 C CA . LYS A 1 420 ? 23.267 -17.500 9.341 1.00 88.75 420 LYS A CA 1
ATOM 3429 C C . LYS A 1 420 ? 24.240 -17.531 8.162 1.00 88.75 420 LYS A C 1
ATOM 3431 O O . LYS A 1 420 ? 24.200 -18.421 7.312 1.00 88.75 420 LYS A O 1
ATOM 3436 N N . GLY A 1 421 ? 25.136 -16.547 8.108 1.00 90.81 421 GLY A N 1
ATOM 3437 C CA . GLY A 1 421 ? 26.221 -16.510 7.129 1.00 90.81 421 GLY A CA 1
ATOM 3438 C C . GLY A 1 421 ? 25.715 -16.362 5.692 1.00 90.81 421 GLY A C 1
ATOM 3439 O O . GLY A 1 421 ? 24.962 -15.442 5.382 1.00 90.81 421 GLY A O 1
ATOM 3440 N N . SER A 1 422 ? 26.144 -17.253 4.795 1.00 90.19 422 SER A N 1
ATOM 3441 C CA . SER A 1 422 ? 25.930 -17.103 3.349 1.00 90.19 422 SER A CA 1
ATOM 3442 C C . SER A 1 422 ? 24.456 -17.128 2.933 1.00 90.19 422 SER A C 1
ATOM 3444 O O . SER A 1 422 ? 24.087 -16.393 2.019 1.00 90.19 422 SER A O 1
ATOM 3446 N N . ALA A 1 423 ? 23.608 -17.922 3.596 1.00 92.06 423 ALA A N 1
ATOM 3447 C CA . ALA A 1 423 ? 22.177 -17.992 3.293 1.00 92.06 423 ALA A CA 1
ATOM 3448 C C . ALA A 1 423 ? 21.484 -16.645 3.552 1.00 92.06 423 ALA A C 1
ATOM 3450 O O . ALA A 1 423 ? 20.838 -16.101 2.656 1.00 92.06 423 ALA A O 1
ATOM 3451 N N . LEU A 1 424 ? 21.708 -16.069 4.738 1.00 94.81 424 LEU A N 1
ATOM 3452 C CA . LEU A 1 424 ? 21.140 -14.781 5.134 1.00 94.81 424 LEU A CA 1
ATOM 3453 C C . LEU A 1 424 ? 21.680 -13.631 4.277 1.00 94.81 424 LEU A C 1
ATOM 3455 O O . LEU A 1 424 ? 20.910 -12.802 3.798 1.00 94.81 424 LEU A O 1
ATOM 3459 N N . ILE A 1 425 ? 22.991 -13.621 4.010 1.00 94.75 425 ILE A N 1
ATOM 3460 C CA . ILE A 1 425 ? 23.613 -12.610 3.145 1.00 94.75 425 ILE A CA 1
ATOM 3461 C C . ILE A 1 425 ? 23.031 -12.673 1.728 1.00 94.75 425 ILE A C 1
ATOM 3463 O O . ILE A 1 425 ? 22.753 -11.637 1.130 1.00 94.75 425 ILE A O 1
ATOM 3467 N N . ASN A 1 426 ? 22.814 -13.871 1.177 1.00 93.00 426 ASN A N 1
ATOM 3468 C CA . ASN A 1 426 ? 22.224 -14.012 -0.154 1.00 93.00 426 ASN A CA 1
ATOM 3469 C C . ASN A 1 426 ? 20.766 -13.531 -0.196 1.00 93.00 426 ASN A C 1
ATOM 3471 O O . ASN A 1 426 ? 20.386 -12.897 -1.176 1.00 93.00 426 ASN A O 1
ATOM 3475 N N . ALA A 1 427 ? 19.976 -13.778 0.854 1.00 95.12 427 ALA A N 1
ATOM 3476 C CA . ALA A 1 427 ? 18.614 -13.255 0.957 1.00 95.12 427 ALA A CA 1
ATOM 3477 C C . ALA A 1 427 ? 18.597 -11.716 1.082 1.00 95.12 427 ALA A C 1
ATOM 3479 O O . ALA A 1 427 ? 17.825 -11.051 0.395 1.00 95.12 427 ALA A O 1
ATOM 3480 N N . CYS A 1 428 ? 19.511 -11.134 1.869 1.00 96.00 428 CYS A N 1
ATOM 3481 C CA . CYS A 1 428 ? 19.683 -9.678 1.956 1.00 96.00 428 CYS A CA 1
ATOM 3482 C C . CYS A 1 428 ? 20.123 -9.064 0.618 1.00 96.00 428 CYS A C 1
ATOM 3484 O O . CYS A 1 428 ? 19.612 -8.020 0.214 1.00 96.00 428 CYS A O 1
ATOM 3486 N N . ASN A 1 429 ? 21.040 -9.722 -0.102 1.00 94.75 429 ASN A N 1
ATOM 3487 C CA . ASN A 1 429 ? 21.451 -9.309 -1.445 1.00 94.75 429 ASN A CA 1
ATOM 3488 C C . ASN A 1 429 ? 20.266 -9.288 -2.417 1.00 94.75 429 ASN A C 1
ATOM 3490 O O . ASN A 1 429 ? 20.152 -8.336 -3.185 1.00 94.75 429 ASN A O 1
ATOM 3494 N N . ASP A 1 430 ? 19.398 -10.305 -2.383 1.00 94.00 430 ASP A N 1
ATOM 3495 C CA . ASP A 1 430 ? 18.181 -10.369 -3.206 1.00 94.00 430 ASP A CA 1
ATOM 3496 C C . ASP A 1 430 ? 17.267 -9.172 -2.896 1.00 94.00 430 ASP A C 1
ATOM 3498 O O . ASP A 1 430 ? 16.930 -8.401 -3.792 1.00 94.00 430 ASP A O 1
ATOM 3502 N N . PHE A 1 431 ? 16.984 -8.915 -1.615 1.00 95.31 431 PHE A N 1
ATOM 3503 C CA . PHE A 1 431 ? 16.162 -7.777 -1.190 1.00 95.31 431 PHE A CA 1
ATOM 3504 C C . PHE A 1 431 ? 16.710 -6.421 -1.659 1.00 95.31 431 PHE A C 1
ATOM 3506 O O . PHE A 1 431 ? 15.983 -5.649 -2.282 1.00 95.31 431 PHE A O 1
ATOM 3513 N N . TYR A 1 432 ? 17.993 -6.129 -1.426 1.00 94.25 432 TYR A N 1
ATOM 3514 C CA . TYR A 1 432 ? 18.596 -4.858 -1.857 1.00 94.25 432 TYR A CA 1
ATOM 3515 C C . TYR A 1 432 ? 18.777 -4.742 -3.374 1.00 94.25 432 TYR A C 1
ATOM 3517 O O . TYR A 1 432 ? 18.861 -3.631 -3.904 1.00 94.25 432 TYR A O 1
ATOM 3525 N N . THR A 1 433 ? 18.806 -5.875 -4.080 1.00 93.12 433 THR A N 1
ATOM 3526 C CA . THR A 1 433 ? 18.790 -5.905 -5.544 1.00 93.12 433 THR A CA 1
ATOM 3527 C C . THR A 1 433 ? 17.400 -5.544 -6.074 1.00 93.12 433 THR A C 1
ATOM 3529 O O . THR A 1 433 ? 17.303 -4.730 -6.994 1.00 93.12 433 THR A O 1
ATOM 3532 N N . LYS A 1 434 ? 16.333 -6.066 -5.460 1.00 91.56 434 LYS A N 1
ATOM 3533 C CA . LYS A 1 434 ? 14.936 -5.762 -5.815 1.00 91.56 434 LYS A CA 1
ATOM 3534 C C . LYS A 1 434 ? 14.494 -4.359 -5.409 1.00 91.56 434 LYS A C 1
ATOM 3536 O O . LYS A 1 434 ? 13.745 -3.720 -6.140 1.00 91.56 434 LYS A O 1
ATOM 3541 N N . ILE A 1 435 ? 14.967 -3.872 -4.264 1.00 91.56 435 ILE A N 1
ATOM 3542 C CA . ILE A 1 435 ? 14.602 -2.568 -3.708 1.00 91.56 435 ILE A CA 1
ATOM 3543 C C . ILE A 1 435 ? 15.874 -1.732 -3.531 1.00 91.56 435 ILE A C 1
ATOM 3545 O O . ILE A 1 435 ? 16.614 -1.934 -2.563 1.00 91.56 435 ILE A O 1
ATOM 3549 N N . PRO A 1 436 ? 16.161 -0.792 -4.451 1.00 89.00 436 PRO A N 1
ATOM 3550 C CA . PRO A 1 436 ? 17.405 -0.031 -4.434 1.00 89.00 436 PRO A CA 1
ATOM 3551 C C . PRO A 1 436 ? 17.551 0.842 -3.190 1.00 89.00 436 PRO A C 1
ATOM 3553 O O . PRO A 1 436 ? 16.714 1.700 -2.904 1.00 89.00 436 PRO A O 1
ATOM 3556 N N . HIS A 1 437 ? 18.668 0.668 -2.488 1.00 91.00 437 HIS A N 1
ATOM 3557 C CA . HIS A 1 437 ? 19.015 1.476 -1.325 1.00 91.00 437 HIS A CA 1
ATOM 3558 C C . HIS A 1 437 ? 20.328 2.228 -1.522 1.00 91.00 437 HIS A C 1
ATOM 3560 O O . HIS A 1 437 ? 21.313 1.686 -2.032 1.00 91.00 437 HIS A O 1
ATOM 3566 N N . ASN A 1 438 ? 20.376 3.464 -1.037 1.00 90.19 438 ASN A N 1
ATOM 3567 C CA . ASN A 1 438 ? 21.580 4.274 -0.986 1.00 90.19 438 ASN A CA 1
ATOM 3568 C C . ASN A 1 438 ? 22.237 4.191 0.400 1.00 90.19 438 ASN A C 1
ATOM 3570 O O . ASN A 1 438 ? 21.835 4.873 1.336 1.00 90.19 438 ASN A O 1
ATOM 3574 N N . PHE A 1 439 ? 23.309 3.404 0.500 1.00 90.31 439 PHE A N 1
ATOM 3575 C CA . PHE A 1 439 ? 24.117 3.266 1.722 1.00 90.31 439 PHE A CA 1
ATOM 3576 C C . PHE A 1 439 ? 25.412 4.097 1.699 1.00 90.31 439 PHE A C 1
ATOM 3578 O O . PHE A 1 439 ? 26.329 3.864 2.493 1.00 90.31 439 PHE A O 1
ATOM 3585 N N . GLY A 1 440 ? 25.548 5.040 0.759 1.00 89.56 440 GLY A N 1
ATOM 3586 C CA . GLY A 1 440 ? 26.823 5.714 0.512 1.00 89.56 440 GLY A CA 1
ATOM 3587 C C . GLY A 1 440 ? 27.925 4.690 0.220 1.00 89.56 440 GLY A C 1
ATOM 3588 O O . GLY A 1 440 ? 27.664 3.683 -0.429 1.00 89.56 440 GLY A O 1
ATOM 3589 N N . MET A 1 441 ? 29.148 4.899 0.716 1.00 89.06 441 MET A N 1
ATOM 3590 C CA . MET A 1 441 ? 30.282 3.972 0.512 1.00 89.06 441 MET A CA 1
ATOM 3591 C C . MET A 1 441 ? 30.298 2.764 1.465 1.00 89.06 441 MET A C 1
ATOM 3593 O O . MET A 1 441 ? 31.125 1.863 1.304 1.00 89.06 441 MET A O 1
ATOM 3597 N N . LYS A 1 442 ? 29.381 2.719 2.439 1.00 92.62 442 LYS A N 1
ATOM 3598 C CA . LYS A 1 442 ? 29.300 1.627 3.414 1.00 92.62 442 LYS A CA 1
ATOM 3599 C C . LYS A 1 442 ? 28.735 0.363 2.771 1.00 92.62 442 LYS A C 1
ATOM 3601 O O . LYS A 1 442 ? 27.945 0.435 1.828 1.00 92.62 442 LYS A O 1
ATOM 3606 N N . VAL A 1 443 ? 29.140 -0.787 3.302 1.00 91.56 443 VAL A N 1
ATOM 3607 C CA . VAL A 1 443 ? 28.528 -2.078 2.964 1.00 91.56 443 VAL A CA 1
ATOM 3608 C C . VAL A 1 443 ? 27.036 -2.011 3.322 1.00 91.56 443 VAL A C 1
ATOM 3610 O O . VAL A 1 443 ? 26.719 -1.468 4.383 1.00 91.56 443 VAL A O 1
ATOM 3613 N N . PRO A 1 444 ? 26.123 -2.519 2.469 1.00 94.00 444 PRO A N 1
ATOM 3614 C CA . PRO A 1 444 ? 24.721 -2.660 2.851 1.00 94.00 444 PRO A CA 1
ATOM 3615 C C . PRO A 1 444 ? 24.597 -3.401 4.195 1.00 94.00 444 PRO A C 1
ATOM 3617 O O . PRO A 1 444 ? 25.294 -4.401 4.381 1.00 94.00 444 PRO A O 1
ATOM 3620 N N . PRO A 1 445 ? 23.776 -2.916 5.142 1.00 94.62 445 PRO A N 1
ATOM 3621 C CA . PRO A 1 445 ? 23.627 -3.546 6.449 1.00 94.62 445 PRO A CA 1
ATOM 3622 C C . PRO A 1 445 ? 22.935 -4.907 6.324 1.00 94.62 445 PRO A C 1
ATOM 3624 O O . PRO A 1 445 ? 22.152 -5.130 5.409 1.00 94.62 445 PRO A O 1
ATOM 3627 N N . LEU A 1 446 ? 23.236 -5.837 7.229 1.00 94.94 446 LEU A N 1
ATOM 3628 C CA . LEU A 1 446 ? 22.573 -7.140 7.256 1.00 94.94 446 LEU A CA 1
ATOM 3629 C C . LEU A 1 446 ? 21.215 -7.008 7.957 1.00 94.94 446 LEU A C 1
ATOM 3631 O O . LEU A 1 446 ? 21.156 -6.447 9.046 1.00 94.94 446 LEU A O 1
ATOM 3635 N N . ILE A 1 447 ? 20.153 -7.550 7.358 1.00 95.81 447 ILE A N 1
ATOM 3636 C CA . ILE A 1 447 ? 18.830 -7.662 7.989 1.00 95.81 447 ILE A CA 1
ATOM 3637 C C . ILE A 1 447 ? 18.853 -8.957 8.799 1.00 95.81 447 ILE A C 1
ATOM 3639 O O . ILE A 1 447 ? 18.852 -10.042 8.218 1.00 95.81 447 ILE A O 1
ATOM 3643 N N . GLN A 1 448 ? 18.972 -8.851 10.120 1.00 93.69 448 GLN A N 1
ATOM 3644 C CA . GLN A 1 448 ? 19.292 -9.999 10.982 1.00 93.69 448 GLN A CA 1
ATOM 3645 C C . GLN A 1 448 ? 18.440 -10.096 12.249 1.00 93.69 448 GLN A C 1
ATOM 3647 O O . GLN A 1 448 ? 18.574 -11.061 13.000 1.00 93.69 448 GLN A O 1
ATOM 3652 N N . SER A 1 449 ? 17.583 -9.111 12.496 1.00 91.62 449 SER A N 1
ATOM 3653 C CA . SER A 1 449 ? 16.680 -9.066 13.641 1.00 91.62 449 SER A CA 1
ATOM 3654 C C . SER A 1 449 ? 15.236 -8.824 13.207 1.00 91.62 449 SER A C 1
ATOM 3656 O O . SER A 1 449 ? 14.974 -8.370 12.091 1.00 91.62 449 SER A O 1
ATOM 3658 N N . GLN A 1 450 ? 14.296 -9.089 14.117 1.00 87.56 450 GLN A N 1
ATOM 3659 C CA . GLN A 1 450 ? 12.885 -8.782 13.892 1.00 87.56 450 GLN A CA 1
ATOM 3660 C C . GLN A 1 450 ? 12.661 -7.280 13.668 1.00 87.56 450 GLN A C 1
ATOM 3662 O O . GLN A 1 450 ? 11.938 -6.900 12.756 1.00 87.56 450 GLN A O 1
ATOM 3667 N N . ASN A 1 451 ? 13.362 -6.426 14.420 1.00 90.56 451 ASN A N 1
ATOM 3668 C CA . ASN A 1 451 ? 13.269 -4.978 14.243 1.00 90.56 451 ASN A CA 1
ATOM 3669 C C . ASN A 1 451 ? 13.719 -4.535 12.838 1.00 90.56 451 ASN A C 1
ATOM 3671 O O . ASN A 1 451 ? 13.076 -3.682 12.231 1.00 90.56 451 ASN A O 1
ATOM 3675 N N . ASP A 1 452 ? 14.776 -5.145 12.283 1.00 93.00 452 ASP A N 1
ATOM 3676 C CA . ASP A 1 452 ? 15.210 -4.840 10.912 1.00 93.00 452 ASP A CA 1
ATOM 3677 C C . ASP A 1 452 ? 14.124 -5.209 9.887 1.00 93.00 452 ASP A C 1
ATOM 3679 O O . ASP A 1 452 ? 13.907 -4.474 8.920 1.00 93.00 452 ASP A O 1
ATOM 3683 N N . ILE A 1 453 ? 13.434 -6.341 10.088 1.00 92.38 453 ILE A N 1
ATOM 3684 C CA . ILE A 1 453 ? 12.309 -6.753 9.238 1.00 92.38 453 ILE A CA 1
ATOM 3685 C C . ILE A 1 453 ? 11.176 -5.736 9.347 1.00 92.38 453 ILE A C 1
ATOM 3687 O O . ILE A 1 453 ? 10.700 -5.272 8.312 1.00 92.38 453 ILE A O 1
ATOM 3691 N N . ASP A 1 454 ? 10.788 -5.344 10.560 1.00 88.94 454 ASP A N 1
ATOM 3692 C CA . ASP A 1 454 ? 9.686 -4.407 10.800 1.00 88.94 454 ASP A CA 1
ATOM 3693 C C . ASP A 1 454 ? 9.958 -3.045 10.151 1.00 88.94 454 ASP A C 1
ATOM 3695 O O . ASP A 1 454 ? 9.072 -2.443 9.539 1.00 88.94 454 ASP A O 1
ATOM 3699 N N . GLU A 1 455 ? 11.197 -2.556 10.225 1.00 90.31 455 GLU A N 1
ATOM 3700 C CA . GLU A 1 455 ? 11.612 -1.320 9.557 1.00 90.31 455 GLU A CA 1
ATOM 3701 C C . GLU A 1 455 ? 11.505 -1.419 8.029 1.00 90.31 455 GLU A C 1
ATOM 3703 O O . GLU A 1 455 ? 11.032 -0.483 7.374 1.00 90.31 455 GLU A O 1
ATOM 3708 N N . LYS A 1 456 ? 11.913 -2.550 7.439 1.00 93.00 456 LYS A N 1
ATOM 3709 C CA . LYS A 1 456 ? 11.809 -2.773 5.986 1.00 93.00 456 LYS A CA 1
ATOM 3710 C C . LYS A 1 456 ? 10.388 -3.052 5.524 1.00 93.00 456 LYS A C 1
ATOM 3712 O O . LYS A 1 456 ? 10.032 -2.648 4.419 1.00 93.00 456 LYS A O 1
ATOM 3717 N N . LEU A 1 457 ? 9.565 -3.652 6.367 1.00 91.44 457 LEU A N 1
ATOM 3718 C CA . LEU A 1 457 ? 8.151 -3.867 6.109 1.00 91.44 457 LEU A CA 1
ATOM 3719 C C . LEU A 1 457 ? 7.403 -2.532 6.047 1.00 91.44 457 LEU A C 1
ATOM 3721 O O . LEU A 1 457 ? 6.762 -2.237 5.037 1.00 91.44 457 LEU A O 1
ATOM 3725 N N . LYS A 1 458 ? 7.614 -1.666 7.046 1.00 89.00 458 LYS A N 1
ATOM 3726 C CA . LYS A 1 458 ? 7.092 -0.288 7.066 1.00 89.00 458 LYS A CA 1
ATOM 3727 C C . LYS A 1 458 ? 7.542 0.517 5.846 1.00 89.00 458 LYS A C 1
ATOM 3729 O O . LYS A 1 458 ? 6.785 1.333 5.328 1.00 89.00 458 LYS A O 1
ATOM 3734 N N . MET A 1 459 ? 8.764 0.281 5.363 1.00 91.19 459 MET A N 1
ATOM 3735 C CA . MET A 1 459 ? 9.272 0.927 4.149 1.00 91.19 459 MET A CA 1
ATOM 3736 C C . MET A 1 459 ? 8.502 0.493 2.904 1.00 91.19 459 MET A C 1
ATOM 3738 O O . MET A 1 459 ? 8.132 1.340 2.095 1.00 91.19 459 MET A O 1
ATOM 3742 N N . LEU A 1 460 ? 8.256 -0.809 2.739 1.00 91.88 460 LEU A N 1
ATOM 3743 C CA . LEU A 1 460 ? 7.493 -1.335 1.606 1.00 91.88 460 LEU A CA 1
ATOM 3744 C C . LEU A 1 460 ? 6.031 -0.866 1.638 1.00 91.88 460 LEU A C 1
ATOM 3746 O O . LEU A 1 460 ? 5.482 -0.515 0.594 1.00 91.88 460 LEU A O 1
ATOM 3750 N N . GLU A 1 461 ? 5.426 -0.778 2.824 1.00 89.88 461 GLU A N 1
ATOM 3751 C CA . GLU A 1 461 ? 4.076 -0.227 3.006 1.00 89.88 461 GLU A CA 1
ATOM 3752 C C . GLU A 1 461 ? 4.015 1.259 2.618 1.00 89.88 461 GLU A C 1
ATOM 3754 O O . GLU A 1 461 ? 3.096 1.688 1.912 1.00 89.88 461 GLU A O 1
ATOM 3759 N N . ALA A 1 462 ? 5.014 2.047 3.025 1.00 89.69 462 ALA A N 1
ATOM 3760 C CA . ALA A 1 462 ? 5.124 3.449 2.634 1.00 89.69 462 ALA A CA 1
ATOM 3761 C C . ALA A 1 462 ? 5.333 3.599 1.118 1.00 89.69 462 ALA A C 1
ATOM 3763 O O . ALA A 1 462 ? 4.656 4.411 0.490 1.00 89.69 462 ALA A O 1
ATOM 3764 N N . LEU A 1 463 ? 6.200 2.778 0.512 1.00 88.75 463 LEU A N 1
ATOM 3765 C CA . LEU A 1 463 ? 6.391 2.738 -0.942 1.00 88.75 463 LEU A CA 1
ATOM 3766 C C . LEU A 1 463 ? 5.083 2.413 -1.669 1.00 88.75 463 LEU A C 1
ATOM 3768 O O . LEU A 1 463 ? 4.734 3.119 -2.607 1.00 88.75 463 LEU A O 1
ATOM 3772 N N . SER A 1 464 ? 4.325 1.413 -1.210 1.00 89.31 464 SER A N 1
ATOM 3773 C CA . SER A 1 464 ? 3.023 1.059 -1.790 1.00 89.31 464 SER A CA 1
ATOM 3774 C C . SER A 1 464 ? 2.042 2.238 -1.763 1.00 89.31 464 SER A C 1
ATOM 3776 O O . SER A 1 464 ? 1.455 2.569 -2.795 1.00 89.31 464 SER A O 1
ATOM 3778 N N . ASN A 1 465 ? 1.897 2.916 -0.618 1.00 89.94 465 ASN A N 1
ATOM 3779 C CA . ASN A 1 465 ? 1.010 4.079 -0.502 1.00 89.94 465 ASN A CA 1
ATOM 3780 C C . ASN A 1 465 ? 1.469 5.259 -1.368 1.00 89.94 465 ASN A C 1
ATOM 3782 O O . ASN A 1 465 ? 0.637 5.930 -1.979 1.00 89.94 465 ASN A O 1
ATOM 3786 N N . ILE A 1 466 ? 2.778 5.497 -1.457 1.00 86.88 466 ILE A N 1
ATOM 3787 C CA . ILE A 1 466 ? 3.329 6.551 -2.310 1.00 86.88 466 ILE A CA 1
ATOM 3788 C C . ILE A 1 466 ? 3.134 6.215 -3.791 1.00 86.88 466 ILE A C 1
ATOM 3790 O O . ILE A 1 466 ? 2.778 7.106 -4.554 1.00 86.88 466 ILE A O 1
ATOM 3794 N N . THR A 1 467 ? 3.297 4.959 -4.218 1.00 84.94 467 THR A N 1
ATOM 3795 C CA . THR A 1 467 ? 3.022 4.547 -5.606 1.00 84.94 467 THR A CA 1
ATOM 3796 C C . THR A 1 467 ? 1.569 4.848 -5.991 1.00 84.94 467 THR A C 1
ATOM 3798 O O . THR A 1 467 ? 1.324 5.386 -7.070 1.00 84.94 467 THR A O 1
ATOM 3801 N N . VAL A 1 468 ? 0.612 4.592 -5.091 1.00 86.06 468 VAL A N 1
ATOM 3802 C CA . VAL A 1 468 ? -0.803 4.963 -5.285 1.00 86.06 468 VAL A CA 1
ATOM 3803 C C . VAL A 1 468 ? -0.988 6.485 -5.342 1.00 86.06 468 VAL A C 1
ATOM 3805 O O . VAL A 1 468 ? -1.713 6.991 -6.194 1.00 86.06 468 VAL A O 1
ATOM 3808 N N . ALA A 1 469 ? -0.319 7.246 -4.474 1.00 87.31 469 ALA A N 1
ATOM 3809 C CA . ALA A 1 469 ? -0.382 8.708 -4.515 1.00 87.31 469 ALA A CA 1
ATOM 3810 C C . ALA A 1 469 ? 0.177 9.270 -5.836 1.00 87.31 469 ALA A C 1
ATOM 3812 O O . ALA A 1 469 ? -0.424 10.144 -6.459 1.00 87.31 469 ALA A O 1
ATOM 3813 N N . MET A 1 470 ? 1.300 8.729 -6.305 1.00 83.50 470 MET A N 1
ATOM 3814 C CA . MET A 1 470 ? 1.935 9.156 -7.548 1.00 83.50 470 MET A CA 1
ATOM 3815 C C . MET A 1 470 ? 1.099 8.813 -8.780 1.00 83.50 470 MET A C 1
ATOM 3817 O O . MET A 1 470 ? 1.069 9.614 -9.712 1.00 83.50 470 MET A O 1
ATOM 3821 N N . SER A 1 471 ? 0.385 7.681 -8.794 1.00 82.69 471 SER A N 1
ATOM 3822 C CA . SER A 1 471 ? -0.525 7.362 -9.903 1.00 82.69 471 SER A CA 1
ATOM 3823 C C . SER A 1 471 ? -1.662 8.385 -10.012 1.00 82.69 471 SER A C 1
ATOM 3825 O O . SER A 1 471 ? -2.011 8.807 -11.115 1.00 82.69 471 SER A O 1
ATOM 3827 N N . VAL A 1 472 ? -2.165 8.889 -8.878 1.00 84.38 472 VAL A N 1
ATOM 3828 C CA . VAL A 1 472 ? -3.118 10.008 -8.858 1.00 84.38 472 VAL A CA 1
ATOM 3829 C C . VAL A 1 472 ? -2.488 11.284 -9.406 1.00 84.38 472 VAL A C 1
ATOM 3831 O O . VAL A 1 472 ? -3.088 11.940 -10.263 1.00 84.38 472 VAL A O 1
ATOM 3834 N N . PHE A 1 473 ? -1.298 11.655 -8.934 1.00 84.19 473 PHE A N 1
ATOM 3835 C CA . PHE A 1 473 ? -0.644 12.896 -9.361 1.00 84.19 473 PHE A CA 1
ATOM 3836 C C . PHE A 1 473 ? -0.343 12.896 -10.859 1.00 84.19 473 PHE A C 1
ATOM 3838 O O . PHE A 1 473 ? -0.523 13.919 -11.518 1.00 84.19 473 PHE A O 1
ATOM 3845 N N . ASN A 1 474 ? 0.032 11.737 -11.397 1.00 76.50 474 ASN A N 1
ATOM 3846 C CA . ASN A 1 474 ? 0.410 11.575 -12.796 1.00 76.50 474 ASN A CA 1
ATOM 3847 C C . ASN A 1 474 ? -0.776 11.371 -13.750 1.00 76.50 474 ASN A C 1
ATOM 3849 O O . ASN A 1 474 ? -0.598 11.495 -14.958 1.00 76.50 474 ASN A O 1
ATOM 3853 N N . SER A 1 475 ? -1.978 11.078 -13.242 1.00 76.25 475 SER A N 1
ATOM 3854 C CA . SER A 1 475 ? -3.171 10.935 -14.089 1.00 76.25 475 SER A CA 1
ATOM 3855 C C . SER A 1 475 ? -3.431 12.203 -14.916 1.00 76.25 475 SER A C 1
ATOM 3857 O O . SER A 1 475 ? -3.233 13.317 -14.429 1.00 76.25 475 SER A O 1
ATOM 3859 N N . LYS A 1 476 ? -3.895 12.083 -16.163 1.00 71.06 476 LYS A N 1
ATOM 3860 C CA . LYS A 1 476 ? -4.345 13.251 -16.942 1.00 71.06 476 LYS A CA 1
ATOM 3861 C C . LYS A 1 476 ? -5.735 13.688 -16.461 1.00 71.06 476 LYS A C 1
ATOM 3863 O O . LYS A 1 476 ? -6.501 12.872 -15.954 1.00 71.06 476 LYS A O 1
ATOM 3868 N N . SER A 1 477 ? -6.023 14.987 -16.534 1.00 65.62 477 SER A N 1
ATOM 3869 C CA . SER A 1 477 ? -7.358 15.528 -16.256 1.00 65.62 477 SER A CA 1
ATOM 3870 C C . SER A 1 477 ? -7.918 16.114 -17.538 1.00 65.62 477 SER A C 1
ATOM 3872 O O . SER A 1 477 ? -7.297 17.006 -18.108 1.00 65.62 477 SER A O 1
ATOM 3874 N N . ASP A 1 478 ? -9.101 15.656 -17.934 1.00 66.88 478 ASP A N 1
ATOM 3875 C CA . ASP A 1 478 ? -9.864 16.243 -19.042 1.00 66.88 478 ASP A CA 1
ATOM 3876 C C . ASP A 1 478 ? -10.666 17.478 -18.592 1.00 66.88 478 ASP A C 1
ATOM 3878 O O . ASP A 1 478 ? -11.333 18.128 -19.392 1.00 66.88 478 ASP A O 1
ATOM 3882 N N . ARG A 1 479 ? -10.632 17.796 -17.288 1.00 73.19 479 ARG A N 1
ATOM 3883 C CA . ARG A 1 479 ? -11.315 18.943 -16.681 1.00 73.19 479 ARG A CA 1
ATOM 3884 C C . ARG A 1 479 ? -10.322 20.055 -16.379 1.00 73.19 479 ARG A C 1
ATOM 3886 O O . ARG A 1 479 ? -9.289 19.800 -15.753 1.00 73.19 479 ARG A O 1
ATOM 3893 N N . GLU A 1 480 ? -10.693 21.282 -16.733 1.00 78.62 480 GLU A N 1
ATOM 3894 C CA . GLU A 1 480 ? -10.069 22.499 -16.211 1.00 78.62 480 GLU A CA 1
ATOM 3895 C C . GLU A 1 480 ? -10.500 22.701 -14.749 1.00 78.62 480 GLU A C 1
ATOM 3897 O O . GLU A 1 480 ? -11.490 23.363 -14.451 1.00 78.62 480 GLU A O 1
ATOM 3902 N N . GLU A 1 481 ? -9.784 22.066 -13.821 1.00 83.75 481 GLU A N 1
ATOM 3903 C CA . GLU A 1 481 ? -10.034 22.161 -12.379 1.00 83.75 481 GLU A CA 1
ATOM 3904 C C . GLU A 1 481 ? -8.736 22.408 -11.598 1.00 83.75 481 GLU A C 1
ATOM 3906 O O . GLU A 1 481 ? -7.637 22.094 -12.067 1.00 83.75 481 GLU A O 1
ATOM 3911 N N . HIS A 1 482 ? -8.851 22.964 -10.388 1.00 86.75 482 HIS A N 1
ATOM 3912 C CA . HIS A 1 482 ? -7.703 23.134 -9.500 1.00 86.75 482 HIS A CA 1
ATOM 3913 C C . HIS A 1 482 ? -7.134 21.760 -9.104 1.00 86.75 482 HIS A C 1
ATOM 3915 O O . HIS A 1 482 ? -7.874 20.826 -8.792 1.00 86.75 482 HIS A O 1
ATOM 3921 N N . HIS A 1 483 ? -5.807 21.619 -9.062 1.00 85.56 483 HIS A N 1
ATOM 3922 C CA . HIS A 1 483 ? -5.149 20.331 -8.797 1.00 85.56 483 HIS A CA 1
ATOM 3923 C C . HIS A 1 483 ? -5.567 19.657 -7.470 1.00 85.56 483 HIS A C 1
ATOM 3925 O O . HIS A 1 483 ? -5.704 18.436 -7.433 1.00 85.56 483 HIS A O 1
ATOM 3931 N N . LEU A 1 484 ? -5.835 20.424 -6.402 1.00 90.75 484 LEU A N 1
ATOM 3932 C CA . LEU A 1 484 ? -6.326 19.869 -5.132 1.00 90.75 484 LEU A CA 1
ATOM 3933 C C . LEU A 1 484 ? -7.739 19.292 -5.266 1.00 90.75 484 LEU A C 1
ATOM 3935 O O . LEU A 1 484 ? -8.028 18.276 -4.642 1.00 90.75 484 LEU A O 1
ATOM 3939 N N . ASP A 1 485 ? -8.587 19.886 -6.110 1.00 90.19 485 ASP A N 1
ATOM 3940 C CA . ASP A 1 485 ? -9.958 19.419 -6.352 1.00 90.19 485 ASP A CA 1
ATOM 3941 C C . ASP A 1 485 ? -9.916 18.072 -7.082 1.00 90.19 485 ASP A C 1
ATOM 3943 O O . ASP A 1 485 ? -10.586 17.115 -6.684 1.00 90.19 485 ASP A O 1
ATOM 3947 N N . LYS A 1 486 ? -9.030 17.956 -8.079 1.00 89.44 486 LYS A N 1
ATOM 3948 C CA . LYS A 1 486 ? -8.732 16.692 -8.763 1.00 89.44 486 LYS A CA 1
ATOM 3949 C C . LYS A 1 486 ? -8.253 15.620 -7.782 1.00 89.44 486 LYS A C 1
ATOM 3951 O O . LYS A 1 486 ? -8.749 14.490 -7.805 1.00 89.44 486 LYS A O 1
ATOM 3956 N N . TYR A 1 487 ? -7.273 15.946 -6.937 1.00 91.44 487 TYR A N 1
ATOM 3957 C CA . TYR A 1 487 ? -6.718 14.992 -5.975 1.00 91.44 487 TYR A CA 1
ATOM 3958 C C . TYR A 1 487 ? -7.771 14.560 -4.960 1.00 91.44 487 TYR A C 1
ATOM 3960 O O . TYR A 1 487 ? -7.928 13.361 -4.744 1.00 91.44 487 TYR A O 1
ATOM 3968 N N . TYR A 1 488 ? -8.545 15.498 -4.416 1.00 93.44 488 TYR A N 1
ATOM 3969 C CA . TYR A 1 488 ? -9.635 15.213 -3.488 1.00 93.44 488 TYR A CA 1
ATOM 3970 C C . TYR A 1 488 ? -10.684 14.293 -4.121 1.00 93.44 488 TYR A C 1
ATOM 3972 O O . TYR A 1 488 ? -11.016 13.251 -3.561 1.00 93.44 488 TYR A O 1
ATOM 3980 N N . ARG A 1 489 ? -11.129 14.597 -5.346 1.00 91.12 489 ARG A N 1
ATOM 3981 C CA . ARG A 1 489 ? -12.068 13.752 -6.098 1.00 91.12 489 ARG A CA 1
ATOM 3982 C C . ARG A 1 489 ? -11.542 12.329 -6.283 1.00 91.12 489 ARG A C 1
ATOM 3984 O O . ARG A 1 489 ? -12.297 11.375 -6.138 1.00 91.12 489 ARG A O 1
ATOM 3991 N N . SER A 1 490 ? -10.248 12.172 -6.562 1.00 90.38 490 SER A N 1
ATOM 3992 C CA . SER A 1 490 ? -9.626 10.856 -6.765 1.00 90.38 490 SER A CA 1
ATOM 3993 C C . SER A 1 490 ? -9.572 9.972 -5.510 1.00 90.38 490 SER A C 1
ATOM 3995 O O . SER A 1 490 ? -9.362 8.760 -5.644 1.00 90.38 490 SER A O 1
ATOM 3997 N N . LEU A 1 491 ? -9.745 10.566 -4.318 1.00 91.06 491 LEU A N 1
ATOM 3998 C CA . LEU A 1 491 ? -9.827 9.836 -3.052 1.00 91.06 491 LEU A CA 1
ATOM 3999 C C . LEU A 1 491 ? -11.092 8.981 -2.978 1.00 91.06 491 LEU A C 1
ATOM 4001 O O . LEU A 1 491 ? -11.107 7.996 -2.245 1.00 91.06 491 LEU A O 1
ATOM 4005 N N . ASN A 1 492 ? -12.156 9.356 -3.702 1.00 90.81 492 ASN A N 1
ATOM 4006 C CA . ASN A 1 492 ? -13.479 8.736 -3.580 1.00 90.81 492 ASN A CA 1
ATOM 4007 C C . ASN A 1 492 ? -13.936 8.625 -2.108 1.00 90.81 492 ASN A C 1
ATOM 4009 O O . ASN A 1 492 ? -14.545 7.634 -1.704 1.00 90.81 492 ASN A O 1
ATOM 4013 N N . CYS A 1 493 ? -13.597 9.635 -1.304 1.00 92.50 493 CYS A N 1
ATOM 4014 C CA . CYS A 1 493 ? -13.861 9.720 0.128 1.00 92.50 493 CYS A CA 1
ATOM 4015 C C . CYS A 1 493 ? -14.338 11.142 0.437 1.00 92.50 493 CYS A C 1
ATOM 4017 O O . CYS A 1 493 ? -13.648 12.104 0.097 1.00 92.50 493 CYS A O 1
ATOM 4019 N N . CYS A 1 494 ? -15.522 11.277 1.033 1.00 93.31 494 CYS A N 1
ATOM 4020 C CA . CYS A 1 494 ? -16.072 12.574 1.411 1.00 93.31 494 CYS A CA 1
ATOM 4021 C C . CYS A 1 494 ? -15.560 12.963 2.799 1.00 93.31 494 CYS A C 1
ATOM 4023 O O . CYS A 1 494 ? -15.634 12.154 3.727 1.00 93.31 494 CYS A O 1
ATOM 4025 N N . LEU A 1 495 ? -15.050 14.190 2.921 1.00 95.94 495 LEU A N 1
ATOM 4026 C CA . LEU A 1 495 ? -14.549 14.776 4.158 1.00 95.94 495 LEU A CA 1
ATOM 4027 C C . LEU A 1 495 ? -15.367 16.021 4.506 1.00 95.94 495 LEU A C 1
ATOM 4029 O O . LEU A 1 495 ? -15.207 17.066 3.876 1.00 95.94 495 LEU A O 1
ATOM 4033 N N . ASP A 1 496 ? -16.199 15.922 5.539 1.00 95.00 496 ASP A N 1
ATOM 4034 C CA . ASP A 1 496 ? -16.976 17.051 6.051 1.00 95.00 496 ASP A CA 1
ATOM 4035 C C . ASP A 1 496 ? -16.280 17.648 7.275 1.00 95.00 496 ASP A C 1
ATOM 4037 O O . ASP A 1 496 ? -16.020 16.950 8.257 1.00 95.00 496 ASP A O 1
ATOM 4041 N N . VAL A 1 497 ? -15.964 18.944 7.228 1.00 96.75 497 VAL A N 1
ATOM 4042 C CA . VAL A 1 497 ? -15.287 19.640 8.332 1.00 96.75 497 VAL A CA 1
ATOM 4043 C C . VAL A 1 497 ? -16.219 19.715 9.541 1.00 96.75 497 VAL A C 1
ATOM 4045 O O . VAL A 1 497 ? -17.321 20.258 9.452 1.00 96.75 497 VAL A O 1
ATOM 4048 N N . LEU A 1 498 ? -15.771 19.202 10.686 1.00 96.12 498 LEU A N 1
ATOM 4049 C CA . LEU A 1 498 ? -16.520 19.298 11.933 1.00 96.12 498 LEU A CA 1
ATOM 4050 C C . LEU A 1 498 ? -16.329 20.673 12.570 1.00 96.12 498 LEU A C 1
ATOM 4052 O O . LEU A 1 498 ? -15.211 21.156 12.738 1.00 96.12 498 LEU A O 1
ATOM 4056 N N . ASN A 1 499 ? -17.438 21.286 12.984 1.00 94.62 499 ASN A N 1
ATOM 4057 C CA . ASN A 1 499 ? -17.397 22.524 13.753 1.00 94.62 499 ASN A CA 1
ATOM 4058 C C . ASN A 1 499 ? -16.820 22.239 15.157 1.00 94.62 499 ASN A C 1
ATOM 4060 O O . ASN A 1 499 ? -17.332 21.332 15.823 1.00 94.62 499 ASN A O 1
ATOM 4064 N N . PRO A 1 500 ? -15.840 23.020 15.651 1.00 93.81 500 PRO A N 1
ATOM 4065 C CA . PRO A 1 500 ? -15.272 22.859 16.994 1.00 93.81 500 PRO A CA 1
ATOM 4066 C C . PRO A 1 500 ? -16.289 22.907 18.145 1.00 93.81 500 PRO A C 1
ATOM 4068 O O . PRO A 1 500 ? -16.048 22.356 19.213 1.00 93.81 500 PRO A O 1
ATOM 4071 N N . THR A 1 501 ? -17.440 23.551 17.938 1.00 93.81 501 THR A N 1
ATOM 4072 C CA . THR A 1 501 ? -18.530 23.632 18.930 1.00 93.81 501 THR A CA 1
ATOM 4073 C C . THR A 1 501 ? -19.540 22.486 18.824 1.00 93.81 501 THR A C 1
ATOM 4075 O O . THR A 1 501 ? -20.449 22.387 19.648 1.00 93.81 501 THR A O 1
ATOM 4078 N N . SER A 1 502 ? -19.410 21.615 17.818 1.00 96.69 502 SER A N 1
ATOM 4079 C CA . SER A 1 502 ? -20.305 20.469 17.649 1.00 96.69 502 SER A CA 1
ATOM 4080 C C . SER A 1 502 ? -20.090 19.429 18.747 1.00 96.69 502 SER A C 1
ATOM 4082 O O . SER A 1 502 ? -18.973 19.211 19.219 1.00 96.69 502 SER A O 1
ATOM 4084 N N . SER A 1 503 ? -21.161 18.728 19.116 1.00 96.06 503 SER A N 1
ATOM 4085 C CA . SER A 1 503 ? -21.084 17.638 20.089 1.00 96.06 503 SER A CA 1
ATOM 4086 C C . SER A 1 503 ? -20.139 16.520 19.634 1.00 96.06 503 SER A C 1
ATOM 4088 O O . SER A 1 503 ? -19.445 15.945 20.467 1.00 96.06 503 SER A O 1
ATOM 4090 N N . GLU A 1 504 ? -20.085 16.229 18.325 1.00 95.56 504 GLU A N 1
ATOM 4091 C CA . GLU A 1 504 ? -19.146 15.248 17.757 1.00 95.56 504 GLU A CA 1
ATOM 4092 C C . GLU A 1 504 ? -17.693 15.667 18.014 1.00 95.56 504 GLU A C 1
ATOM 4094 O O . GLU A 1 504 ? -16.913 14.865 18.522 1.00 95.56 504 GLU A O 1
ATOM 4099 N N . TYR A 1 505 ? -17.332 16.926 17.744 1.00 97.25 505 TYR A N 1
ATOM 4100 C CA . TYR A 1 505 ? -15.973 17.420 17.982 1.00 97.25 505 TYR A CA 1
ATOM 4101 C C . TYR A 1 505 ? -15.578 17.339 19.463 1.00 97.25 505 TYR A C 1
ATOM 4103 O O . TYR A 1 505 ? -14.506 16.832 19.792 1.00 97.25 505 TYR A O 1
ATOM 4111 N N . VAL A 1 506 ? -16.461 17.792 20.360 1.00 96.25 506 VAL A N 1
ATOM 4112 C CA . VAL A 1 506 ? -16.214 17.778 21.811 1.00 96.25 506 VAL A CA 1
ATOM 4113 C C . VAL A 1 506 ? -16.016 16.351 22.330 1.00 96.25 506 VAL A C 1
ATOM 4115 O O . VAL A 1 506 ? -15.110 16.102 23.128 1.00 96.25 506 VAL A O 1
ATOM 4118 N N . GLU A 1 507 ? -16.820 15.391 21.866 1.00 96.31 507 GLU A N 1
ATOM 4119 C CA . GLU A 1 507 ? -16.663 13.997 22.291 1.00 96.31 507 GLU A CA 1
ATOM 4120 C C . GLU A 1 507 ? -15.391 13.364 21.695 1.00 96.31 507 GLU A C 1
ATOM 4122 O O . GLU A 1 507 ? -14.694 12.651 22.414 1.00 96.31 507 GLU A O 1
ATOM 4127 N N . ILE A 1 508 ? -15.004 13.686 20.449 1.00 97.12 508 ILE A N 1
ATOM 4128 C CA . ILE A 1 508 ? -13.705 13.270 19.875 1.00 97.12 508 ILE A CA 1
ATOM 4129 C C . ILE A 1 508 ? -12.546 13.802 20.721 1.00 97.12 508 ILE A C 1
ATOM 4131 O O . ILE A 1 508 ? -11.627 13.048 21.044 1.00 97.12 508 ILE A O 1
ATOM 4135 N N . GLU A 1 509 ? -12.577 15.080 21.103 1.00 96.62 509 GLU A N 1
ATOM 4136 C CA . GLU A 1 509 ? -11.534 15.694 21.929 1.00 96.62 509 GLU A CA 1
ATOM 4137 C C . GLU A 1 509 ? -11.419 15.006 23.295 1.00 96.62 509 GLU A C 1
ATOM 4139 O O . GLU A 1 509 ? -10.318 14.706 23.770 1.00 96.62 509 GLU A O 1
ATOM 4144 N N . LYS A 1 510 ? -12.559 14.695 23.911 1.00 95.25 510 LYS A N 1
ATOM 4145 C CA . LYS A 1 510 ? -12.615 13.961 25.172 1.00 95.25 510 LYS A CA 1
ATOM 4146 C C . LYS A 1 510 ? -12.081 12.537 25.034 1.00 95.25 510 LYS A C 1
ATOM 4148 O O . LYS A 1 510 ? -11.317 12.108 25.899 1.00 95.25 510 LYS A O 1
ATOM 4153 N N . CYS A 1 511 ? -12.427 11.818 23.966 1.00 96.50 511 CYS A N 1
ATOM 4154 C CA . CYS A 1 511 ? -11.852 10.507 23.665 1.00 96.50 511 CYS A CA 1
ATOM 4155 C C . CYS A 1 511 ? -10.332 10.613 23.477 1.00 96.50 511 CYS A C 1
ATOM 4157 O O . CYS A 1 511 ? -9.591 9.838 24.082 1.00 96.50 511 CYS A O 1
ATOM 4159 N N . LEU A 1 512 ? -9.851 11.596 22.706 1.00 96.69 512 LEU A N 1
ATOM 4160 C CA . LEU A 1 512 ? -8.427 11.810 22.438 1.00 96.69 512 LEU A CA 1
ATOM 4161 C C . LEU A 1 512 ? -7.638 12.028 23.736 1.00 96.69 512 LEU A C 1
ATOM 4163 O O . LEU A 1 512 ? -6.660 11.318 23.974 1.00 96.69 512 LEU A O 1
ATOM 4167 N N . LYS A 1 513 ? -8.080 12.964 24.587 1.00 95.31 513 LYS A N 1
ATOM 4168 C CA . LYS A 1 513 ? -7.409 13.306 25.855 1.00 95.31 513 LYS A CA 1
ATOM 4169 C C . LYS A 1 513 ? -7.587 12.220 26.916 1.00 95.31 513 LYS A C 1
ATOM 4171 O O . LYS A 1 513 ? -6.631 11.843 27.586 1.00 95.31 513 LYS A O 1
ATOM 4176 N N . GLY A 1 514 ? -8.800 11.689 27.058 1.00 95.12 514 GLY A N 1
ATOM 4177 C CA . GLY A 1 514 ? -9.142 10.697 28.080 1.00 95.12 514 GLY A CA 1
ATOM 4178 C C . GLY A 1 514 ? -8.502 9.327 27.859 1.00 95.12 514 GLY A C 1
ATOM 4179 O O . GLY A 1 514 ? -8.379 8.557 28.809 1.00 95.12 514 GLY A O 1
ATOM 4180 N N . THR A 1 515 ? -8.083 9.026 26.627 1.00 96.94 515 THR A N 1
ATOM 4181 C CA . THR A 1 515 ? -7.414 7.766 26.268 1.00 96.94 515 THR A CA 1
ATOM 4182 C C . THR A 1 515 ? -5.926 7.949 25.961 1.00 96.94 515 THR A C 1
ATOM 4184 O O . THR A 1 515 ? -5.311 7.089 25.333 1.00 96.94 515 THR A O 1
ATOM 4187 N N . HIS A 1 516 ? -5.311 9.046 26.418 1.00 97.12 516 HIS A N 1
ATOM 4188 C CA . HIS A 1 516 ? -3.863 9.231 26.318 1.00 97.12 516 HIS A CA 1
ATOM 4189 C C . HIS A 1 516 ? -3.142 8.317 27.322 1.00 97.12 516 HIS A C 1
ATOM 4191 O O . HIS A 1 516 ? -3.250 8.485 28.534 1.00 97.12 516 HIS A O 1
ATOM 4197 N N . GLY A 1 517 ? -2.397 7.337 26.813 1.00 96.19 517 GLY A N 1
ATOM 4198 C CA . GLY A 1 517 ? -1.663 6.347 27.603 1.00 96.19 517 GLY A CA 1
ATOM 4199 C C . GLY A 1 517 ? -0.653 6.945 28.589 1.00 96.19 517 GLY A C 1
ATOM 4200 O O . GLY A 1 517 ? 0.174 7.776 28.214 1.00 96.19 517 GLY A O 1
ATOM 4201 N N . PHE A 1 518 ? -0.677 6.455 29.833 1.00 93.62 518 PHE A N 1
ATOM 4202 C CA . PHE A 1 518 ? 0.191 6.894 30.934 1.00 93.62 518 PHE A CA 1
ATOM 4203 C C . PHE A 1 518 ? 1.699 6.787 30.669 1.00 93.62 518 PHE A C 1
ATOM 4205 O O . PHE A 1 518 ? 2.468 7.550 31.245 1.00 93.62 518 PHE A O 1
ATOM 4212 N N . THR A 1 519 ? 2.143 5.866 29.809 1.00 94.62 519 THR A N 1
ATOM 4213 C CA . THR A 1 519 ? 3.568 5.684 29.490 1.00 94.62 519 THR A CA 1
ATOM 4214 C C . THR A 1 519 ? 4.039 6.598 28.355 1.00 94.62 519 THR A C 1
ATOM 4216 O O . THR A 1 519 ? 5.240 6.766 28.154 1.00 94.62 519 THR A O 1
ATOM 4219 N N . HIS A 1 520 ? 3.123 7.240 27.624 1.00 95.75 520 HIS A N 1
ATOM 4220 C CA . HIS A 1 520 ? 3.426 8.093 26.472 1.00 95.75 520 HIS A CA 1
ATOM 4221 C C . HIS A 1 520 ? 3.524 9.572 26.881 1.00 95.75 520 HIS A C 1
ATOM 4223 O O . HIS A 1 520 ? 2.789 10.426 26.392 1.00 95.75 520 HIS A O 1
ATOM 4229 N N . THR A 1 521 ? 4.431 9.888 27.805 1.00 95.69 521 THR A N 1
ATOM 4230 C CA . THR A 1 521 ? 4.515 11.212 28.457 1.00 95.69 521 THR A CA 1
ATOM 4231 C C . THR A 1 521 ? 5.335 12.258 27.699 1.00 95.69 521 THR A C 1
ATOM 4233 O O . THR A 1 521 ? 5.347 13.423 28.104 1.00 95.69 521 THR A O 1
ATOM 4236 N N . ALA A 1 522 ? 6.015 11.856 26.618 1.00 95.75 522 ALA A N 1
ATOM 4237 C CA . ALA A 1 522 ? 6.938 12.695 25.849 1.00 95.75 522 ALA A CA 1
ATOM 4238 C C . ALA A 1 522 ? 6.255 13.841 25.078 1.00 95.75 522 ALA A C 1
ATOM 4240 O O . ALA A 1 522 ? 6.922 14.795 24.673 1.00 95.75 522 ALA A O 1
ATOM 4241 N N . TYR A 1 523 ? 4.945 13.743 24.855 1.00 97.06 523 TYR A N 1
ATOM 4242 C CA . TYR A 1 523 ? 4.156 14.737 24.141 1.00 97.06 523 TYR A CA 1
ATOM 4243 C C . TYR A 1 523 ? 2.713 14.768 24.644 1.00 97.06 523 TYR A C 1
ATOM 4245 O O . TYR A 1 523 ? 2.208 13.790 25.195 1.00 97.06 523 TYR A O 1
ATOM 4253 N N . GLU A 1 524 ? 2.048 15.886 24.387 1.00 97.12 524 GLU A N 1
ATOM 4254 C CA . GLU A 1 524 ? 0.596 16.038 24.470 1.00 97.12 524 GLU A CA 1
ATOM 4255 C C . GLU A 1 524 ? 0.006 16.195 23.064 1.00 97.12 524 GLU A C 1
ATOM 4257 O O . GLU A 1 524 ? 0.731 16.496 22.111 1.00 97.12 524 GLU A O 1
ATOM 4262 N N . MET A 1 525 ? -1.299 15.958 22.921 1.00 97.69 525 MET A N 1
ATOM 4263 C CA . MET A 1 525 ? -1.997 16.039 21.636 1.00 97.69 525 MET A CA 1
ATOM 4264 C C . MET A 1 525 ? -3.112 17.078 21.679 1.00 97.69 525 MET A C 1
ATOM 4266 O O . MET A 1 525 ? -3.924 17.101 22.603 1.00 97.69 525 MET A O 1
ATOM 4270 N N . GLU A 1 526 ? -3.168 17.897 20.639 1.00 97.62 526 GLU A N 1
ATOM 4271 C CA . GLU A 1 526 ? -4.174 18.937 20.434 1.00 97.62 526 GLU A CA 1
ATOM 4272 C C . GLU A 1 526 ? -4.816 18.746 19.059 1.00 97.62 526 GLU A C 1
ATOM 4274 O O . GLU A 1 526 ? -4.113 18.467 18.088 1.00 97.62 526 GLU A O 1
ATOM 4279 N N . ILE A 1 527 ? -6.140 18.874 18.964 1.00 98.25 527 ILE A N 1
ATOM 4280 C CA . ILE A 1 527 ? -6.838 18.802 17.676 1.00 98.25 527 ILE A CA 1
ATOM 4281 C C . ILE A 1 527 ? -6.670 20.139 16.956 1.00 98.25 527 ILE A C 1
ATOM 4283 O O . ILE A 1 527 ? -6.982 21.185 17.516 1.00 98.25 527 ILE A O 1
ATOM 4287 N N . ILE A 1 528 ? -6.186 20.083 15.716 1.00 97.38 528 ILE A N 1
ATOM 4288 C CA . ILE A 1 528 ? -6.159 21.221 14.792 1.00 97.38 528 ILE A CA 1
ATOM 4289 C C . ILE A 1 528 ? -7.490 21.266 14.040 1.00 97.38 528 ILE A C 1
ATOM 4291 O O . ILE A 1 528 ? -8.212 22.251 14.113 1.00 97.38 528 ILE A O 1
ATOM 4295 N N . ASP A 1 529 ? -7.822 20.165 13.361 1.00 96.81 529 ASP A N 1
ATOM 4296 C CA . ASP A 1 529 ? -9.033 20.012 12.558 1.00 96.81 529 ASP A CA 1
ATOM 4297 C C . ASP A 1 529 ? -9.577 18.587 12.721 1.00 96.81 529 ASP A C 1
ATOM 4299 O O . ASP A 1 529 ? -8.811 17.631 12.882 1.00 96.81 529 ASP A O 1
ATOM 4303 N N . ALA A 1 530 ? -10.894 18.419 12.619 1.00 97.75 530 ALA A N 1
ATOM 4304 C CA . ALA A 1 530 ? -11.531 17.107 12.575 1.00 97.75 530 ALA A CA 1
ATOM 4305 C C . ALA A 1 530 ? -12.509 17.032 11.402 1.00 97.75 530 ALA A C 1
ATOM 4307 O O . ALA A 1 530 ? -13.209 17.996 11.092 1.00 97.75 530 ALA A O 1
ATOM 4308 N N . PHE A 1 531 ? -12.558 15.872 10.758 1.00 97.94 531 PHE A N 1
ATOM 4309 C CA . PHE A 1 531 ? -13.339 15.633 9.554 1.00 97.94 531 PHE A CA 1
ATOM 4310 C C . PHE A 1 531 ? -14.179 14.379 9.737 1.00 97.94 531 PHE A C 1
ATOM 4312 O O . PHE A 1 531 ? -13.656 13.333 10.130 1.00 97.94 531 PHE A O 1
ATOM 4319 N N . LYS A 1 532 ? -15.463 14.448 9.401 1.00 96.94 532 LYS A N 1
ATOM 4320 C CA . LYS A 1 532 ? -16.292 13.259 9.218 1.00 96.94 532 LYS A CA 1
ATOM 4321 C C . LYS A 1 532 ? -15.962 12.644 7.865 1.00 96.94 532 LYS A C 1
ATOM 4323 O O . LYS A 1 532 ? -15.954 13.338 6.856 1.00 96.94 532 LYS A O 1
ATOM 4328 N N . CYS A 1 533 ? -15.652 11.356 7.865 1.00 93.56 533 CYS A N 1
ATOM 4329 C CA . CYS A 1 533 ? -15.238 10.606 6.688 1.00 93.56 533 CYS A CA 1
ATOM 4330 C C . CYS A 1 533 ? -16.363 9.674 6.252 1.00 93.56 533 CYS A C 1
ATOM 4332 O O . CYS A 1 533 ? -16.957 8.990 7.087 1.00 93.56 533 CYS A O 1
ATOM 4334 N N . SER A 1 534 ? -16.631 9.611 4.951 1.00 89.00 534 SER A N 1
ATOM 4335 C CA . SER A 1 534 ? -17.522 8.595 4.391 1.00 89.00 534 SER A CA 1
ATOM 4336 C C . SER A 1 534 ? -17.026 8.083 3.046 1.00 89.00 534 SER A C 1
ATOM 4338 O O . SER A 1 534 ? -16.571 8.840 2.184 1.00 89.00 534 SER A O 1
ATOM 4340 N N . LYS A 1 535 ? -17.120 6.763 2.869 1.00 88.69 535 LYS A N 1
ATOM 4341 C CA . LYS A 1 535 ? -16.698 6.067 1.658 1.00 88.69 535 LYS A CA 1
ATOM 4342 C C . LYS A 1 535 ? -17.773 5.078 1.233 1.00 88.69 535 LYS A C 1
ATOM 4344 O O . LYS A 1 535 ? -17.996 4.062 1.883 1.00 88.69 535 LYS A O 1
ATOM 4349 N N . ILE A 1 536 ? -18.402 5.358 0.092 1.00 79.31 536 ILE A N 1
ATOM 4350 C CA . ILE A 1 536 ? -19.561 4.605 -0.423 1.00 79.31 536 ILE A CA 1
ATOM 4351 C C . ILE A 1 536 ? -19.256 3.101 -0.542 1.00 79.31 536 ILE A C 1
ATOM 4353 O O . ILE A 1 536 ? -20.090 2.251 -0.230 1.00 79.31 536 ILE A O 1
ATOM 4357 N N . GLN A 1 537 ? -18.037 2.759 -0.970 1.00 79.81 537 GLN A N 1
ATOM 4358 C CA . GLN A 1 537 ? -17.589 1.371 -1.104 1.00 79.81 537 GLN A CA 1
ATOM 4359 C C . GLN A 1 537 ? -17.556 0.637 0.247 1.00 79.81 537 GLN A C 1
ATOM 4361 O O . GLN A 1 537 ? -18.011 -0.507 0.320 1.00 79.81 537 GLN A O 1
ATOM 4366 N N . GLU A 1 538 ? -17.088 1.288 1.317 1.00 87.06 538 GLU A N 1
ATOM 4367 C CA . GLU A 1 538 ? -17.070 0.715 2.671 1.00 87.06 538 GLU A CA 1
ATOM 4368 C C . GLU A 1 538 ? -18.495 0.522 3.189 1.00 87.06 538 GLU A C 1
ATOM 4370 O O . GLU A 1 538 ? -18.822 -0.541 3.710 1.00 87.06 538 GLU A O 1
ATOM 4375 N N . ASP A 1 539 ? -19.388 1.487 2.954 1.00 81.25 539 ASP A N 1
ATOM 4376 C CA . ASP A 1 539 ? -20.786 1.369 3.371 1.00 81.25 539 ASP A CA 1
ATOM 4377 C C . ASP A 1 539 ? -21.510 0.195 2.713 1.00 81.25 539 ASP A C 1
ATOM 4379 O O . ASP A 1 539 ? -22.229 -0.540 3.391 1.00 81.25 539 ASP A O 1
ATOM 4383 N N . SER A 1 540 ? -21.283 -0.007 1.415 1.00 82.31 540 SER A N 1
ATOM 4384 C CA . SER A 1 540 ? -21.927 -1.075 0.643 1.00 82.31 540 SER A CA 1
ATOM 4385 C C . SER A 1 540 ? -21.392 -2.482 0.935 1.00 82.31 540 SER A C 1
ATOM 4387 O O . SER A 1 540 ? -22.101 -3.463 0.710 1.00 82.31 540 SER A O 1
ATOM 4389 N N . SER A 1 541 ? -20.146 -2.600 1.405 1.00 88.81 541 SER A N 1
ATOM 4390 C CA . SER A 1 541 ? -19.457 -3.886 1.573 1.00 88.81 541 SER A CA 1
ATOM 4391 C C . SER A 1 541 ? -19.234 -4.294 3.029 1.00 88.81 541 SER A C 1
ATOM 4393 O O . SER A 1 541 ? -18.706 -5.383 3.269 1.00 88.81 541 SER A O 1
ATOM 4395 N N . PHE A 1 542 ? -19.657 -3.457 3.980 1.00 93.00 542 PHE A N 1
ATOM 4396 C CA . PHE A 1 542 ? -19.422 -3.664 5.402 1.00 93.00 542 PHE A CA 1
ATOM 4397 C C . PHE A 1 542 ? -20.041 -4.951 5.935 1.00 93.00 542 PHE A C 1
ATOM 4399 O O . PHE A 1 542 ? -21.236 -5.213 5.783 1.00 93.00 542 PHE A O 1
ATOM 4406 N N . LYS A 1 543 ? -19.217 -5.732 6.626 1.00 94.31 543 LYS A N 1
ATOM 4407 C CA . LYS A 1 543 ? -19.623 -6.917 7.366 1.00 94.31 543 LYS A CA 1
ATOM 4408 C C . LYS A 1 543 ? -19.866 -6.545 8.818 1.00 94.31 543 LYS A C 1
ATOM 4410 O O . LYS A 1 543 ? -18.926 -6.263 9.554 1.00 94.31 543 LYS A O 1
ATOM 4415 N N . ASN A 1 544 ? -21.132 -6.586 9.215 1.00 93.62 544 ASN A N 1
ATOM 4416 C CA . ASN A 1 544 ? -21.527 -6.424 10.604 1.00 93.62 544 ASN A CA 1
ATOM 4417 C C . ASN A 1 544 ? -21.629 -7.798 11.283 1.00 93.62 544 ASN A C 1
ATOM 4419 O O . ASN A 1 544 ? -22.538 -8.568 10.984 1.00 93.62 544 ASN A O 1
ATOM 4423 N N . PHE A 1 545 ? -20.706 -8.081 12.194 1.00 92.25 545 PHE A N 1
ATOM 4424 C CA . PHE A 1 545 ? -20.719 -9.225 13.111 1.00 92.25 545 PHE A CA 1
ATOM 4425 C C . PHE A 1 545 ? -21.236 -8.844 14.506 1.00 92.25 545 PHE A C 1
ATOM 4427 O O . PHE A 1 545 ? -20.964 -9.544 15.477 1.00 92.25 545 PHE A O 1
ATOM 4434 N N . GLU A 1 546 ? -21.955 -7.723 14.619 1.00 90.94 546 GLU A N 1
ATOM 4435 C CA . GLU A 1 546 ? -22.297 -7.081 15.888 1.00 90.94 546 GLU A CA 1
ATOM 4436 C C . GLU A 1 546 ? -21.043 -6.630 16.661 1.00 90.94 546 GLU A C 1
ATOM 4438 O O . GLU A 1 546 ? -19.955 -6.527 16.083 1.00 90.94 546 GLU A O 1
ATOM 4443 N N . ASN A 1 547 ? -21.223 -6.264 17.939 1.00 95.56 547 ASN A N 1
ATOM 4444 C CA . ASN A 1 547 ? -20.202 -5.746 18.860 1.00 95.56 547 ASN A CA 1
ATOM 4445 C C . ASN A 1 547 ? -19.200 -4.808 18.169 1.00 95.56 547 ASN A C 1
ATOM 4447 O O . ASN A 1 547 ? -18.108 -5.208 17.771 1.00 95.56 547 ASN A O 1
ATOM 4451 N N . LYS A 1 548 ? -19.600 -3.551 17.983 1.00 97.50 548 LYS A N 1
ATOM 4452 C CA . LYS A 1 548 ? -18.816 -2.574 17.228 1.00 97.50 548 LYS A CA 1
ATOM 4453 C C . LYS A 1 548 ? -18.133 -1.589 18.159 1.00 97.50 548 LYS A C 1
ATOM 4455 O O . LYS A 1 548 ? -18.741 -1.130 19.128 1.00 97.50 548 LYS A O 1
ATOM 4460 N N . PHE A 1 549 ? -16.901 -1.224 17.830 1.00 98.00 549 PHE A N 1
ATOM 4461 C CA . PHE A 1 549 ? -16.149 -0.187 18.531 1.00 98.00 549 PHE A CA 1
ATOM 4462 C C . PHE A 1 549 ? -15.742 0.927 17.577 1.00 98.00 549 PHE A C 1
ATOM 4464 O O . PHE A 1 549 ? -15.531 0.689 16.389 1.00 98.00 549 PHE A O 1
ATOM 4471 N N . LEU A 1 550 ? -15.616 2.141 18.108 1.00 98.06 550 LEU A N 1
ATOM 4472 C CA . LEU A 1 550 ? -14.866 3.207 17.455 1.00 98.06 550 LEU A CA 1
ATOM 4473 C C . LEU A 1 550 ? -13.424 3.142 17.951 1.00 98.06 550 LEU A C 1
ATOM 4475 O O . LEU A 1 550 ? -13.180 3.360 19.133 1.00 98.06 550 LEU A O 1
ATOM 4479 N N . LEU A 1 551 ? -12.480 2.813 17.073 1.00 98.56 551 LEU A N 1
ATOM 4480 C CA . LEU A 1 551 ? -11.088 2.566 17.453 1.00 98.56 551 LEU A CA 1
ATOM 4481 C C . LEU A 1 551 ? -10.112 3.424 16.651 1.00 98.56 551 LEU A C 1
ATOM 4483 O O . LEU A 1 551 ? -10.368 3.775 15.497 1.00 98.56 551 LEU A O 1
ATOM 4487 N N . TRP A 1 552 ? -8.976 3.735 17.268 1.00 98.56 552 TRP A N 1
ATOM 4488 C CA . TRP A 1 552 ? -7.932 4.584 16.712 1.00 98.56 552 TRP A CA 1
ATOM 4489 C C . TRP A 1 552 ? -6.984 3.807 15.806 1.00 98.56 552 TRP A C 1
ATOM 4491 O O . TRP A 1 552 ? -6.444 2.769 16.190 1.00 98.56 552 TRP A O 1
ATOM 4501 N N . HIS A 1 553 ? -6.661 4.394 14.664 1.00 98.44 553 HIS A N 1
ATOM 4502 C CA . HIS A 1 553 ? -5.586 3.989 13.771 1.00 98.44 553 HIS A CA 1
ATOM 4503 C C . HIS A 1 553 ? -4.704 5.202 13.460 1.00 98.44 553 HIS A C 1
ATOM 4505 O O . HIS A 1 553 ? -5.206 6.293 13.189 1.00 98.44 553 HIS A O 1
ATOM 4511 N N . GLY A 1 554 ? -3.386 5.029 13.507 1.00 97.31 554 GLY A N 1
ATOM 4512 C CA . GLY A 1 554 ? -2.423 6.085 13.204 1.00 97.31 554 GLY A CA 1
ATOM 4513 C C . GLY A 1 554 ? -1.437 5.638 12.139 1.00 97.31 554 GLY A C 1
ATOM 4514 O O . GLY A 1 554 ? -1.074 4.467 12.063 1.00 97.31 554 GLY A O 1
ATOM 4515 N N . SER A 1 555 ? -1.006 6.577 11.301 1.00 96.00 555 SER A N 1
ATOM 4516 C CA . SER A 1 555 ? -0.043 6.316 10.233 1.00 96.00 555 SER A CA 1
ATOM 4517 C C . SER A 1 555 ? 0.714 7.589 9.870 1.00 96.00 555 SER A C 1
ATOM 4519 O O . SER A 1 555 ? 0.252 8.707 10.124 1.00 96.00 555 SER A O 1
ATOM 4521 N N . ARG A 1 556 ? 1.881 7.444 9.236 1.00 94.38 556 ARG A N 1
ATOM 4522 C CA . ARG A 1 556 ? 2.670 8.584 8.743 1.00 94.38 556 ARG A CA 1
ATOM 4523 C C . ARG A 1 556 ? 1.863 9.409 7.746 1.00 94.38 556 ARG A C 1
ATOM 4525 O O . ARG A 1 556 ? 1.151 8.849 6.920 1.00 94.38 556 ARG A O 1
ATOM 4532 N N . ILE A 1 557 ? 2.058 10.733 7.751 1.00 95.19 557 ILE A N 1
ATOM 4533 C CA . ILE A 1 557 ? 1.359 11.663 6.839 1.00 95.19 557 ILE A CA 1
ATOM 4534 C C . ILE A 1 557 ? 1.439 11.228 5.360 1.00 95.19 557 ILE A C 1
ATOM 4536 O O . ILE A 1 557 ? 0.452 11.312 4.637 1.00 95.19 557 ILE A O 1
ATOM 4540 N N . THR A 1 558 ? 2.575 10.677 4.932 1.00 92.69 558 THR A N 1
ATOM 4541 C CA . THR A 1 558 ? 2.806 10.216 3.551 1.00 92.69 558 THR A CA 1
ATOM 4542 C C . THR A 1 558 ? 1.909 9.056 3.114 1.00 92.69 558 THR A C 1
ATOM 4544 O O . THR A 1 558 ? 1.781 8.816 1.918 1.00 92.69 558 THR A O 1
ATOM 4547 N N . ASN A 1 559 ? 1.289 8.335 4.052 1.00 94.50 559 ASN A N 1
ATOM 4548 C CA . ASN A 1 559 ? 0.446 7.179 3.751 1.00 94.50 559 ASN A CA 1
ATOM 4549 C C . ASN A 1 559 ? -1.027 7.554 3.530 1.00 94.50 559 ASN A C 1
ATOM 4551 O O . ASN A 1 559 ? -1.768 6.776 2.932 1.00 94.50 559 ASN A O 1
ATOM 4555 N N . TRP A 1 560 ? -1.467 8.733 3.984 1.00 96.06 560 TRP A N 1
ATOM 4556 C CA . TRP A 1 560 ? -2.894 9.073 4.044 1.00 96.06 560 TRP A CA 1
ATOM 4557 C C . TRP A 1 560 ? -3.548 9.259 2.685 1.00 96.06 560 TRP A C 1
ATOM 4559 O O . TRP A 1 560 ? -4.717 8.922 2.545 1.00 96.06 560 TRP A O 1
ATOM 4569 N N . MET A 1 561 ? -2.803 9.697 1.667 1.00 93.50 561 MET A N 1
ATOM 4570 C CA . MET A 1 561 ? -3.320 9.725 0.298 1.00 93.50 561 MET A CA 1
ATOM 4571 C C . MET A 1 561 ? -3.756 8.320 -0.154 1.00 93.50 561 MET A C 1
ATOM 4573 O O . MET A 1 561 ? -4.859 8.141 -0.665 1.00 93.50 561 MET A O 1
ATOM 4577 N N . GLY A 1 562 ? -2.919 7.306 0.096 1.00 92.31 562 GLY A N 1
ATOM 4578 C CA . GLY A 1 562 ? -3.224 5.909 -0.218 1.00 92.31 562 GLY A CA 1
ATOM 4579 C C . GLY A 1 562 ? -4.315 5.311 0.674 1.00 92.31 562 GLY A C 1
ATOM 4580 O O . GLY A 1 562 ? -5.170 4.582 0.176 1.00 92.31 562 GLY A O 1
ATOM 4581 N N . ILE A 1 563 ? -4.323 5.634 1.973 1.00 95.00 563 ILE A N 1
ATOM 4582 C CA . ILE A 1 563 ? -5.341 5.153 2.926 1.00 95.00 563 ILE A CA 1
ATOM 4583 C C . ILE A 1 563 ? -6.720 5.731 2.593 1.00 95.00 563 ILE A C 1
ATOM 4585 O O . ILE A 1 563 ? -7.686 4.984 2.515 1.00 95.00 563 ILE A O 1
ATOM 4589 N N . LEU A 1 564 ? -6.838 7.036 2.343 1.00 95.44 564 LEU A N 1
ATOM 4590 C CA . LEU A 1 564 ? -8.127 7.644 1.997 1.00 95.44 564 LEU A CA 1
ATOM 4591 C C . LEU A 1 564 ? -8.636 7.120 0.646 1.00 95.44 564 LEU A C 1
ATOM 4593 O O . LEU A 1 564 ? -9.814 6.772 0.523 1.00 95.44 564 LEU A O 1
ATOM 4597 N N . LYS A 1 565 ? -7.738 6.974 -0.339 1.00 92.88 565 LYS A N 1
ATOM 4598 C CA . LYS A 1 565 ? -8.082 6.500 -1.684 1.00 92.88 565 LYS A CA 1
ATOM 4599 C C . LYS A 1 565 ? -8.504 5.036 -1.750 1.00 92.88 565 LYS A C 1
ATOM 4601 O O . LYS A 1 565 ? -9.504 4.733 -2.392 1.00 92.88 565 LYS A O 1
ATOM 4606 N N . GLU A 1 566 ? -7.811 4.132 -1.066 1.00 91.25 566 GLU A N 1
ATOM 4607 C CA . GLU A 1 566 ? -8.029 2.677 -1.194 1.00 91.25 566 GLU A CA 1
ATOM 4608 C C . GLU A 1 566 ? -8.619 2.036 0.074 1.00 91.25 566 GLU A C 1
ATOM 4610 O O . GLU A 1 566 ? -9.037 0.885 0.050 1.00 91.25 566 GLU A O 1
ATOM 4615 N N . GLY A 1 567 ? -8.706 2.779 1.180 1.00 93.75 567 GLY A N 1
ATOM 4616 C CA . GLY A 1 567 ? -9.050 2.240 2.498 1.00 93.75 567 GLY A CA 1
ATOM 4617 C C . GLY A 1 567 ? -7.845 1.605 3.204 1.00 93.75 567 GLY A C 1
ATOM 4618 O O . GLY A 1 567 ? -6.732 1.530 2.664 1.00 93.75 567 GLY A O 1
ATOM 4619 N N . LEU A 1 568 ? -8.067 1.139 4.437 1.00 94.81 568 LEU A N 1
ATOM 4620 C CA . LEU A 1 568 ? -7.087 0.336 5.172 1.00 94.81 568 LEU A CA 1
ATOM 4621 C C . LEU A 1 568 ? -6.959 -1.049 4.523 1.00 94.81 568 LEU A C 1
ATOM 4623 O O . LEU A 1 568 ? -7.957 -1.683 4.188 1.00 94.81 568 LEU A O 1
ATOM 4627 N N . ARG A 1 569 ? -5.722 -1.522 4.344 1.00 92.62 569 ARG A N 1
ATOM 4628 C CA . ARG A 1 569 ? -5.416 -2.791 3.669 1.00 92.62 569 ARG A CA 1
ATOM 4629 C C . ARG A 1 569 ? -4.705 -3.742 4.614 1.00 92.62 569 ARG A C 1
ATOM 4631 O O . ARG A 1 569 ? -3.907 -3.317 5.445 1.00 92.62 569 ARG A O 1
ATOM 4638 N N . ILE A 1 570 ? -4.970 -5.030 4.443 1.00 91.81 570 ILE A N 1
ATOM 4639 C CA . ILE A 1 570 ? -4.171 -6.083 5.065 1.00 91.81 570 ILE A CA 1
ATOM 4640 C C . ILE A 1 570 ? -2.877 -6.222 4.265 1.00 91.81 570 ILE A C 1
ATOM 4642 O O . ILE A 1 570 ? -2.871 -6.065 3.041 1.00 91.81 570 ILE A O 1
ATOM 4646 N N . ALA A 1 571 ? -1.781 -6.499 4.966 1.00 86.12 571 ALA A N 1
ATOM 4647 C CA . ALA A 1 571 ? -0.503 -6.775 4.337 1.00 86.12 571 ALA A CA 1
ATOM 4648 C C . ALA A 1 571 ? -0.637 -7.898 3.291 1.00 86.12 571 ALA A C 1
ATOM 4650 O O . ALA A 1 571 ? -1.331 -8.889 3.538 1.00 86.12 571 ALA A O 1
ATOM 4651 N N . PRO A 1 572 ? 0.024 -7.777 2.131 1.00 86.88 572 PRO A N 1
ATOM 4652 C CA . PRO A 1 572 ? -0.155 -8.735 1.052 1.00 86.88 572 PRO A CA 1
ATOM 4653 C C . PRO A 1 572 ? 0.354 -10.143 1.441 1.00 86.88 572 PRO A C 1
ATOM 4655 O O . PRO A 1 572 ? 1.209 -10.282 2.333 1.00 86.88 572 PRO A O 1
ATOM 4658 N N . PRO A 1 573 ? -0.140 -11.219 0.796 1.00 85.75 573 PRO A N 1
ATOM 4659 C CA . PRO A 1 573 ? 0.274 -12.594 1.093 1.00 85.75 573 PRO A CA 1
ATOM 4660 C C . PRO A 1 573 ? 1.790 -12.808 1.017 1.00 85.75 573 PRO A C 1
ATOM 4662 O O . PRO A 1 573 ? 2.343 -13.585 1.794 1.00 85.75 573 PRO A O 1
ATOM 4665 N N . GLU A 1 574 ? 2.478 -12.061 0.157 1.00 87.25 574 GLU A N 1
ATOM 4666 C CA . GLU A 1 574 ? 3.922 -12.140 -0.061 1.00 87.25 574 GLU A CA 1
ATOM 4667 C C . GLU A 1 574 ? 4.753 -11.530 1.073 1.00 87.25 574 GLU A C 1
ATOM 4669 O O . GLU A 1 574 ? 5.937 -11.850 1.186 1.00 87.25 574 GLU A O 1
ATOM 4674 N N . ALA A 1 575 ? 4.172 -10.647 1.895 1.00 87.25 575 ALA A N 1
ATOM 4675 C CA . ALA A 1 575 ? 4.869 -10.030 3.021 1.00 87.25 575 ALA A CA 1
ATOM 4676 C C . ALA A 1 575 ? 5.267 -11.085 4.072 1.00 87.25 575 ALA A C 1
ATOM 4678 O O . ALA A 1 575 ? 4.571 -12.089 4.222 1.00 87.25 575 ALA A O 1
ATOM 4679 N N . PRO A 1 576 ? 6.349 -10.895 4.841 1.00 85.25 576 PRO A N 1
ATOM 4680 C CA . PRO A 1 576 ? 6.596 -11.744 6.003 1.00 85.25 576 PRO A CA 1
ATOM 4681 C C . PRO A 1 576 ? 5.457 -11.634 7.027 1.00 85.25 576 PRO A C 1
ATOM 4683 O O . PRO A 1 576 ? 4.943 -10.545 7.269 1.00 85.25 576 PRO A O 1
ATOM 4686 N N . CYS A 1 577 ? 5.070 -12.753 7.649 1.00 81.81 577 CYS A N 1
ATOM 4687 C CA . CYS A 1 577 ? 4.205 -12.721 8.841 1.00 81.81 577 CYS A CA 1
ATOM 4688 C C . CYS A 1 577 ? 4.981 -12.244 10.078 1.00 81.81 577 CYS A C 1
ATOM 4690 O O . CYS A 1 577 ? 4.413 -11.625 10.974 1.00 81.81 577 CYS A O 1
ATOM 4692 N N . THR A 1 578 ? 6.290 -12.509 10.112 1.00 68.94 578 THR A N 1
ATOM 4693 C CA . THR A 1 578 ? 7.190 -12.074 11.180 1.00 68.94 578 THR A CA 1
ATOM 4694 C C . THR A 1 578 ? 7.277 -10.547 11.176 1.00 68.94 578 THR A C 1
ATOM 4696 O O . THR A 1 578 ? 7.839 -9.966 10.246 1.00 68.94 578 THR A O 1
ATOM 4699 N N . GLY A 1 579 ? 6.715 -9.915 12.204 1.00 69.56 579 GLY A N 1
ATOM 4700 C CA . GLY A 1 579 ? 6.632 -8.454 12.353 1.00 69.56 579 GLY A CA 1
ATOM 4701 C C . GLY A 1 579 ? 5.236 -7.946 12.686 1.00 69.56 579 GLY A C 1
ATOM 4702 O O . GLY A 1 579 ? 5.056 -6.794 13.074 1.00 69.56 579 GLY A O 1
ATOM 4703 N N . TYR A 1 580 ? 4.251 -8.839 12.612 1.00 82.62 580 TYR A N 1
ATOM 4704 C CA . TYR A 1 580 ? 2.909 -8.614 13.120 1.00 82.62 580 TYR A CA 1
ATOM 4705 C C . TYR A 1 580 ? 2.691 -9.458 14.379 1.00 82.62 580 TYR A C 1
ATOM 4707 O O . TYR A 1 580 ? 2.842 -10.679 14.339 1.00 82.62 580 TYR A O 1
ATOM 4715 N N . MET A 1 581 ? 2.336 -8.819 15.497 1.00 84.88 581 MET A N 1
ATOM 4716 C CA . MET A 1 581 ? 2.216 -9.486 16.803 1.00 84.88 581 MET A CA 1
ATOM 4717 C C . MET A 1 581 ? 1.133 -10.578 16.830 1.00 84.88 581 MET A C 1
ATOM 4719 O O . MET A 1 581 ? 1.280 -11.585 17.519 1.00 84.88 581 MET A O 1
ATOM 4723 N N . PHE A 1 582 ? 0.075 -10.378 16.047 1.00 91.06 582 PHE A N 1
ATOM 4724 C CA . PHE A 1 582 ? -1.086 -11.255 15.908 1.00 91.06 582 PHE A CA 1
ATOM 4725 C C . PHE A 1 582 ? -1.363 -11.562 14.431 1.00 91.06 582 PHE A C 1
ATOM 4727 O O . PHE A 1 582 ? -2.512 -11.615 13.994 1.00 91.06 582 PHE A O 1
ATOM 4734 N N . GLY A 1 583 ? -0.311 -11.690 13.619 1.00 90.38 583 GLY A N 1
ATOM 4735 C CA . GLY A 1 583 ? -0.451 -11.988 12.196 1.00 90.38 583 GLY A CA 1
ATOM 4736 C C . GLY A 1 583 ? -0.950 -10.824 11.335 1.00 90.38 583 GLY A C 1
ATOM 4737 O O . GLY A 1 583 ? -1.179 -9.705 11.801 1.00 90.38 583 GLY A O 1
ATOM 4738 N N . LYS A 1 584 ? -1.096 -11.086 10.034 1.00 91.56 584 LYS A N 1
ATOM 4739 C CA . LYS A 1 584 ? -1.437 -10.069 9.028 1.00 91.56 584 LYS A CA 1
ATOM 4740 C C . LYS A 1 584 ? -2.908 -9.670 9.118 1.00 91.56 584 LYS A C 1
ATOM 4742 O O . LYS A 1 584 ? -3.767 -10.332 8.547 1.00 91.56 584 LYS A O 1
ATOM 4747 N N . GLY A 1 585 ? -3.177 -8.555 9.778 1.00 93.56 585 GLY A N 1
ATOM 4748 C CA . GLY A 1 585 ? -4.500 -7.944 9.871 1.00 93.56 585 GLY A CA 1
ATOM 4749 C C . GLY A 1 585 ? -4.405 -6.424 9.907 1.00 93.56 585 GLY A C 1
ATOM 4750 O O . GLY A 1 585 ? -3.317 -5.856 9.793 1.00 93.56 585 GLY A O 1
ATOM 4751 N N . VAL A 1 586 ? -5.544 -5.759 10.071 1.00 96.31 586 VAL A N 1
ATOM 4752 C CA . VAL A 1 586 ? -5.579 -4.317 10.338 1.00 96.31 586 VAL A CA 1
ATOM 4753 C C . VAL A 1 586 ? -5.634 -4.102 11.845 1.00 96.31 586 VAL A C 1
ATOM 4755 O O . VAL A 1 586 ? -6.529 -4.620 12.511 1.00 96.31 586 VAL A O 1
ATOM 4758 N N . TYR A 1 587 ? -4.668 -3.343 12.360 1.00 96.38 587 TYR A N 1
ATOM 4759 C CA . TYR A 1 587 ? -4.476 -3.101 13.788 1.00 96.38 587 TYR A CA 1
ATOM 4760 C C . TYR A 1 587 ? -5.102 -1.773 14.211 1.00 96.38 587 TYR A C 1
ATOM 4762 O O . TYR A 1 587 ? -4.893 -0.730 13.576 1.00 96.38 587 TYR A O 1
ATOM 4770 N N . PHE A 1 588 ? -5.819 -1.823 15.328 1.00 98.56 588 PHE A N 1
ATOM 4771 C CA . PHE A 1 588 ? -6.453 -0.686 15.979 1.00 98.56 588 PHE A CA 1
ATOM 4772 C C . PHE A 1 588 ? -6.141 -0.666 17.478 1.00 98.56 588 PHE A C 1
ATOM 4774 O O . PHE A 1 588 ? -5.836 -1.699 18.077 1.00 98.56 588 PHE A O 1
ATOM 4781 N N . ALA A 1 589 ? -6.270 0.504 18.099 1.00 98.19 589 ALA A N 1
ATOM 4782 C CA . ALA A 1 589 ? -6.149 0.675 19.543 1.00 98.19 589 ALA A CA 1
ATOM 4783 C C . ALA A 1 589 ? -7.336 1.459 20.114 1.00 98.19 589 ALA A C 1
ATOM 4785 O O . ALA A 1 589 ? -7.919 2.313 19.449 1.00 98.19 589 ALA A O 1
ATOM 4786 N N . ASP A 1 590 ? -7.660 1.210 21.378 1.00 97.88 590 ASP A N 1
ATOM 4787 C CA . ASP A 1 590 ? -8.606 2.014 22.164 1.00 97.88 590 ASP A CA 1
ATOM 4788 C C . ASP A 1 590 ? -7.914 3.166 22.927 1.00 97.88 590 ASP A C 1
ATOM 4790 O O . ASP A 1 590 ? -8.579 4.071 23.428 1.00 97.88 590 ASP A O 1
ATOM 4794 N N . VAL A 1 591 ? -6.576 3.172 22.948 1.00 98.06 591 VAL A N 1
ATOM 4795 C CA . VAL A 1 591 ? -5.704 4.217 23.505 1.00 98.06 591 VAL A CA 1
ATOM 4796 C C . VAL A 1 591 ? -5.188 5.118 22.383 1.00 98.06 591 VAL A C 1
ATOM 4798 O O . VAL A 1 591 ? -4.410 4.678 21.532 1.00 98.06 591 VAL A O 1
ATOM 4801 N N . SER A 1 592 ? -5.569 6.397 22.396 1.00 97.62 592 SER A N 1
ATOM 4802 C CA . SER A 1 592 ? -5.246 7.362 21.337 1.00 97.62 592 SER A CA 1
ATOM 4803 C C . SER A 1 592 ? -3.741 7.503 21.087 1.00 97.62 592 SER A C 1
ATOM 4805 O O . SER A 1 592 ? -3.282 7.403 19.948 1.00 97.62 592 SER A O 1
ATOM 4807 N N . SER A 1 593 ? -2.946 7.675 22.147 1.00 97.62 593 SER A N 1
ATOM 4808 C CA . SER A 1 593 ? -1.502 7.911 22.025 1.00 97.62 593 SER A CA 1
ATOM 4809 C C . SER A 1 593 ? -0.728 6.680 21.543 1.00 97.62 593 SER A C 1
ATOM 4811 O O . SER A 1 593 ? 0.348 6.816 20.962 1.00 97.62 593 SER A O 1
ATOM 4813 N N . LYS A 1 594 ? -1.285 5.471 21.706 1.00 97.38 594 LYS A N 1
ATOM 4814 C CA . LYS A 1 594 ? -0.709 4.252 21.124 1.00 97.38 594 LYS A CA 1
ATOM 4815 C C . LYS A 1 594 ? -0.745 4.314 19.603 1.00 97.38 594 LYS A C 1
ATOM 4817 O O . LYS A 1 594 ? 0.293 4.135 18.971 1.00 97.38 594 LYS A O 1
ATOM 4822 N N . SER A 1 595 ? -1.901 4.646 19.030 1.00 97.94 595 SER A N 1
ATOM 4823 C CA . SER A 1 595 ? -2.032 4.874 17.588 1.00 97.94 595 SER A CA 1
ATOM 4824 C C . SER A 1 595 ? -1.248 6.112 17.140 1.00 97.94 595 SER A C 1
ATOM 4826 O O . SER A 1 595 ? -0.605 6.081 16.095 1.00 97.94 595 SER A O 1
ATOM 4828 N N . ALA A 1 596 ? -1.193 7.172 17.951 1.00 98.06 596 ALA A N 1
ATOM 4829 C CA . ALA A 1 596 ? -0.470 8.402 17.614 1.00 98.06 596 ALA A CA 1
ATOM 4830 C C . ALA A 1 596 ? 1.047 8.214 17.455 1.00 98.06 596 ALA A C 1
ATOM 4832 O O . ALA A 1 596 ? 1.668 8.898 16.640 1.00 98.06 596 ALA A O 1
ATOM 4833 N N . ASN A 1 597 ? 1.654 7.248 18.151 1.00 96.50 597 ASN A N 1
ATOM 4834 C CA . ASN A 1 597 ? 3.067 6.910 17.953 1.00 96.50 597 ASN A CA 1
ATOM 4835 C C . ASN A 1 597 ? 3.370 6.450 16.511 1.00 96.50 597 ASN A C 1
ATOM 4837 O O . ASN A 1 597 ? 4.474 6.680 16.014 1.00 96.50 597 ASN A O 1
ATOM 4841 N N . TYR A 1 598 ? 2.387 5.887 15.799 1.00 94.94 598 TYR A N 1
ATOM 4842 C CA . TYR A 1 598 ? 2.519 5.494 14.391 1.00 94.94 598 TYR A CA 1
ATOM 4843 C C . TYR A 1 598 ? 2.438 6.677 13.412 1.00 94.94 598 TYR A C 1
ATOM 4845 O O . TYR A 1 598 ? 2.702 6.507 12.220 1.00 94.94 598 TYR A O 1
ATOM 4853 N N . CYS A 1 599 ? 2.149 7.893 13.887 1.00 95.62 599 CYS A N 1
ATOM 4854 C CA . CYS A 1 599 ? 2.256 9.109 13.077 1.00 95.62 599 CYS A CA 1
ATOM 4855 C C . CYS A 1 599 ? 3.716 9.503 12.810 1.00 95.62 599 CYS A C 1
ATOM 4857 O O . CYS A 1 599 ? 3.986 10.208 11.835 1.00 95.62 599 CYS A O 1
ATOM 4859 N N . TYR A 1 600 ? 4.655 9.055 13.658 1.00 92.81 600 TYR A N 1
ATOM 4860 C CA . TYR A 1 600 ? 6.074 9.436 13.624 1.00 92.81 600 TYR A CA 1
ATOM 4861 C C . TYR A 1 600 ? 6.289 10.959 13.546 1.00 92.81 600 TYR A C 1
ATOM 4863 O O . TYR A 1 600 ? 7.147 11.450 12.806 1.00 92.81 600 TYR A O 1
ATOM 4871 N N . ALA A 1 601 ? 5.490 11.714 14.303 1.00 93.25 601 ALA A N 1
ATOM 4872 C CA . ALA A 1 601 ? 5.708 13.141 14.475 1.00 93.25 601 ALA A CA 1
ATOM 4873 C C . ALA A 1 601 ? 7.052 13.400 15.184 1.00 93.25 601 ALA A C 1
ATOM 4875 O O . ALA A 1 601 ? 7.638 12.527 15.829 1.00 93.25 601 ALA A O 1
ATOM 4876 N N . THR A 1 602 ? 7.577 14.610 15.027 1.00 92.44 602 THR A N 1
ATOM 4877 C CA . THR A 1 602 ? 8.822 15.060 15.664 1.00 92.44 602 THR A CA 1
ATOM 4878 C C . THR A 1 602 ? 8.674 16.506 16.118 1.00 92.44 602 THR A C 1
ATOM 4880 O O . THR A 1 602 ? 7.779 17.204 15.652 1.00 92.44 602 THR A O 1
ATOM 4883 N N . LYS A 1 603 ? 9.604 17.020 16.935 1.00 92.19 603 LYS A N 1
ATOM 4884 C CA . LYS A 1 603 ? 9.609 18.440 17.344 1.00 92.19 603 LYS A CA 1
ATOM 4885 C C . LYS A 1 603 ? 9.578 19.424 16.162 1.00 92.19 603 LYS A C 1
ATOM 4887 O O . LYS A 1 603 ? 9.031 20.508 16.293 1.00 92.19 603 LYS A O 1
ATOM 4892 N N . ARG A 1 604 ? 10.168 19.055 15.014 1.00 90.56 604 ARG A N 1
ATOM 4893 C CA . ARG A 1 604 ? 10.211 19.899 13.801 1.00 90.56 604 ARG A CA 1
ATOM 4894 C C . ARG A 1 604 ? 9.011 19.695 12.878 1.00 90.56 604 ARG A C 1
ATOM 4896 O O . ARG A 1 604 ? 8.588 20.632 12.219 1.00 90.56 604 ARG A O 1
ATOM 4903 N N . LYS A 1 605 ? 8.513 18.461 12.790 1.00 90.94 605 LYS A N 1
ATOM 4904 C CA . LYS A 1 605 ? 7.341 18.068 11.997 1.00 90.94 605 LYS A CA 1
ATOM 4905 C C . LYS A 1 605 ? 6.307 17.519 12.974 1.00 90.94 605 LYS A C 1
ATOM 4907 O O . LYS A 1 605 ? 6.197 16.304 13.131 1.00 90.94 605 LYS A O 1
ATOM 4912 N N . ASN A 1 606 ? 5.646 18.420 13.691 1.00 95.12 606 ASN A N 1
ATOM 4913 C CA . ASN A 1 606 ? 4.844 18.094 14.867 1.00 95.12 606 ASN A CA 1
ATOM 4914 C C . ASN A 1 606 ? 3.350 17.936 14.571 1.00 95.12 606 ASN A C 1
ATOM 4916 O O . ASN A 1 606 ? 2.555 17.892 15.495 1.00 95.12 606 ASN A O 1
ATOM 4920 N N . GLU A 1 607 ? 2.958 17.838 13.307 1.00 96.31 607 GLU A N 1
ATOM 4921 C CA . GLU A 1 607 ? 1.588 17.507 12.930 1.00 96.31 607 GLU A CA 1
ATOM 4922 C C . GLU A 1 607 ? 1.484 16.047 12.493 1.00 96.31 607 GLU A C 1
ATOM 4924 O O . GLU A 1 607 ? 2.399 15.509 11.855 1.00 96.31 607 GLU A O 1
ATOM 4929 N N . GLY A 1 608 ? 0.352 15.423 12.801 1.00 97.25 608 GLY A N 1
ATOM 4930 C CA . GLY A 1 608 ? 0.003 14.080 12.355 1.00 97.25 608 GLY A CA 1
ATOM 4931 C C . GLY A 1 608 ? -1.497 13.923 12.151 1.00 97.25 608 GLY A C 1
ATOM 4932 O O . GLY A 1 608 ? -2.282 14.827 12.430 1.00 97.25 608 GLY A O 1
ATOM 4933 N N . LEU A 1 609 ? -1.883 12.756 11.648 1.00 98.44 609 LEU A N 1
ATOM 4934 C CA . LEU A 1 609 ? -3.271 12.404 11.389 1.00 98.44 609 LEU A CA 1
ATOM 4935 C C . LEU A 1 609 ? -3.599 11.112 12.134 1.00 98.44 609 LEU A C 1
ATOM 4937 O O . LEU A 1 609 ? -2.814 10.164 12.121 1.00 98.44 609 LEU A O 1
ATOM 4941 N N . LEU A 1 610 ? -4.759 11.094 12.773 1.00 98.38 610 LEU A N 1
ATOM 4942 C CA . LEU A 1 610 ? -5.360 9.920 13.386 1.00 98.38 610 LEU A CA 1
ATOM 4943 C C . LEU A 1 610 ? -6.694 9.642 12.715 1.00 98.38 610 LEU A C 1
ATOM 4945 O O . LEU A 1 610 ? -7.426 10.560 12.363 1.00 98.38 610 LEU A O 1
ATOM 4949 N N . LEU A 1 611 ? -7.029 8.371 12.582 1.00 98.38 611 LEU A N 1
ATOM 4950 C CA . LEU A 1 611 ? -8.305 7.926 12.057 1.00 98.38 611 LEU A CA 1
ATOM 4951 C C . LEU A 1 611 ? -9.047 7.168 13.145 1.00 98.38 611 LEU A C 1
ATOM 4953 O O . LEU A 1 611 ? -8.483 6.289 13.790 1.00 98.38 611 LEU A O 1
ATOM 4957 N N . MET A 1 612 ? -10.316 7.497 13.332 1.00 97.81 612 MET A N 1
ATOM 4958 C CA . MET A 1 612 ? -11.235 6.732 14.153 1.00 97.81 612 MET A CA 1
ATOM 4959 C C . MET A 1 612 ? -12.168 5.957 13.224 1.00 97.81 612 MET A C 1
ATOM 4961 O O . MET A 1 612 ? -12.868 6.545 12.392 1.00 97.81 612 MET A O 1
ATOM 4965 N N . CYS A 1 613 ? -12.135 4.633 13.334 1.00 98.00 613 CYS A N 1
ATOM 4966 C CA . CYS A 1 613 ? -12.914 3.727 12.496 1.00 98.00 613 CYS A CA 1
ATOM 4967 C C . CYS A 1 613 ? -13.987 3.025 13.313 1.00 98.00 613 CYS A C 1
ATOM 4969 O O . CYS A 1 613 ? -13.729 2.613 14.440 1.00 98.00 613 CYS A O 1
ATOM 4971 N N . GLU A 1 614 ? -15.162 2.834 12.722 1.00 97.62 614 GLU A N 1
ATOM 4972 C CA . GLU A 1 614 ? -16.129 1.857 13.207 1.00 97.62 614 GLU A CA 1
ATOM 4973 C C . GLU A 1 614 ? -15.650 0.466 12.787 1.00 97.62 614 GLU A C 1
ATOM 4975 O O . GLU A 1 614 ? -15.561 0.159 11.598 1.00 97.62 614 GLU A O 1
ATOM 4980 N N . VAL A 1 615 ? -15.311 -0.359 13.774 1.00 98.19 615 VAL A N 1
ATOM 4981 C CA . VAL A 1 615 ? -14.764 -1.702 13.583 1.00 98.19 615 VAL A CA 1
ATOM 4982 C C . VAL A 1 615 ? -15.737 -2.713 14.173 1.00 98.19 615 VAL A C 1
ATOM 4984 O O . VAL A 1 615 ? -16.021 -2.687 15.374 1.00 98.19 615 VAL A O 1
ATOM 4987 N N . SER A 1 616 ? -16.258 -3.606 13.333 1.00 98.00 616 SER A N 1
ATOM 4988 C CA . SER A 1 616 ? -17.073 -4.734 13.780 1.00 98.00 616 SER A CA 1
ATOM 4989 C C . SER A 1 616 ? -16.169 -5.880 14.203 1.00 98.00 616 SER A C 1
ATOM 4991 O O . SER A 1 616 ? -15.677 -6.648 13.375 1.00 98.00 616 SER A O 1
ATOM 4993 N N . VAL A 1 617 ? -15.916 -5.960 15.508 1.00 97.38 617 VAL A N 1
ATOM 4994 C CA . VAL A 1 617 ? -15.016 -6.967 16.083 1.00 97.38 617 VAL A CA 1
ATOM 4995 C C . VAL A 1 617 ? -15.735 -8.289 16.353 1.00 97.38 617 VAL A C 1
ATOM 4997 O O . VAL A 1 617 ? -15.075 -9.324 16.420 1.00 97.38 617 VAL A O 1
ATOM 5000 N N . GLY A 1 618 ? -17.070 -8.282 16.458 1.00 96.88 618 GLY A N 1
ATOM 5001 C CA . GLY A 1 618 ? -17.864 -9.485 16.700 1.00 96.88 618 GLY A CA 1
ATOM 5002 C C . GLY A 1 618 ? -17.405 -10.240 17.947 1.00 96.88 618 GLY A C 1
ATOM 5003 O O . GLY A 1 618 ? -17.130 -9.626 18.986 1.00 96.88 618 GLY A O 1
ATOM 5004 N N . ASN A 1 619 ? -17.317 -11.567 17.835 1.00 96.69 619 ASN A N 1
ATOM 5005 C CA . ASN A 1 619 ? -16.716 -12.405 18.865 1.00 96.69 619 ASN A CA 1
ATOM 5006 C C . ASN A 1 619 ? -15.183 -12.327 18.786 1.00 96.69 619 ASN A C 1
ATOM 5008 O O . ASN A 1 619 ? -14.598 -12.560 17.725 1.00 96.69 619 ASN A O 1
ATOM 5012 N N . GLN A 1 620 ? -14.531 -12.000 19.900 1.00 96.69 620 GLN A N 1
ATOM 5013 C CA . GLN A 1 620 ? -13.103 -11.679 19.936 1.00 96.69 620 GLN A CA 1
ATOM 5014 C C . GLN A 1 620 ? -12.303 -12.805 20.581 1.00 96.69 620 GLN A C 1
ATOM 5016 O O . GLN A 1 620 ? -12.635 -13.254 21.677 1.00 96.69 620 GLN A O 1
ATOM 5021 N N . PHE A 1 621 ? -11.232 -13.240 19.922 1.00 96.69 621 PHE A N 1
ATOM 5022 C CA . PHE A 1 621 ? -10.287 -14.182 20.505 1.00 96.69 621 PHE A CA 1
ATOM 5023 C C . PHE A 1 621 ? -9.278 -13.409 21.360 1.00 96.69 621 PHE A C 1
ATOM 5025 O O . PHE A 1 621 ? -8.449 -12.668 20.827 1.00 96.69 621 PHE A O 1
ATOM 5032 N N . GLU A 1 622 ? -9.398 -13.515 22.685 1.00 95.62 622 GLU A N 1
ATOM 5033 C CA . GLU A 1 622 ? -8.528 -12.800 23.625 1.00 95.62 622 GLU A CA 1
ATOM 5034 C C . GLU A 1 622 ? -7.169 -13.493 23.767 1.00 95.62 622 GLU A C 1
ATOM 5036 O O . GLU A 1 622 ? -7.090 -14.685 24.064 1.00 95.62 622 GLU A O 1
ATOM 5041 N N . LEU A 1 623 ? -6.093 -12.723 23.608 1.00 94.38 623 LEU A N 1
ATOM 5042 C CA . LEU A 1 623 ? -4.712 -13.160 23.791 1.00 94.38 623 LEU A CA 1
ATOM 5043 C C . LEU A 1 623 ? -3.947 -12.142 24.638 1.00 94.38 623 LEU A C 1
ATOM 5045 O O . LEU A 1 623 ? -4.126 -10.938 24.481 1.00 94.38 623 LEU A O 1
ATOM 5049 N N . THR A 1 624 ? -3.072 -12.620 25.518 1.00 92.25 624 THR A N 1
ATOM 5050 C CA . THR A 1 624 ? -2.215 -11.780 26.379 1.00 92.25 624 THR A CA 1
ATOM 5051 C C . THR A 1 624 ? -0.787 -11.638 25.859 1.00 92.25 624 THR A C 1
ATOM 5053 O O . THR A 1 624 ? -0.034 -10.785 26.330 1.00 92.25 624 THR A O 1
ATOM 5056 N N . ASP A 1 625 ? -0.425 -12.471 24.882 1.00 87.81 625 ASP A N 1
ATOM 5057 C CA . ASP A 1 625 ? 0.906 -12.578 24.298 1.00 87.81 625 ASP A CA 1
ATOM 5058 C C . ASP A 1 625 ? 0.811 -12.786 22.787 1.00 87.81 625 ASP A C 1
ATOM 5060 O O . ASP A 1 625 ? -0.209 -13.246 22.270 1.00 87.81 625 ASP A O 1
ATOM 5064 N N . SER A 1 626 ? 1.887 -12.443 22.079 1.00 86.44 626 SER A N 1
ATOM 5065 C CA . SER A 1 626 ? 1.980 -12.569 20.623 1.00 86.44 626 SER A CA 1
ATOM 5066 C C . SER A 1 626 ? 1.686 -13.986 20.134 1.00 86.44 626 SER A C 1
ATOM 5068 O O . SER A 1 626 ? 2.187 -14.955 20.708 1.00 86.44 626 SER A O 1
ATOM 5070 N N . ASN A 1 627 ? 0.972 -14.100 19.015 1.00 85.19 627 ASN A N 1
ATOM 5071 C CA . ASN A 1 627 ? 0.698 -15.376 18.364 1.00 85.19 627 ASN A CA 1
ATOM 5072 C C . ASN A 1 627 ? 0.938 -15.263 16.852 1.00 85.19 627 ASN A C 1
ATOM 5074 O O . ASN A 1 627 ? 0.202 -14.584 16.132 1.00 85.19 627 ASN A O 1
ATOM 5078 N N . SER A 1 628 ? 1.982 -15.946 16.383 1.00 78.12 628 SER A N 1
ATOM 5079 C CA . SER A 1 628 ? 2.410 -15.955 14.982 1.00 78.12 628 SER A CA 1
ATOM 5080 C C . SER A 1 628 ? 1.551 -16.821 14.063 1.00 78.12 628 SER A C 1
ATOM 5082 O O . SER A 1 628 ? 1.674 -16.682 12.848 1.00 78.12 628 SER A O 1
ATOM 5084 N N . ASP A 1 629 ? 0.706 -17.696 14.612 1.00 81.81 629 ASP A N 1
ATOM 5085 C CA . ASP A 1 629 ? -0.113 -18.633 13.830 1.00 81.81 629 ASP A CA 1
ATOM 5086 C C . ASP A 1 629 ? -1.365 -17.962 13.244 1.00 81.81 629 ASP A C 1
ATOM 5088 O O . ASP A 1 629 ? -2.086 -18.550 12.443 1.00 81.81 629 ASP A O 1
ATOM 5092 N N . LEU A 1 630 ? -1.646 -16.718 13.629 1.00 86.81 630 LEU A N 1
ATOM 5093 C CA . LEU A 1 630 ? -2.784 -15.952 13.135 1.00 86.81 630 LEU A CA 1
ATOM 5094 C C . LEU A 1 630 ? -2.516 -15.361 11.732 1.00 86.81 630 LEU A C 1
ATOM 5096 O O . LEU A 1 630 ? -1.381 -14.996 11.414 1.00 86.81 630 LEU A O 1
ATOM 5100 N N . PRO A 1 631 ? -3.551 -15.196 10.886 1.00 83.88 631 PRO A N 1
ATOM 5101 C CA . PRO A 1 631 ? -4.956 -15.542 11.130 1.00 83.88 631 PRO A CA 1
ATOM 5102 C C . PRO A 1 631 ? -5.305 -17.023 10.933 1.00 83.88 631 PRO A C 1
ATOM 5104 O O . PRO A 1 631 ? -6.416 -17.409 11.279 1.00 83.88 631 PRO A O 1
ATOM 5107 N N . ASP A 1 632 ? -4.404 -17.849 10.395 1.00 84.19 632 ASP A N 1
ATOM 5108 C CA . ASP A 1 632 ? -4.706 -19.247 10.041 1.00 84.19 632 ASP A CA 1
ATOM 5109 C C . ASP A 1 632 ? -5.131 -20.092 11.257 1.00 84.19 632 ASP A C 1
ATOM 5111 O O . ASP A 1 632 ? -5.948 -21.004 11.133 1.00 84.19 632 ASP A O 1
ATOM 5115 N N . GLY A 1 633 ? -4.610 -19.763 12.440 1.00 81.81 633 GLY A N 1
ATOM 5116 C CA . GLY A 1 633 ? -4.961 -20.369 13.722 1.00 81.81 633 GLY A CA 1
ATOM 5117 C C . GLY A 1 633 ? -6.166 -19.744 14.435 1.00 81.81 633 GLY A C 1
ATOM 5118 O O . GLY A 1 633 ? -6.440 -20.130 15.571 1.00 81.81 633 GLY A O 1
ATOM 5119 N N . LEU A 1 634 ? -6.874 -18.778 13.835 1.00 91.31 634 LEU A N 1
ATOM 5120 C CA . LEU A 1 634 ? -8.056 -18.169 14.453 1.00 91.31 634 LEU A CA 1
ATOM 5121 C C . LEU A 1 634 ? -9.217 -19.182 14.459 1.00 91.31 634 LEU A C 1
ATOM 5123 O O . LEU A 1 634 ? -9.633 -19.620 13.383 1.00 91.31 634 LEU A O 1
ATOM 5127 N N . PRO A 1 635 ? -9.775 -19.560 15.627 1.00 93.06 635 PRO A N 1
ATOM 5128 C CA . PRO A 1 635 ? -10.892 -20.498 15.652 1.00 93.06 635 PRO A CA 1
ATOM 5129 C C . PRO A 1 635 ? -12.126 -19.913 14.953 1.00 93.06 635 PRO A C 1
ATOM 5131 O O . PRO A 1 635 ? -12.385 -18.713 15.038 1.00 93.06 635 PRO A O 1
ATOM 5134 N N . SER A 1 636 ? -12.913 -20.769 14.293 1.00 90.25 636 SER A N 1
ATOM 5135 C CA . SER A 1 636 ? -14.033 -20.366 13.421 1.00 90.25 636 SER A CA 1
ATOM 5136 C C . SER A 1 636 ? -15.121 -19.542 14.107 1.00 90.25 636 SER A C 1
ATOM 5138 O O . SER A 1 636 ? -15.858 -18.822 13.435 1.00 90.25 636 SER A O 1
ATOM 5140 N N . ASP A 1 637 ? -15.226 -19.651 15.430 1.00 93.25 637 ASP A N 1
ATOM 5141 C CA . ASP A 1 637 ? -16.230 -18.951 16.229 1.00 93.25 637 ASP A CA 1
ATOM 5142 C C . ASP A 1 637 ? -15.849 -17.487 16.502 1.00 93.25 637 ASP A C 1
ATOM 5144 O O . ASP A 1 637 ? -16.672 -16.730 17.020 1.00 93.25 637 ASP A O 1
ATOM 5148 N N . PHE A 1 638 ? -14.625 -17.070 16.160 1.00 95.81 638 PHE A N 1
ATOM 5149 C CA . PHE A 1 638 ? -14.117 -15.718 16.377 1.00 95.81 638 PHE A CA 1
ATOM 5150 C C . PHE A 1 638 ? -13.991 -14.935 15.068 1.00 95.81 638 PHE A C 1
ATOM 5152 O O . PHE A 1 638 ? -13.655 -15.465 14.012 1.00 95.81 638 PHE A O 1
ATOM 5159 N N . ASN A 1 639 ? -14.256 -13.632 15.142 1.00 96.19 639 ASN A N 1
ATOM 5160 C CA . ASN A 1 639 ? -14.241 -12.717 13.996 1.00 96.19 639 ASN A CA 1
ATOM 5161 C C . ASN A 1 639 ? -13.071 -11.727 14.049 1.00 96.19 639 ASN A C 1
ATOM 5163 O O . ASN A 1 639 ? -12.809 -11.015 13.078 1.00 96.19 639 ASN A O 1
ATOM 5167 N N . SER A 1 640 ? -12.394 -11.637 15.191 1.00 97.50 640 SER A N 1
ATOM 5168 C CA . SER A 1 640 ? -11.268 -10.737 15.424 1.00 97.50 640 SER A CA 1
ATOM 5169 C C . SER A 1 640 ? -10.419 -11.233 16.593 1.00 97.50 640 SER A C 1
ATOM 5171 O O . SER A 1 640 ? -10.806 -12.163 17.305 1.00 97.50 640 SER A O 1
ATOM 5173 N N . VAL A 1 641 ? -9.271 -10.596 16.801 1.00 97.62 641 VAL A N 1
ATOM 5174 C CA . VAL A 1 641 ? -8.393 -10.836 17.951 1.00 97.62 641 VAL A CA 1
ATOM 5175 C C . VAL A 1 641 ? -8.347 -9.594 18.827 1.00 97.62 641 VAL A C 1
ATOM 5177 O O . VAL A 1 641 ? -8.261 -8.469 18.327 1.00 97.62 641 VAL A O 1
ATOM 5180 N N . LEU A 1 642 ? -8.392 -9.816 20.138 1.00 97.38 642 LEU A N 1
ATOM 5181 C CA .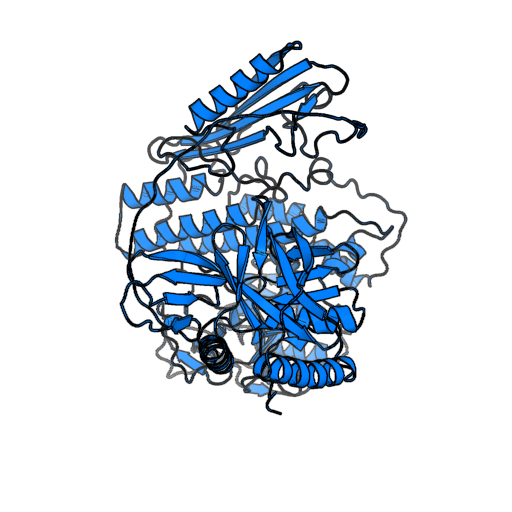 LEU A 1 642 ? -8.086 -8.817 21.152 1.00 97.38 642 LEU A CA 1
ATOM 5182 C C . LEU A 1 642 ? -6.747 -9.183 21.791 1.00 97.38 642 LEU A C 1
ATOM 5184 O O . LEU A 1 642 ? -6.674 -10.093 22.614 1.00 97.38 642 LEU A O 1
ATOM 5188 N N . GLY A 1 643 ? -5.699 -8.446 21.436 1.00 96.69 643 GLY A N 1
ATOM 5189 C CA . GLY A 1 643 ? -4.471 -8.407 22.218 1.00 96.69 643 GLY A CA 1
ATOM 5190 C C . GLY A 1 643 ? -4.754 -7.641 23.502 1.00 96.69 643 GLY A C 1
ATOM 5191 O O . GLY A 1 643 ? -4.691 -6.413 23.511 1.00 96.69 643 GLY A O 1
ATOM 5192 N N . LYS A 1 644 ? -5.140 -8.345 24.561 1.00 96.31 644 LYS A N 1
ATOM 5193 C CA . LYS A 1 644 ? -5.527 -7.766 25.846 1.00 96.31 644 LYS A CA 1
ATOM 5194 C C . LYS A 1 644 ? -4.293 -7.200 26.524 1.00 96.31 644 LYS A C 1
ATOM 5196 O O . LYS A 1 644 ? -3.342 -7.932 26.746 1.00 96.31 644 LYS A O 1
ATOM 5201 N N . GLY A 1 645 ? -4.310 -5.912 26.840 1.00 95.75 645 GLY A N 1
ATOM 5202 C CA . GLY A 1 645 ? -3.254 -5.230 27.573 1.00 95.75 645 GLY A CA 1
ATOM 5203 C C . GLY A 1 645 ? -3.634 -4.950 29.021 1.00 95.75 645 GLY A C 1
ATOM 5204 O O . GLY A 1 645 ? -4.799 -5.013 29.408 1.00 95.75 645 GLY A O 1
ATOM 5205 N N . ARG A 1 646 ? -2.628 -4.582 29.815 1.00 96.00 646 ARG A N 1
ATOM 5206 C CA . ARG A 1 646 ? -2.787 -4.219 31.230 1.00 96.00 646 ARG A CA 1
ATOM 5207 C C . ARG A 1 646 ? -3.681 -3.000 31.458 1.00 96.00 646 ARG A C 1
ATOM 5209 O O . ARG A 1 646 ? -4.378 -2.922 32.463 1.00 96.00 646 ARG A O 1
ATOM 5216 N N . VAL A 1 647 ? -3.614 -2.024 30.558 1.00 96.19 647 VAL A N 1
ATOM 5217 C CA . VAL A 1 647 ? -4.285 -0.730 30.667 1.00 96.19 647 VAL A CA 1
ATOM 5218 C C . VAL A 1 647 ? -5.310 -0.585 29.551 1.00 96.19 647 VAL A C 1
ATOM 5220 O O . VAL A 1 647 ? -4.991 -0.759 28.373 1.00 96.19 647 VAL A O 1
ATOM 5223 N N . SER A 1 648 ? -6.532 -0.208 29.921 1.00 95.31 648 SER A N 1
ATOM 5224 C CA . SER A 1 648 ? -7.648 -0.014 28.991 1.00 95.31 648 SER A CA 1
ATOM 5225 C C . SER A 1 648 ? -8.571 1.127 29.439 1.00 95.31 648 SER A C 1
ATOM 5227 O O . SER A 1 648 ? -8.509 1.551 30.597 1.00 95.31 648 SER A O 1
ATOM 5229 N N . PRO A 1 649 ? -9.411 1.685 28.551 1.00 96.25 649 PRO A N 1
ATOM 5230 C CA . PRO A 1 649 ? -10.439 2.644 28.944 1.00 96.25 649 PRO A CA 1
ATOM 5231 C C . PRO A 1 649 ? -11.443 2.033 29.926 1.00 96.25 649 PRO A C 1
ATOM 5233 O O . PRO A 1 649 ? -11.955 0.939 29.708 1.00 96.25 649 PRO A O 1
ATOM 5236 N N . SER A 1 650 ? -11.778 2.776 30.981 1.00 91.94 650 SER A N 1
ATOM 5237 C CA . SER A 1 650 ? -12.769 2.344 31.980 1.00 91.94 650 SER A CA 1
ATOM 5238 C C . SER A 1 650 ? -14.182 2.204 31.424 1.00 91.94 650 SER A C 1
ATOM 5240 O O . SER A 1 650 ? -14.983 1.441 31.962 1.00 91.94 650 SER A O 1
ATOM 5242 N N . THR A 1 651 ? -14.521 2.957 30.374 1.00 91.88 651 THR A N 1
ATOM 5243 C CA . THR A 1 651 ? -15.866 2.948 29.801 1.00 91.88 651 THR A CA 1
ATOM 5244 C C . THR A 1 651 ? -15.833 2.978 28.282 1.00 91.88 651 THR A C 1
ATOM 5246 O O . THR A 1 651 ? -14.989 3.625 27.669 1.00 91.88 651 THR A O 1
ATOM 5249 N N . PHE A 1 652 ? -16.816 2.320 27.675 1.00 94.06 652 PHE A N 1
ATOM 5250 C CA . PHE A 1 652 ? -17.083 2.386 26.245 1.00 94.06 652 PHE A CA 1
ATOM 5251 C C . PHE A 1 652 ? -18.542 2.789 26.048 1.00 94.06 652 PHE A C 1
ATOM 5253 O O . PHE A 1 652 ? -19.436 2.154 26.612 1.00 94.06 652 PHE A O 1
ATOM 5260 N N . LYS A 1 653 ? -18.794 3.866 25.301 1.00 92.00 653 LYS A N 1
ATOM 5261 C CA . LYS A 1 653 ? -20.125 4.484 25.196 1.00 92.00 653 LYS A CA 1
ATOM 5262 C C . LYS A 1 653 ? -20.565 4.604 23.745 1.00 92.00 653 LYS A C 1
ATOM 5264 O O . LYS A 1 653 ? -19.794 5.034 22.894 1.00 92.00 653 LYS A O 1
ATOM 5269 N N . THR A 1 654 ? -21.810 4.238 23.475 1.00 92.56 654 THR A N 1
ATOM 5270 C CA . THR A 1 654 ? -22.517 4.649 22.257 1.00 92.56 654 THR A CA 1
ATOM 5271 C C . THR A 1 654 ? -23.122 6.041 22.465 1.00 92.56 654 THR A C 1
ATOM 5273 O O . THR A 1 654 ? -23.184 6.542 23.592 1.00 92.56 654 THR A O 1
ATOM 5276 N N . GLY A 1 655 ? -23.560 6.692 21.390 1.00 91.62 655 GLY A N 1
ATOM 5277 C CA . GLY A 1 655 ? -24.222 7.993 21.439 1.00 91.62 655 GLY A CA 1
ATOM 5278 C C . GLY A 1 655 ? -23.736 8.921 20.336 1.00 91.62 655 GLY A C 1
ATOM 5279 O O . GLY A 1 655 ? -23.887 8.616 19.158 1.00 91.62 655 GLY A O 1
ATOM 5280 N N . VAL A 1 656 ? -23.160 10.057 20.734 1.00 91.06 656 VAL A N 1
ATOM 5281 C CA . VAL A 1 656 ? -22.857 11.199 19.853 1.00 91.06 656 VAL A CA 1
ATOM 5282 C C . VAL A 1 656 ? -22.021 10.817 18.629 1.00 91.06 656 VAL A C 1
ATOM 5284 O O . VAL A 1 656 ? -22.319 11.267 17.529 1.00 91.06 656 VAL A O 1
ATOM 5287 N N . LEU A 1 657 ? -20.994 9.982 18.812 1.00 93.38 657 LEU A N 1
ATOM 5288 C CA . LEU A 1 657 ? -20.079 9.584 17.735 1.00 93.38 657 LEU A CA 1
ATOM 5289 C C . LEU A 1 657 ? -20.603 8.410 16.898 1.00 93.38 657 LEU A C 1
ATOM 5291 O O . LEU A 1 657 ? -20.234 8.244 15.739 1.00 93.38 657 LEU A O 1
ATOM 5295 N N . SER A 1 658 ? -21.434 7.558 17.494 1.00 92.69 658 SER A N 1
ATOM 5296 C CA . SER A 1 658 ? -22.119 6.463 16.811 1.00 92.69 658 SER A CA 1
ATOM 5297 C C . SER A 1 658 ? -23.200 5.890 17.719 1.00 92.69 658 SER A C 1
ATOM 5299 O O . SER A 1 658 ? -22.950 5.594 18.889 1.00 92.69 658 SER A O 1
ATOM 5301 N N . SER A 1 659 ? -24.395 5.675 17.174 1.00 92.38 659 SER A N 1
ATOM 5302 C CA . SER A 1 659 ? -25.482 4.984 17.873 1.00 92.38 659 SER A CA 1
ATOM 5303 C C . SER A 1 659 ? -25.210 3.490 18.066 1.00 92.38 659 SER A C 1
ATOM 5305 O O . SER A 1 659 ? -25.798 2.877 18.951 1.00 92.38 659 SER A O 1
ATOM 5307 N N . GLU A 1 660 ? -24.320 2.905 17.260 1.00 91.56 660 GLU A N 1
ATOM 5308 C CA . GLU A 1 660 ? -24.123 1.452 17.179 1.00 91.56 660 GLU A CA 1
ATOM 5309 C C . GLU A 1 660 ? -22.726 1.005 17.626 1.00 91.56 660 GLU A C 1
ATOM 5311 O O . GLU A 1 660 ? -22.554 -0.128 18.074 1.00 91.56 660 GLU A O 1
ATOM 5316 N N . ALA A 1 661 ? -21.721 1.876 17.508 1.00 95.88 661 ALA A N 1
ATOM 5317 C CA . ALA A 1 661 ? -20.339 1.570 17.851 1.00 95.88 661 ALA A CA 1
ATOM 5318 C C . ALA A 1 661 ? -19.925 2.253 19.155 1.00 95.88 661 ALA A C 1
ATOM 5320 O O . ALA A 1 661 ? -20.147 3.447 19.356 1.00 95.88 661 ALA A O 1
ATOM 5321 N N . LYS A 1 662 ? -19.304 1.486 20.050 1.00 96.81 662 LYS A N 1
ATOM 5322 C CA . LYS A 1 662 ? -18.890 1.961 21.367 1.00 96.81 662 LYS A CA 1
ATOM 5323 C C . LYS A 1 662 ? -17.561 2.713 21.246 1.00 96.81 662 LYS A C 1
ATOM 5325 O O . LYS A 1 662 ? -16.547 2.122 20.875 1.00 96.81 662 LYS A O 1
ATOM 5330 N N . ALA A 1 663 ? -17.552 4.002 21.559 1.00 96.38 663 ALA A N 1
ATOM 5331 C CA . ALA A 1 663 ? -16.341 4.813 21.615 1.00 96.38 663 ALA A CA 1
ATOM 5332 C C . ALA A 1 663 ? -15.652 4.679 22.980 1.00 96.38 663 ALA A C 1
ATOM 5334 O O . ALA A 1 663 ? -16.346 4.669 24.004 1.00 96.38 663 ALA A O 1
ATOM 5335 N N . PRO A 1 664 ? -14.312 4.594 23.030 1.00 94.31 664 PRO A N 1
ATOM 5336 C CA . PRO A 1 664 ? -13.581 4.552 24.283 1.00 94.31 664 PRO A CA 1
ATOM 5337 C C . PRO A 1 664 ? -13.679 5.909 24.979 1.00 94.31 664 PRO A C 1
ATOM 5339 O O . PRO A 1 664 ? -13.306 6.947 24.433 1.00 94.31 664 PRO A O 1
ATOM 5342 N N . SER A 1 665 ? -14.165 5.899 26.213 1.00 86.19 665 SER A N 1
ATOM 5343 C CA . SER A 1 665 ? -14.191 7.062 27.088 1.00 86.19 665 SER A CA 1
ATOM 5344 C C . SER A 1 665 ? -13.270 6.781 28.267 1.00 86.19 665 SER A C 1
ATOM 5346 O O . SER A 1 665 ? -13.466 5.825 29.021 1.00 86.19 665 SER A O 1
ATOM 5348 N N . GLY A 1 666 ? -12.272 7.648 28.437 1.00 81.62 666 GLY A N 1
ATOM 5349 C CA . GLY A 1 666 ? -11.417 7.644 29.618 1.00 81.62 666 GLY A CA 1
ATOM 5350 C C . GLY A 1 666 ? -12.197 7.850 30.930 1.00 81.62 666 GLY A C 1
ATOM 5351 O O . GLY A 1 666 ? -13.402 8.131 30.899 1.00 81.62 666 GLY A O 1
ATOM 5352 N N . PRO A 1 667 ? -11.514 7.764 32.085 1.00 91.50 667 PRO A N 1
ATOM 5353 C CA . PRO A 1 667 ? -10.066 7.580 32.228 1.00 91.50 667 PRO A CA 1
ATOM 5354 C C . PRO A 1 667 ? -9.615 6.150 31.909 1.00 91.50 667 PRO A C 1
ATOM 5356 O O . PRO A 1 667 ? -10.430 5.224 31.867 1.00 91.50 667 PRO A O 1
ATOM 5359 N N . LEU A 1 668 ? -8.314 5.981 31.682 1.00 95.75 668 LEU A N 1
ATOM 5360 C CA . LEU A 1 668 ? -7.690 4.664 31.596 1.00 95.75 668 LEU A CA 1
ATOM 5361 C C . LEU A 1 668 ? -7.587 4.033 32.993 1.00 95.75 668 LEU A C 1
ATOM 5363 O O . LEU A 1 668 ? -7.363 4.734 33.980 1.00 95.75 668 LEU A O 1
ATOM 5367 N N . ILE A 1 669 ? -7.742 2.717 33.063 1.00 95.44 669 ILE A N 1
ATOM 5368 C CA . ILE A 1 669 ? -7.616 1.906 34.278 1.00 95.44 669 ILE A CA 1
ATOM 5369 C C . ILE A 1 669 ? -6.597 0.795 34.052 1.00 95.44 669 ILE A C 1
ATOM 5371 O O . ILE A 1 669 ? -6.423 0.331 32.926 1.00 95.44 669 ILE A O 1
ATOM 5375 N N . GLU A 1 670 ? -5.922 0.388 35.123 1.00 95.06 670 GLU A N 1
ATOM 5376 C CA . GLU A 1 670 ? -4.921 -0.677 35.111 1.00 95.06 670 GLU A CA 1
ATOM 5377 C C . GLU A 1 670 ? -5.479 -1.930 35.793 1.00 95.06 670 GLU A C 1
ATOM 5379 O O . GLU A 1 670 ? -5.984 -1.861 36.914 1.00 95.06 670 GLU A O 1
ATOM 5384 N N . ASP A 1 671 ? -5.382 -3.077 35.125 1.00 92.62 671 ASP A N 1
ATOM 5385 C CA . ASP A 1 671 ? -5.685 -4.376 35.717 1.00 92.62 671 ASP A CA 1
ATOM 5386 C C . ASP A 1 671 ? -4.473 -4.874 36.515 1.00 92.62 671 ASP A C 1
ATOM 5388 O O . ASP A 1 671 ? -3.460 -5.304 35.957 1.00 92.62 671 ASP A O 1
ATOM 5392 N N . SER A 1 672 ? -4.580 -4.817 37.845 1.00 89.25 672 SER A N 1
ATOM 5393 C CA . SER A 1 672 ? -3.513 -5.237 38.761 1.00 89.25 672 SER A CA 1
ATOM 5394 C C . SER A 1 672 ? -3.221 -6.741 38.721 1.00 89.25 672 SER A C 1
ATOM 5396 O O . SER A 1 672 ? -2.149 -7.153 39.159 1.00 89.25 672 SER A O 1
ATOM 5398 N N . ASN A 1 673 ? -4.143 -7.562 38.206 1.00 89.38 673 ASN A N 1
ATOM 5399 C CA . ASN A 1 673 ? -3.989 -9.019 38.126 1.00 89.38 673 ASN A CA 1
ATOM 5400 C C . ASN A 1 673 ? -3.496 -9.494 36.750 1.00 89.38 673 ASN A C 1
ATOM 5402 O O . ASN A 1 673 ? -3.381 -10.697 36.515 1.00 89.38 673 ASN A O 1
ATOM 5406 N N . TYR A 1 674 ? -3.211 -8.571 35.833 1.00 90.38 674 TYR A N 1
ATOM 5407 C CA . TYR A 1 674 ? -2.811 -8.892 34.472 1.00 90.38 674 TYR A CA 1
ATOM 5408 C C . TYR A 1 674 ? -1.400 -9.497 34.404 1.00 90.38 674 TYR A C 1
ATOM 5410 O O . TYR A 1 674 ? -0.423 -8.900 34.860 1.00 90.38 674 TYR A O 1
ATOM 5418 N N . GLN A 1 675 ? -1.288 -10.670 33.773 1.00 85.81 675 GLN A N 1
ATOM 5419 C CA . GLN A 1 675 ? -0.040 -11.442 33.670 1.00 85.81 675 GLN A CA 1
ATOM 5420 C C . GLN A 1 675 ? 0.584 -11.455 32.263 1.00 85.81 675 GLN A C 1
ATOM 5422 O O . GLN A 1 675 ? 1.583 -12.136 32.052 1.00 85.81 675 GLN A O 1
ATOM 5427 N N . GLY A 1 676 ? 0.020 -10.716 31.304 1.00 88.88 676 GLY A N 1
ATOM 5428 C CA . GLY A 1 676 ? 0.529 -10.670 29.931 1.00 88.88 676 GLY A CA 1
ATOM 5429 C C . GLY A 1 676 ? 1.655 -9.662 29.700 1.00 88.88 676 GLY A C 1
ATOM 5430 O O . GLY A 1 676 ? 2.034 -8.875 30.577 1.00 88.88 676 GLY A O 1
ATOM 5431 N N . SER A 1 677 ? 2.160 -9.642 28.468 1.00 87.69 677 SER A N 1
ATOM 5432 C CA . SER A 1 677 ? 3.257 -8.763 28.036 1.00 87.69 677 SER A CA 1
ATOM 5433 C C . SER A 1 677 ? 2.796 -7.401 27.498 1.00 87.69 677 SER A C 1
ATOM 5435 O O . SER A 1 677 ? 3.549 -6.424 27.547 1.00 87.69 677 SER A O 1
ATOM 5437 N N . LEU A 1 678 ? 1.551 -7.292 27.024 1.00 92.75 678 LEU A N 1
ATOM 5438 C CA . LEU A 1 678 ? 1.010 -6.043 26.477 1.00 92.75 678 LEU A CA 1
ATOM 5439 C C 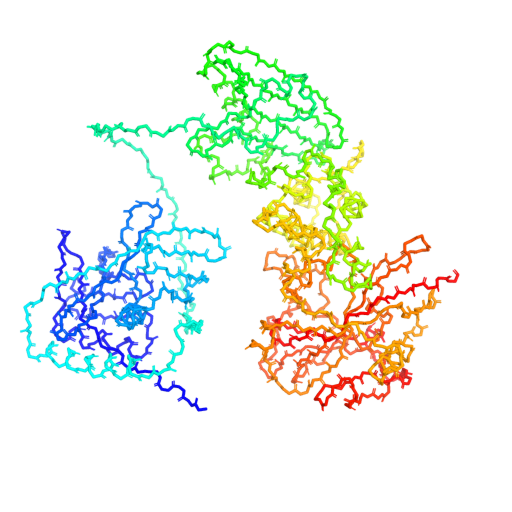. LEU A 1 678 ? 0.649 -5.003 27.550 1.00 92.75 678 LEU A C 1
ATOM 5441 O O . LEU A 1 678 ? -0.068 -5.289 28.505 1.00 92.75 678 LEU A O 1
ATOM 5445 N N . ILE A 1 679 ? 1.070 -3.749 27.350 1.00 94.56 679 ILE A N 1
ATOM 5446 C CA . ILE A 1 679 ? 0.672 -2.626 28.221 1.00 94.56 679 ILE A CA 1
ATOM 5447 C C . ILE A 1 679 ? -0.738 -2.132 27.886 1.00 94.56 679 ILE A C 1
ATOM 5449 O O . ILE A 1 679 ? -1.502 -1.821 28.786 1.00 94.56 679 ILE A O 1
ATOM 5453 N N . TYR A 1 680 ? -1.090 -2.062 26.606 1.00 96.56 680 TYR A N 1
ATOM 5454 C CA . TYR A 1 680 ? -2.349 -1.494 26.113 1.00 96.56 680 TYR A CA 1
ATOM 5455 C C . TYR A 1 680 ? -3.003 -2.456 25.130 1.00 96.56 680 TYR A C 1
ATOM 5457 O O . TYR A 1 680 ? -2.273 -3.151 24.417 1.00 96.56 680 TYR A O 1
ATOM 5465 N N . ASN A 1 681 ? -4.331 -2.418 25.024 1.00 97.00 681 ASN A N 1
ATOM 5466 C CA . ASN A 1 681 ? -5.078 -3.272 24.103 1.00 97.00 681 ASN A CA 1
ATOM 5467 C C . ASN A 1 681 ? -4.688 -3.070 22.624 1.00 97.00 681 ASN A C 1
ATOM 5469 O O . ASN A 1 681 ? -4.228 -1.995 22.213 1.00 97.00 681 ASN A O 1
ATOM 5473 N N . GLU A 1 682 ? -4.899 -4.113 21.823 1.00 97.12 682 GLU A N 1
ATOM 5474 C CA . GLU A 1 682 ? -4.894 -4.099 20.355 1.00 97.12 682 GLU A CA 1
ATOM 5475 C C . GLU A 1 682 ? -6.084 -4.881 19.826 1.00 97.12 682 GLU A C 1
ATOM 5477 O O . GLU A 1 682 ? -6.377 -5.974 20.301 1.00 97.12 682 GLU A O 1
ATOM 5482 N N . TYR A 1 683 ? -6.744 -4.338 18.814 1.00 98.12 683 TYR A N 1
ATOM 5483 C CA . TYR A 1 683 ? -7.862 -4.983 18.141 1.00 98.12 683 TYR A CA 1
ATOM 5484 C C . TYR A 1 683 ? -7.440 -5.252 16.706 1.00 98.12 683 TYR A C 1
ATOM 5486 O O . TYR A 1 683 ? -7.051 -4.325 15.990 1.00 98.12 683 TYR A O 1
ATOM 5494 N N . ILE A 1 684 ? -7.501 -6.515 16.298 1.00 97.69 684 ILE A N 1
ATOM 5495 C CA . ILE A 1 684 ? -7.029 -6.958 14.992 1.00 97.69 684 ILE A CA 1
ATOM 5496 C C . ILE A 1 684 ? -8.183 -7.612 14.251 1.00 97.69 684 ILE A C 1
ATOM 5498 O O . ILE A 1 684 ? -8.795 -8.561 14.739 1.00 97.69 684 ILE A O 1
ATOM 5502 N N . VAL A 1 685 ? -8.463 -7.107 13.054 1.00 97.38 685 VAL A N 1
ATOM 5503 C CA . VAL A 1 685 ? -9.428 -7.707 12.126 1.00 97.38 685 VAL A CA 1
ATOM 5504 C C . VAL A 1 685 ? -8.713 -8.206 10.877 1.00 97.38 685 VAL A C 1
ATOM 5506 O O . VAL A 1 685 ? -7.764 -7.584 10.393 1.00 97.38 685 VAL A O 1
ATOM 5509 N N . TYR A 1 686 ? -9.191 -9.329 10.345 1.00 95.81 686 TYR A N 1
ATOM 5510 C CA . TYR A 1 686 ? -8.581 -10.027 9.207 1.00 95.81 686 TYR A CA 1
ATOM 5511 C C . TYR A 1 686 ? -9.431 -9.947 7.931 1.00 95.81 686 TYR A C 1
ATOM 5513 O O . TYR A 1 686 ? -9.141 -10.606 6.936 1.00 95.81 686 TYR A O 1
ATOM 5521 N N . ASP A 1 687 ? -10.462 -9.101 7.936 1.00 95.31 687 ASP A N 1
ATOM 5522 C CA . ASP A 1 687 ? -11.247 -8.737 6.762 1.00 95.31 687 ASP A CA 1
ATOM 5523 C C . ASP A 1 687 ? -11.460 -7.221 6.756 1.00 95.31 687 ASP A C 1
ATOM 5525 O O . ASP A 1 687 ? -12.075 -6.663 7.664 1.00 95.31 687 ASP A O 1
ATOM 5529 N N . VAL A 1 688 ? -10.979 -6.542 5.712 1.00 95.38 688 VAL A N 1
ATOM 5530 C CA . VAL A 1 688 ? -11.113 -5.079 5.577 1.00 95.38 688 VAL A CA 1
ATOM 5531 C C . VAL A 1 688 ? -12.573 -4.621 5.556 1.00 95.38 688 VAL A C 1
ATOM 5533 O O . VAL A 1 688 ? -12.873 -3.489 5.919 1.00 95.38 688 VAL A O 1
ATOM 5536 N N . ARG A 1 689 ? -13.508 -5.514 5.207 1.00 96.38 689 ARG A N 1
ATOM 5537 C CA . ARG A 1 689 ? -14.950 -5.240 5.244 1.00 96.38 689 ARG A CA 1
ATOM 5538 C C . ARG A 1 689 ? -15.502 -5.089 6.661 1.00 96.38 689 ARG A C 1
ATOM 5540 O O . ARG A 1 689 ? -16.636 -4.657 6.802 1.00 96.38 689 ARG A O 1
ATOM 5547 N N . GLN A 1 690 ? -14.754 -5.436 7.708 1.00 97.38 690 GLN A N 1
ATOM 5548 C CA . GLN A 1 690 ? -15.147 -5.183 9.102 1.00 97.38 690 GLN A CA 1
ATOM 5549 C C . GLN A 1 690 ? -14.909 -3.730 9.535 1.00 97.38 690 GLN A C 1
ATOM 5551 O O . GLN A 1 690 ? -15.151 -3.398 10.694 1.00 97.38 690 GLN A O 1
ATOM 5556 N N . ILE A 1 691 ? -14.414 -2.870 8.642 1.00 97.50 691 ILE A N 1
ATOM 5557 C CA . ILE A 1 691 ? -13.937 -1.527 8.962 1.00 97.50 691 ILE A CA 1
ATOM 5558 C C . ILE A 1 691 ? -14.734 -0.496 8.160 1.00 97.50 691 ILE A C 1
ATOM 5560 O O . ILE A 1 691 ? -14.930 -0.652 6.956 1.00 97.50 691 ILE A O 1
ATOM 5564 N N . LYS A 1 692 ? -15.141 0.585 8.827 1.00 96.06 692 LYS A N 1
ATOM 5565 C CA . LYS A 1 692 ? -15.582 1.832 8.195 1.00 96.06 692 LYS A CA 1
ATOM 5566 C C . LYS A 1 692 ? -14.807 3.008 8.757 1.00 96.06 692 LYS A C 1
ATOM 5568 O O . LYS A 1 692 ? -14.816 3.232 9.970 1.00 96.06 692 LYS A O 1
ATOM 5573 N N . MET A 1 693 ? -14.201 3.804 7.892 1.00 96.94 693 MET A N 1
ATOM 5574 C CA . MET A 1 693 ? -13.623 5.086 8.280 1.00 96.94 693 MET A CA 1
ATOM 5575 C C . MET A 1 693 ? -14.746 6.042 8.698 1.00 96.94 693 MET A C 1
ATOM 5577 O O . MET A 1 693 ? -15.726 6.193 7.972 1.00 96.94 693 MET A O 1
ATOM 5581 N N . LYS A 1 694 ? -14.631 6.676 9.873 1.00 96.56 694 LYS A N 1
ATOM 5582 C CA . LYS A 1 694 ? -15.676 7.576 10.402 1.00 96.56 694 LYS A CA 1
ATOM 5583 C C . LYS A 1 694 ? -15.186 8.988 10.643 1.00 96.56 694 LYS A C 1
ATOM 5585 O O . LYS A 1 694 ? -15.872 9.932 10.265 1.00 96.56 694 LYS A O 1
ATOM 5590 N N . TYR A 1 695 ? -14.015 9.138 11.252 1.00 98.19 695 TYR A N 1
ATOM 5591 C CA . TYR A 1 695 ? -13.459 10.451 11.551 1.00 98.19 695 TYR A CA 1
ATOM 5592 C C . TYR A 1 695 ? -11.962 10.475 11.281 1.00 98.19 695 TYR A C 1
ATOM 5594 O O . TYR A 1 695 ? -11.245 9.594 11.747 1.00 98.19 695 TYR A O 1
ATOM 5602 N N . LEU A 1 696 ? -11.490 11.496 10.575 1.00 98.56 696 LEU A N 1
ATOM 5603 C CA . LEU A 1 696 ? -10.074 11.811 10.412 1.00 98.56 696 LEU A CA 1
ATOM 5604 C C . LEU A 1 696 ? -9.777 13.042 11.264 1.00 98.56 696 LEU A C 1
ATOM 5606 O O . LEU A 1 696 ? -10.479 14.045 11.178 1.00 98.56 696 LEU A O 1
ATOM 5610 N N . ILE A 1 697 ? -8.757 12.966 12.105 1.00 98.38 697 ILE A N 1
ATOM 5611 C CA . ILE A 1 697 ? -8.399 14.003 13.064 1.00 98.38 697 ILE A CA 1
ATOM 5612 C C . ILE A 1 697 ? -6.971 14.442 12.764 1.00 98.38 697 ILE A C 1
ATOM 5614 O O . ILE A 1 697 ? -6.033 13.647 12.849 1.00 98.38 697 ILE A O 1
ATOM 5618 N N . ARG A 1 698 ? -6.798 15.719 12.434 1.00 98.25 698 ARG A N 1
ATOM 5619 C CA . ARG A 1 698 ? -5.492 16.362 12.322 1.00 98.25 698 ARG A CA 1
ATOM 5620 C C . ARG A 1 698 ? -5.091 16.874 13.690 1.00 98.25 698 ARG A C 1
ATOM 5622 O O . ARG A 1 698 ? -5.792 17.688 14.283 1.00 98.25 698 ARG A O 1
ATOM 5629 N N . ILE A 1 699 ? -3.961 16.388 14.182 1.00 98.12 699 ILE A N 1
ATOM 5630 C CA . ILE A 1 699 ? -3.470 16.693 15.521 1.00 98.12 699 ILE A CA 1
ATOM 5631 C C . ILE A 1 699 ? -2.100 17.356 15.481 1.00 98.12 699 ILE A C 1
ATOM 5633 O O . ILE A 1 699 ? -1.262 17.065 14.622 1.00 98.12 699 ILE A O 1
ATOM 5637 N N . LYS A 1 700 ? -1.862 18.206 16.472 1.00 98.00 700 LYS A N 1
ATOM 5638 C CA . LYS A 1 700 ? -0.564 18.761 16.820 1.00 98.00 700 LYS A CA 1
ATOM 5639 C C . LYS A 1 700 ? 0.010 18.004 18.012 1.00 98.00 700 LYS A C 1
ATOM 5641 O O . LYS A 1 700 ? -0.659 17.820 19.026 1.00 98.00 700 LYS A O 1
ATOM 5646 N N . PHE A 1 701 ? 1.263 17.594 17.888 1.00 98.12 701 PHE A N 1
ATOM 5647 C CA . PHE A 1 701 ? 2.065 16.992 18.940 1.00 98.12 701 PHE A CA 1
ATOM 5648 C C . PHE A 1 701 ? 2.849 18.092 19.656 1.00 98.12 701 PHE A C 1
ATOM 5650 O O . PHE A 1 701 ? 3.763 18.709 19.099 1.00 98.12 701 PHE A O 1
ATOM 5657 N N . ASN A 1 702 ? 2.507 18.324 20.914 1.00 97.38 702 ASN A N 1
ATOM 5658 C CA . ASN A 1 702 ? 3.176 19.280 21.780 1.00 97.38 702 ASN A CA 1
ATOM 5659 C C . ASN A 1 702 ? 4.224 18.522 22.606 1.00 97.38 702 ASN A C 1
ATOM 5661 O O . ASN A 1 702 ? 3.934 17.993 23.677 1.00 97.38 702 ASN A O 1
ATOM 5665 N N . TYR A 1 703 ? 5.434 18.388 22.054 1.00 94.81 703 TYR A N 1
ATOM 5666 C CA . TYR A 1 703 ? 6.546 17.714 22.729 1.00 94.81 703 TYR A CA 1
ATOM 5667 C C . TYR A 1 703 ? 7.069 18.537 23.902 1.00 94.81 703 TYR A C 1
ATOM 5669 O O . TYR A 1 703 ? 7.241 19.750 23.772 1.00 94.81 703 TYR A O 1
ATOM 5677 N N . LYS A 1 704 ? 7.392 17.848 24.997 1.00 87.44 704 LYS A N 1
ATOM 5678 C CA . LYS A 1 704 ? 8.020 18.450 26.177 1.00 87.44 704 LYS A CA 1
ATOM 5679 C C . LYS A 1 704 ? 9.493 18.794 25.947 1.00 87.44 704 LYS A C 1
ATOM 5681 O O . LYS A 1 704 ? 10.173 18.142 25.105 1.00 87.44 704 LYS A O 1
#